Protein AF-A0AB37J894-F1 (afdb_monomer_lite)

Sequence (681 aa):
MSDSRHREFITFLSSEDVIEKANESLEGKSWIPLIETSNAALISLKTPMVATLFKRLFDTKYAFIYRSIEGQLVSASSESTVALVETLILAATERPVFDESFMSFLDFFKEAPQILERIVVHYANRIVNQSDSFVTGLRDLKILYEKVRRRAEQFGVNLPLSEFVSSVFGLDTTLLPLIESDLVDFLAKFPPTEEGVFRFLDNQIKLAVGEYDESSVEIQLSRLETIIREIKRYCSTFMKWLTVPDNLFIAFLERGIRKHGTLATWLEGIKEARTEYGLCQSHWEEARKWYFEKISARILPSFQKSMAGWACWTIVEERQIKEPLAHAGETMRYSARRSEFRIIKAEESGGVYVLCSIDELIVSSLGLMKAGRNFPFNSIRTQLEELKLSREAFLDSKDALFVGYTWKYLLPGGGPDKEAKNNERIECFNYYVVTVSATGFGVPLIKLFFAKEESARTFIEFLREARVMSTWKEYPQNGLPASLKAKQKNRSEYQCESNAEDKDQKTVEDLIIERLIEEDAEEESEGPEVPETKNKPISIDLLEKINSLHYELEWTVKRMNEIEWNYCFPELDTAELGRVNLPEMPEERDGFKELEEKIESLAGKARKTVFRILSSEPEREYTLQELGLTFWSVFVVAPKITSGGKPLIEVISGDVPKLVWGTNFDEETRDLLRARFASEE

Secondary structure (DSSP, 8-state):
-----------S--HHHHHHHHHHHSS-S--EEEEE-SSEEEEESS-GGGTTT-TTS----EEEEEE-TTS-EEEEEESSGGGGHHHHHHHHHHSSS--GGGGGGGGG-TTHHHHHHHHHHHHHHHHHHH-SSHHHHHHHHHHHHHHHHHHHHHHT----HHHHHHHHTTS---SS----HHHHHHHHHSPPPHHHHHHHHHHHHHHHH--TTSS-HHHHHHHHHHHHHHHHHHHHHH-TT-PPPTTHHHHHHHHHHHHS--HHHHHHHHHHHHHTS---HHHHHHHHHHHHHHHHHHHHHHHHHHHTTS-EEEEEEEEE-S-TTTTTTEEEEEEEEEPPEEEEEEEETTTEEEEEEETTEEEETTEEEETTEEE-GGGEEEEEEEEEESS------TT--EEEEEES--PPP-------SS------EEEEEEEEEETT-SS-SEEEEESSHHHHHHHHHHHHHGGGGGG-------SPPPPP------S-SS--SS---------TTHHHHTTSS--S-------------PPPPPPHHHHHHHHHHHHHHHHHHHHHTT-----------TT--S------------HHHHHHHHHHT--THHHHHHHHHHTSPTT--EETTTTT--HHHHHTTGGGSEETTEESEEEE-SSS-EEEESTTS-HHHHHHHHHHHSS--

Structure (mmCIF, N/CA/C/O backbone):
data_AF-A0AB37J894-F1
#
_entry.id   AF-A0AB37J894-F1
#
loop_
_atom_site.group_PDB
_atom_site.id
_atom_site.type_symbol
_atom_site.label_atom_id
_atom_site.label_alt_id
_atom_site.label_comp_id
_atom_site.label_asym_id
_atom_site.label_entity_id
_atom_site.label_seq_id
_atom_site.pdbx_PDB_ins_code
_atom_site.Cartn_x
_atom_site.Cartn_y
_atom_site.Cartn_z
_atom_site.occupancy
_atom_site.B_iso_or_equiv
_atom_site.auth_seq_id
_atom_site.auth_comp_id
_atom_site.auth_asym_id
_atom_site.auth_atom_id
_atom_site.pdbx_PDB_model_num
ATOM 1 N N . MET A 1 1 ? -29.333 21.586 79.458 1.00 33.09 1 MET A N 1
ATOM 2 C CA . MET A 1 1 ? -29.892 22.440 78.395 1.00 33.09 1 MET A CA 1
ATOM 3 C C . MET A 1 1 ? -29.337 21.926 77.088 1.00 33.09 1 MET A C 1
ATOM 5 O O . MET A 1 1 ? -28.127 21.871 76.929 1.00 33.09 1 MET A O 1
ATOM 9 N N . SER A 1 2 ? -30.231 21.384 76.276 1.00 30.00 2 SER A N 1
ATOM 10 C CA . SER A 1 2 ? -29.977 20.623 75.061 1.00 30.00 2 SER A CA 1
ATOM 11 C C . SER A 1 2 ? -30.126 21.527 73.845 1.00 30.00 2 SER A C 1
ATOM 13 O O . SER A 1 2 ? -31.233 21.996 73.598 1.00 30.00 2 SER A O 1
ATOM 15 N N . ASP A 1 3 ? -29.065 21.679 73.060 1.00 28.78 3 ASP A N 1
ATOM 16 C CA . ASP A 1 3 ? -29.189 22.000 71.641 1.00 28.78 3 ASP A CA 1
ATOM 17 C C . ASP A 1 3 ? -28.647 20.814 70.847 1.00 28.78 3 ASP A C 1
ATOM 19 O O . ASP A 1 3 ? -27.450 20.634 70.644 1.00 28.78 3 ASP A O 1
ATOM 23 N N . SER A 1 4 ? -29.583 19.950 70.461 1.00 29.00 4 SER A N 1
ATOM 24 C CA . SER A 1 4 ? -29.392 18.879 69.488 1.00 29.00 4 SER A CA 1
ATOM 25 C C . SER A 1 4 ? -30.339 19.170 68.327 1.00 29.00 4 SER A C 1
ATOM 27 O O . SER A 1 4 ? -31.493 18.754 68.310 1.00 29.00 4 SER A O 1
ATOM 29 N N . ARG A 1 5 ? -29.861 19.975 67.373 1.00 32.19 5 ARG A N 1
ATOM 30 C CA . ARG A 1 5 ? -30.529 20.252 66.089 1.00 32.19 5 ARG A CA 1
ATOM 31 C C . ARG A 1 5 ? -29.587 20.055 64.904 1.00 32.19 5 ARG A C 1
ATOM 33 O O . ARG A 1 5 ? -29.634 20.804 63.941 1.00 32.19 5 ARG A O 1
ATOM 40 N N . HIS A 1 6 ? -28.737 19.038 64.964 1.00 33.34 6 HIS A N 1
ATOM 41 C CA . HIS A 1 6 ? -28.083 18.464 63.786 1.00 33.34 6 HIS A CA 1
ATOM 42 C C . HIS A 1 6 ? -28.378 16.964 63.788 1.00 33.34 6 HIS A C 1
ATOM 44 O O . HIS A 1 6 ? -27.546 16.143 64.157 1.00 33.34 6 HIS A O 1
ATOM 50 N N . ARG A 1 7 ? -29.626 16.623 63.456 1.00 30.95 7 ARG A N 1
ATOM 51 C CA . ARG A 1 7 ? -30.000 15.276 63.030 1.00 30.95 7 ARG A CA 1
ATOM 52 C C . ARG A 1 7 ? -30.180 15.320 61.519 1.00 30.95 7 ARG A C 1
ATOM 54 O O . ARG A 1 7 ? -31.095 15.969 61.031 1.00 30.95 7 ARG A O 1
ATOM 61 N N . GLU A 1 8 ? -29.246 14.668 60.837 1.00 29.75 8 GLU A N 1
ATOM 62 C CA . GLU A 1 8 ? -29.571 13.640 59.850 1.00 29.75 8 GLU A CA 1
ATOM 63 C C . GLU A 1 8 ? -30.595 14.034 58.769 1.00 29.75 8 GLU A C 1
ATOM 65 O O . GLU A 1 8 ? -31.783 13.747 58.879 1.00 29.75 8 GLU A O 1
ATOM 70 N N . PHE A 1 9 ? -30.109 14.580 57.648 1.00 28.72 9 PHE A N 1
ATOM 71 C CA . PHE A 1 9 ? -30.783 14.393 56.358 1.00 28.72 9 PHE A CA 1
ATOM 72 C C . PHE A 1 9 ? -30.562 12.940 55.906 1.00 28.72 9 PHE A C 1
ATOM 74 O O . PHE A 1 9 ? -29.695 12.635 55.090 1.00 28.72 9 PHE A O 1
ATOM 81 N N . ILE A 1 10 ? -31.325 12.034 56.517 1.00 30.81 10 ILE A N 1
ATOM 82 C CA . ILE A 1 10 ? -31.518 10.651 56.083 1.00 30.81 10 ILE A CA 1
ATOM 83 C C . ILE A 1 10 ? -32.293 10.685 54.758 1.00 30.81 10 ILE A C 1
ATOM 85 O O . ILE A 1 10 ? -33.378 11.252 54.683 1.00 30.81 10 ILE A O 1
ATOM 89 N N . THR A 1 11 ? -31.672 10.137 53.712 1.00 32.50 11 THR A N 1
ATOM 90 C CA . THR A 1 11 ? -32.272 9.550 52.497 1.00 32.50 11 THR A CA 1
ATOM 91 C C . THR A 1 11 ? -33.718 9.961 52.174 1.00 32.50 11 THR A C 1
ATOM 93 O O . THR A 1 11 ? -34.669 9.287 52.563 1.00 32.50 11 THR A O 1
ATOM 96 N N . PHE A 1 12 ? -33.882 11.032 51.394 1.00 34.59 12 PHE A N 1
ATOM 97 C CA . PHE A 1 12 ? -35.164 11.405 50.791 1.00 34.59 12 PHE A CA 1
ATOM 98 C C . PHE A 1 12 ? -35.397 10.599 49.507 1.00 34.59 12 PHE A C 1
ATOM 100 O O . PHE A 1 12 ? -34.852 10.944 48.461 1.00 34.59 12 PHE A O 1
ATOM 107 N N . LEU A 1 13 ? -36.146 9.506 49.643 1.00 46.06 13 LEU A N 1
ATOM 108 C CA . LEU A 1 13 ? -37.287 9.071 48.826 1.00 46.06 13 LEU A CA 1
ATOM 109 C C . LEU A 1 13 ? -37.874 7.870 49.581 1.00 46.06 13 LEU A C 1
ATOM 111 O O . LEU A 1 13 ? -37.501 6.723 49.340 1.00 46.06 13 LEU A O 1
ATOM 115 N N . SER A 1 14 ? -38.731 8.138 50.566 1.00 50.06 14 SER A N 1
ATOM 116 C CA . SER A 1 14 ? -39.687 7.116 50.991 1.00 50.06 14 SER A CA 1
ATOM 117 C C . SER A 1 14 ? -40.760 6.996 49.901 1.00 50.06 14 SER A C 1
ATOM 119 O O . SER A 1 14 ? -41.027 7.965 49.185 1.00 50.06 14 SER A O 1
ATOM 121 N N . SER A 1 15 ? -41.388 5.829 49.761 1.00 47.25 15 SER A N 1
ATOM 122 C CA . SER A 1 15 ? -42.531 5.643 48.853 1.00 47.25 15 SER A CA 1
ATOM 123 C C . SER A 1 15 ? -43.641 6.679 49.080 1.00 47.25 15 SER A C 1
ATOM 125 O O . SER A 1 15 ? -44.345 7.050 48.141 1.00 47.25 15 SER A O 1
ATOM 127 N N . GLU A 1 16 ? -43.753 7.214 50.299 1.00 52.19 16 GLU A N 1
ATOM 128 C CA . GLU A 1 16 ? -44.693 8.272 50.675 1.00 52.19 16 GLU A CA 1
ATOM 129 C C . GLU A 1 16 ? -44.373 9.618 49.994 1.00 52.19 16 GLU A C 1
ATOM 131 O O . GLU A 1 16 ? -45.287 10.234 49.451 1.00 52.19 16 GLU A O 1
ATOM 136 N N . ASP A 1 17 ? -43.099 10.024 49.886 1.00 55.62 17 ASP A N 1
ATOM 137 C CA . ASP A 1 17 ? -42.693 11.306 49.272 1.00 55.62 17 ASP A CA 1
ATOM 138 C C . ASP A 1 17 ? -42.932 11.352 47.752 1.00 55.62 17 ASP A C 1
ATOM 140 O O . ASP A 1 17 ? -43.260 12.400 47.186 1.00 55.62 17 ASP A O 1
ATOM 144 N N . VAL A 1 18 ? -42.749 10.216 47.067 1.00 56.06 18 VAL A N 1
ATOM 145 C CA . VAL A 1 18 ? -43.017 10.080 45.624 1.00 56.06 18 VAL A CA 1
ATOM 146 C C . VAL A 1 18 ? -44.517 10.147 45.362 1.00 56.06 18 VAL A C 1
ATOM 148 O O . VAL A 1 18 ? -44.941 10.819 44.424 1.00 56.06 18 VAL A O 1
ATOM 151 N N . ILE A 1 19 ? -45.319 9.463 46.183 1.00 55.56 19 ILE A N 1
ATOM 152 C CA . ILE A 1 19 ? -46.781 9.440 46.071 1.00 55.56 19 ILE A CA 1
ATOM 153 C C . ILE A 1 19 ? -47.360 10.819 46.396 1.00 55.56 19 ILE A C 1
ATOM 155 O O . ILE A 1 19 ? -48.229 11.294 45.666 1.00 55.56 19 ILE A O 1
ATOM 159 N N . GLU A 1 20 ? -46.882 11.481 47.450 1.00 59.81 20 GLU A N 1
ATOM 160 C CA . GLU A 1 20 ? -47.317 12.825 47.839 1.00 59.81 20 GLU A CA 1
ATOM 161 C C . GLU A 1 20 ? -47.029 13.828 46.717 1.00 59.81 20 GLU A C 1
ATOM 163 O O . GLU A 1 20 ? -47.953 14.463 46.209 1.00 59.81 20 GLU A O 1
ATOM 168 N N . LYS A 1 21 ? -45.797 13.855 46.194 1.00 60.84 21 LYS A N 1
ATOM 169 C CA . LYS A 1 21 ? -45.428 14.744 45.082 1.00 60.84 21 LYS A CA 1
ATOM 170 C C . LYS A 1 21 ? -46.083 14.390 43.754 1.00 60.84 21 LYS A C 1
ATOM 172 O O . LYS A 1 21 ? -46.406 15.292 42.983 1.00 60.84 21 LYS A O 1
ATOM 177 N N . ALA A 1 22 ? -46.303 13.110 43.465 1.00 58.66 22 ALA A N 1
ATOM 178 C CA . ALA A 1 22 ? -47.070 12.687 42.298 1.00 58.66 22 ALA A CA 1
ATOM 179 C C . ALA A 1 22 ? -48.521 13.173 42.380 1.00 58.66 22 ALA A C 1
ATOM 181 O O . ALA A 1 22 ? -49.043 13.679 41.394 1.00 58.66 22 ALA A O 1
ATOM 182 N N . ASN A 1 23 ? -49.153 13.058 43.552 1.00 61.03 23 ASN A N 1
ATOM 183 C CA . ASN A 1 23 ? -50.516 13.536 43.781 1.00 61.03 23 ASN A CA 1
ATOM 184 C C . ASN A 1 23 ? -50.608 15.077 43.781 1.00 61.03 23 ASN A C 1
ATOM 186 O O . ASN A 1 23 ? -51.653 15.611 43.416 1.00 61.03 23 ASN A O 1
ATOM 190 N N . GLU A 1 24 ? -49.545 15.791 44.171 1.00 62.75 24 GLU A N 1
ATOM 191 C CA . GLU A 1 24 ? -49.456 17.258 44.071 1.00 62.75 24 GLU A CA 1
ATOM 192 C C . GLU A 1 24 ? -49.240 17.747 42.629 1.00 62.75 24 GLU A C 1
ATOM 194 O O . GLU A 1 24 ? -49.783 18.781 42.241 1.00 62.75 24 GLU A O 1
ATOM 199 N N . SER A 1 25 ? -48.449 17.015 41.834 1.00 56.19 25 SER A N 1
ATOM 200 C CA . SER A 1 25 ? -47.973 17.455 40.510 1.00 56.19 25 SER A CA 1
ATOM 201 C C . SER A 1 25 ? -48.802 16.925 39.335 1.00 56.19 25 SER A C 1
ATOM 203 O O . SER A 1 25 ? -48.760 17.497 38.247 1.00 56.19 25 SER A O 1
ATOM 205 N N . LEU A 1 26 ? -49.528 15.816 39.514 1.00 61.75 26 LEU A N 1
ATOM 206 C CA . LEU A 1 26 ? -50.274 15.130 38.458 1.00 61.75 26 LEU A CA 1
ATOM 207 C C . LEU A 1 26 ? -51.757 15.041 38.830 1.00 61.75 26 LEU A C 1
ATOM 209 O O . LEU A 1 26 ? -52.118 14.524 39.884 1.00 61.75 26 LEU A O 1
ATOM 213 N N . GLU A 1 27 ? -52.641 15.488 37.935 1.00 58.19 27 GLU A N 1
ATOM 214 C CA . GLU A 1 27 ? -54.090 15.383 38.134 1.00 58.19 27 GLU A CA 1
ATOM 215 C C . GLU A 1 27 ? -54.529 13.910 38.253 1.00 58.19 27 GLU A C 1
ATOM 217 O O . GLU A 1 27 ? -54.505 13.148 37.282 1.00 58.19 27 GLU A O 1
ATOM 222 N N . GLY A 1 28 ? -54.926 13.502 39.462 1.00 57.88 28 GLY A N 1
ATOM 223 C CA . GLY A 1 28 ? -55.450 12.169 39.763 1.00 57.88 28 GLY A CA 1
ATOM 224 C C . GLY A 1 28 ? -55.275 11.817 41.239 1.00 57.88 28 GLY A C 1
ATOM 225 O O . GLY A 1 28 ? -54.174 11.884 41.769 1.00 57.88 28 GLY A O 1
ATOM 226 N N . LYS A 1 29 ? -56.356 11.432 41.924 1.00 56.00 29 LYS A N 1
ATOM 227 C CA . LYS A 1 29 ? -56.283 10.916 43.300 1.00 56.00 29 LYS A CA 1
ATOM 228 C C . LYS A 1 29 ? -56.075 9.403 43.215 1.00 56.00 29 LYS A C 1
ATOM 230 O O . LYS A 1 29 ? -56.949 8.765 42.645 1.00 56.00 29 LYS A O 1
ATOM 235 N N . SER A 1 30 ? -54.989 8.875 43.803 1.00 69.94 30 SER A N 1
ATOM 236 C CA . SER A 1 30 ? -54.633 7.439 43.959 1.00 69.94 30 SER A CA 1
ATOM 237 C C . SER A 1 30 ? -53.588 6.838 42.993 1.00 69.94 30 SER A C 1
ATOM 239 O O . SER A 1 30 ? -53.824 5.789 42.390 1.00 69.94 30 SER A O 1
ATOM 241 N N . TRP A 1 31 ? -52.410 7.452 42.865 1.00 73.94 31 TRP A N 1
ATOM 242 C CA . TRP A 1 31 ? -51.259 6.811 42.209 1.00 73.94 31 TRP A CA 1
ATOM 243 C C . TRP A 1 31 ? -50.610 5.724 43.084 1.00 73.94 31 TRP A C 1
ATOM 245 O O . TRP A 1 31 ? -50.510 5.876 44.299 1.00 73.94 31 TRP A O 1
ATOM 255 N N . ILE A 1 32 ? -50.153 4.636 42.458 1.00 76.06 32 ILE A N 1
ATOM 256 C CA . ILE A 1 32 ? -49.508 3.480 43.097 1.00 76.06 32 ILE A CA 1
ATOM 257 C C . ILE A 1 32 ? -48.114 3.281 42.475 1.00 76.06 32 ILE A C 1
ATOM 259 O O . ILE A 1 32 ? -48.021 3.202 41.244 1.00 76.06 32 ILE A O 1
ATOM 263 N N . PRO A 1 33 ? -47.031 3.175 43.269 1.00 74.06 33 PRO A N 1
ATOM 264 C CA . PRO A 1 33 ? -45.694 2.908 42.747 1.00 74.06 33 PRO A CA 1
ATOM 265 C C . PRO A 1 33 ? -45.599 1.479 42.201 1.00 74.06 33 PRO A C 1
ATOM 267 O O . PRO A 1 33 ? -45.972 0.514 42.866 1.00 74.06 33 PRO A O 1
ATOM 270 N N . LEU A 1 34 ? -45.109 1.350 40.967 1.00 78.06 34 LEU A N 1
ATOM 271 C CA . LEU A 1 34 ? -44.773 0.065 40.348 1.00 78.06 34 LEU A CA 1
ATOM 272 C C . LEU A 1 34 ? -43.329 -0.329 40.661 1.00 78.06 34 LEU A C 1
ATOM 274 O O . LEU A 1 34 ? -43.049 -1.497 40.918 1.00 78.06 34 LEU A O 1
ATOM 278 N N . ILE A 1 35 ? -42.430 0.653 40.634 1.00 81.06 35 ILE A N 1
ATOM 279 C CA . ILE A 1 35 ? -41.034 0.524 41.037 1.00 81.06 35 ILE A CA 1
ATOM 280 C C . ILE A 1 35 ? -40.487 1.898 41.427 1.00 81.06 35 ILE A C 1
ATOM 282 O O . ILE A 1 35 ? -40.858 2.918 40.838 1.00 81.06 35 ILE A O 1
ATOM 286 N N . GLU A 1 36 ? -39.592 1.913 42.407 1.00 79.94 36 GLU A N 1
ATOM 287 C CA . GLU A 1 36 ? -38.933 3.112 42.905 1.00 79.94 36 GLU A CA 1
ATOM 288 C C . GLU A 1 36 ? -37.447 2.861 43.153 1.00 79.94 36 GLU A C 1
ATOM 290 O O . GLU A 1 36 ? -37.004 1.754 43.459 1.00 79.94 36 GLU A O 1
ATOM 295 N N . THR A 1 37 ? -36.676 3.924 42.995 1.00 79.38 37 THR A N 1
ATOM 296 C CA . THR A 1 37 ? -35.250 3.999 43.303 1.00 79.38 37 THR A CA 1
ATOM 297 C C . THR A 1 37 ? -35.002 5.306 44.046 1.00 79.38 37 THR A C 1
ATOM 299 O O . THR A 1 37 ? -35.898 6.137 44.157 1.00 79.38 37 THR A O 1
ATOM 302 N N . SER A 1 38 ? -33.773 5.549 44.498 1.00 73.19 38 SER A N 1
ATOM 303 C CA . SER A 1 38 ? -33.409 6.812 45.157 1.00 73.19 38 SER A CA 1
ATOM 304 C C . SER A 1 38 ? -33.536 8.054 44.263 1.00 73.19 38 SER A C 1
ATOM 306 O O . SER A 1 38 ? -33.449 9.171 44.766 1.00 73.19 38 SER A O 1
ATOM 308 N N . ASN A 1 39 ? -33.742 7.886 42.952 1.00 74.44 39 ASN A N 1
ATOM 309 C CA . ASN A 1 39 ? -33.654 8.966 41.969 1.00 74.44 39 ASN A CA 1
ATOM 310 C C . ASN A 1 39 ? -34.817 9.039 40.973 1.00 74.44 39 ASN A C 1
ATOM 312 O O . ASN A 1 39 ? -34.971 10.057 40.295 1.00 74.44 39 ASN A O 1
ATOM 316 N N . ALA A 1 40 ? -35.614 7.979 40.871 1.00 83.88 40 ALA A N 1
ATOM 317 C CA . ALA A 1 40 ? -36.730 7.886 39.945 1.00 83.88 40 ALA A CA 1
ATOM 318 C C . ALA A 1 40 ? -37.796 6.912 40.450 1.00 83.88 40 ALA A C 1
ATOM 320 O O . ALA A 1 40 ? -37.512 6.027 41.261 1.00 83.88 40 ALA A O 1
ATOM 321 N N . ALA A 1 41 ? -39.008 7.050 39.929 1.00 84.69 41 ALA A N 1
ATOM 322 C CA . ALA A 1 41 ? -40.124 6.160 40.180 1.00 84.69 41 ALA A CA 1
ATOM 323 C C . ALA A 1 41 ? -41.023 6.041 38.944 1.00 84.69 41 ALA A C 1
ATOM 325 O O . ALA A 1 41 ? -41.258 7.011 38.221 1.00 84.69 41 ALA A O 1
ATOM 326 N N . LEU A 1 42 ? -41.565 4.842 38.737 1.00 84.75 42 LEU A N 1
ATOM 327 C CA . LEU A 1 42 ? -42.624 4.577 37.771 1.00 84.75 42 LEU A CA 1
ATOM 328 C C . LE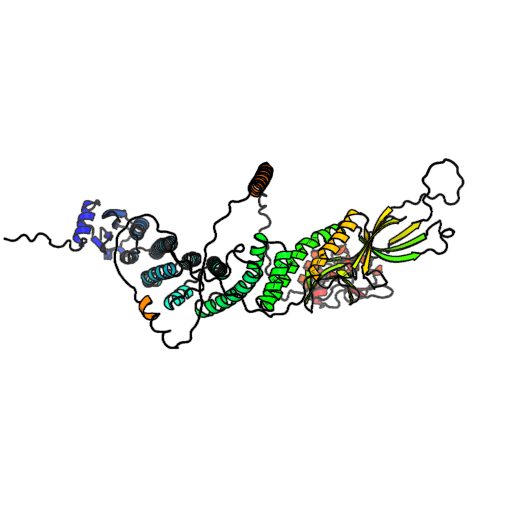U A 1 42 ? -43.892 4.246 38.553 1.00 84.75 42 LEU A C 1
ATOM 330 O O . LEU A 1 42 ? -43.913 3.300 39.340 1.00 84.75 42 LEU A O 1
ATOM 334 N N . ILE A 1 43 ? -44.948 5.019 38.331 1.00 84.62 43 ILE A N 1
ATOM 335 C CA . ILE A 1 43 ? -46.214 4.921 39.062 1.00 84.62 43 ILE A CA 1
ATOM 336 C C . ILE A 1 43 ? -47.379 4.703 38.090 1.00 84.62 43 ILE A C 1
ATOM 338 O O . ILE A 1 43 ? -47.318 5.068 36.914 1.00 84.62 43 ILE A O 1
ATOM 342 N N . SER A 1 44 ? -48.462 4.100 38.574 1.00 82.00 44 SER A N 1
ATOM 343 C CA . SER A 1 44 ? -49.686 3.866 37.804 1.00 82.00 44 SER A CA 1
ATOM 344 C C . SER A 1 44 ? -50.933 4.096 38.649 1.00 82.00 44 SER A C 1
ATOM 346 O O . SER A 1 44 ? -50.911 3.914 39.862 1.00 82.00 44 SER A O 1
ATOM 348 N N . LEU A 1 45 ? -52.046 4.463 38.013 1.00 75.06 45 LEU A N 1
ATOM 349 C CA . LEU A 1 45 ? -53.339 4.616 38.690 1.00 75.06 45 LEU A CA 1
ATOM 350 C C . LEU A 1 45 ? -53.972 3.280 39.140 1.00 75.06 45 LEU A C 1
ATOM 352 O O . LEU A 1 45 ? -54.928 3.302 39.913 1.00 75.06 45 LEU A O 1
ATOM 356 N N . LYS A 1 46 ? -53.499 2.113 38.664 1.00 67.31 46 LYS A N 1
ATOM 357 C CA . LYS A 1 46 ? -54.027 0.784 39.054 1.00 67.31 46 LYS A CA 1
ATOM 358 C C . LYS A 1 46 ? -52.927 -0.282 39.133 1.00 67.31 46 LYS A C 1
ATOM 360 O O . LYS A 1 46 ? -51.963 -0.250 38.375 1.00 67.31 46 LYS A O 1
ATOM 365 N N . THR A 1 47 ? -53.102 -1.275 40.008 1.00 55.75 47 THR A N 1
ATOM 366 C CA . THR A 1 47 ? -52.194 -2.428 40.132 1.00 55.75 47 THR A CA 1
ATOM 367 C C . THR A 1 47 ? -52.275 -3.356 38.904 1.00 55.75 47 THR A C 1
ATOM 369 O O . THR A 1 47 ? -53.373 -3.701 38.459 1.00 55.75 47 THR A O 1
ATOM 372 N N . PRO A 1 48 ? -51.136 -3.826 38.357 1.00 51.03 48 PRO A N 1
ATOM 373 C CA . PRO A 1 48 ? -51.085 -4.523 37.064 1.00 51.03 48 PRO A CA 1
ATOM 374 C C . PRO A 1 48 ? -51.702 -5.939 37.050 1.00 51.03 48 PRO A C 1
ATOM 376 O O . PRO A 1 48 ? -51.807 -6.546 35.986 1.00 51.03 48 PRO A O 1
ATOM 379 N N . MET A 1 49 ? -52.163 -6.474 38.188 1.00 43.38 49 MET A N 1
ATOM 380 C CA . MET A 1 49 ? -52.635 -7.865 38.302 1.00 43.38 49 MET A CA 1
ATOM 381 C C . MET A 1 49 ? -54.005 -8.172 37.665 1.00 43.38 49 MET A C 1
ATOM 383 O O . MET A 1 49 ? -54.346 -9.343 37.530 1.00 43.38 49 MET A O 1
ATOM 387 N N . VAL A 1 50 ? -54.788 -7.178 37.228 1.00 41.25 50 VAL A N 1
ATOM 388 C CA . VAL A 1 50 ? -56.157 -7.407 36.694 1.00 41.25 50 VAL A CA 1
ATOM 389 C C . VAL A 1 50 ? -56.255 -7.209 35.166 1.00 41.25 50 VAL A C 1
ATOM 391 O O . VAL A 1 50 ? -57.270 -7.517 34.543 1.00 41.25 50 VAL A O 1
ATOM 394 N N . ALA A 1 51 ? -55.187 -6.743 34.511 1.00 41.66 51 ALA A N 1
ATOM 395 C CA . ALA A 1 51 ? -55.239 -6.274 33.122 1.00 41.66 51 ALA A CA 1
ATOM 396 C C . ALA A 1 51 ? -55.139 -7.369 32.035 1.00 41.66 51 ALA A C 1
ATOM 398 O O . ALA A 1 51 ? -55.268 -7.063 30.849 1.00 41.66 51 ALA A O 1
ATOM 399 N N . THR A 1 52 ? -54.935 -8.647 32.378 1.00 42.31 52 THR A N 1
ATOM 400 C CA . THR A 1 52 ? -54.802 -9.723 31.373 1.00 42.31 52 THR A CA 1
ATOM 401 C C . THR A 1 52 ? -56.131 -10.185 30.765 1.00 42.31 52 THR A C 1
ATOM 403 O O . THR A 1 52 ? -56.116 -10.698 29.649 1.00 42.31 52 THR A O 1
ATOM 406 N N . LEU A 1 53 ? -57.278 -9.946 31.417 1.00 40.88 53 LEU A N 1
ATOM 407 C CA . LEU A 1 53 ? -58.599 -10.397 30.939 1.00 40.88 53 LEU A CA 1
ATOM 408 C C . LEU A 1 53 ? -59.497 -9.292 30.342 1.00 40.88 53 LEU A C 1
ATOM 410 O O . LEU A 1 53 ? -60.411 -9.614 29.590 1.00 40.88 53 LEU A O 1
ATOM 414 N N . PHE A 1 54 ? -59.223 -8.002 30.582 1.00 41.81 54 PHE A N 1
ATOM 415 C CA . PHE A 1 54 ? -60.071 -6.886 30.111 1.00 41.81 54 PHE A CA 1
ATOM 416 C C . PHE A 1 54 ? -59.270 -5.713 29.513 1.00 41.81 54 PHE A C 1
ATOM 418 O O . PHE A 1 54 ? -59.434 -4.559 29.899 1.00 41.81 54 PHE A O 1
ATOM 425 N N . LYS A 1 55 ? -58.426 -5.986 28.510 1.00 43.38 55 LYS A N 1
ATOM 426 C CA . LYS A 1 55 ? -57.575 -4.988 27.819 1.00 43.38 55 LYS A CA 1
ATOM 427 C C . LYS A 1 55 ? -58.301 -3.843 27.084 1.00 43.38 55 LYS A C 1
ATOM 429 O O . LYS A 1 55 ? -57.630 -2.982 26.532 1.00 43.38 55 LYS A O 1
ATOM 434 N N . ARG A 1 56 ? -59.636 -3.839 27.004 1.00 40.09 56 ARG A N 1
ATOM 435 C CA . ARG A 1 56 ? -60.405 -2.892 26.166 1.00 40.09 56 ARG A CA 1
ATOM 436 C C . ARG A 1 56 ? -61.340 -1.943 26.922 1.00 40.09 56 ARG A C 1
ATOM 438 O O . ARG A 1 56 ? -62.046 -1.191 26.267 1.00 40.09 56 ARG A O 1
ATOM 445 N N . LEU A 1 57 ? -61.380 -1.978 28.257 1.00 38.06 57 LEU A N 1
ATOM 446 C CA . LEU A 1 57 ? -62.391 -1.232 29.029 1.00 38.06 57 LEU A CA 1
ATOM 447 C C . LEU A 1 57 ? -61.840 -0.240 30.064 1.00 38.06 57 LEU A C 1
ATOM 449 O O . LEU A 1 57 ? -62.642 0.405 30.731 1.00 38.06 57 LEU A O 1
ATOM 453 N N . PHE A 1 58 ? -60.520 -0.088 30.218 1.00 46.12 58 PHE A N 1
ATOM 454 C CA . PHE A 1 58 ? -59.967 0.795 31.252 1.00 46.12 58 PHE A CA 1
ATOM 455 C C . PHE A 1 58 ? -58.681 1.503 30.811 1.00 46.12 58 PHE A C 1
ATOM 457 O O . PHE A 1 58 ? -57.690 0.838 30.516 1.00 46.12 58 PHE A O 1
ATOM 464 N N . ASP A 1 59 ? -58.695 2.837 30.865 1.00 52.72 59 ASP A N 1
ATOM 465 C CA . ASP A 1 59 ? -57.533 3.702 30.647 1.00 52.72 59 ASP A CA 1
ATOM 466 C C . ASP A 1 59 ? -56.586 3.608 31.856 1.00 52.72 59 ASP A C 1
ATOM 468 O O . ASP A 1 59 ? -56.813 4.195 32.918 1.00 52.72 59 ASP A O 1
ATOM 472 N N . THR A 1 60 ? -55.534 2.798 31.748 1.00 69.81 60 THR A N 1
ATOM 473 C CA . THR A 1 60 ? -54.435 2.774 32.725 1.00 69.81 60 THR A CA 1
ATOM 474 C C . THR A 1 60 ? -53.448 3.888 32.404 1.00 69.81 60 THR A C 1
ATOM 476 O O . THR A 1 60 ? -52.674 3.767 31.462 1.00 69.81 60 THR A O 1
ATOM 479 N N . LYS A 1 61 ? -53.449 4.961 33.203 1.00 78.69 61 LYS A N 1
ATOM 480 C CA . LYS A 1 61 ? -52.431 6.018 33.127 1.00 78.69 61 LYS A CA 1
ATOM 481 C C . LYS A 1 61 ? -51.181 5.609 33.913 1.00 78.69 61 LYS A C 1
ATOM 483 O O . LYS A 1 61 ? -51.276 5.092 35.031 1.00 78.69 61 LYS A O 1
ATOM 488 N N . TYR A 1 62 ? -50.025 5.858 33.322 1.00 84.00 62 TYR A N 1
ATOM 489 C CA . TYR A 1 62 ? -48.690 5.704 33.883 1.00 84.00 62 TYR A CA 1
ATOM 490 C C . TYR A 1 62 ? -48.048 7.081 34.022 1.00 84.00 62 TYR A C 1
ATOM 492 O O . TYR A 1 62 ? -48.319 7.980 33.223 1.00 84.00 62 TYR A O 1
ATOM 500 N N . ALA A 1 63 ? -47.175 7.244 35.007 1.00 84.88 63 ALA A N 1
ATOM 501 C CA . ALA A 1 63 ? -46.293 8.395 35.073 1.00 84.88 63 ALA A CA 1
ATOM 502 C C . ALA A 1 63 ? -44.886 7.973 35.488 1.00 84.88 63 ALA A C 1
ATOM 504 O O . ALA A 1 63 ? -44.713 7.103 36.341 1.00 84.88 63 ALA A O 1
ATOM 505 N N . PHE A 1 64 ? -43.891 8.590 34.859 1.00 86.88 64 PHE A N 1
ATOM 506 C CA . PHE A 1 64 ? -42.488 8.442 35.213 1.00 86.88 64 PHE A CA 1
ATOM 507 C C . PHE A 1 64 ? -42.013 9.747 35.841 1.00 86.88 64 PHE A C 1
ATOM 509 O O . PHE A 1 64 ? -42.187 10.818 35.255 1.00 86.88 64 PHE A O 1
ATOM 516 N N . ILE A 1 65 ? -41.463 9.652 37.046 1.00 85.69 65 ILE A N 1
ATOM 517 C CA . ILE A 1 65 ? -41.014 10.786 37.852 1.00 85.69 65 ILE A CA 1
ATOM 518 C C . ILE A 1 65 ? -39.542 10.573 38.157 1.00 85.69 65 ILE A C 1
ATOM 520 O O . ILE A 1 65 ? -39.154 9.486 38.578 1.00 85.69 65 ILE A O 1
ATOM 524 N N . TYR A 1 66 ? -38.720 11.598 37.978 1.00 85.25 66 TYR A N 1
ATOM 525 C CA . TYR A 1 66 ? -37.305 11.523 38.312 1.00 85.25 66 TYR A CA 1
ATOM 526 C C . TYR A 1 66 ? -36.769 12.864 38.803 1.00 85.25 66 TYR A C 1
ATOM 528 O O . TYR A 1 66 ? -37.366 13.920 38.584 1.00 85.25 66 TYR A O 1
ATOM 536 N N . ARG A 1 67 ? -35.634 12.813 39.500 1.00 80.06 67 ARG A N 1
ATOM 537 C CA . ARG A 1 67 ? -34.899 13.997 39.941 1.00 80.06 67 ARG A CA 1
ATOM 538 C C . ARG A 1 67 ? -33.797 14.333 38.933 1.00 80.06 67 ARG A C 1
ATOM 540 O O . ARG A 1 67 ? -32.905 13.508 38.717 1.00 80.06 67 ARG A O 1
ATOM 547 N N . SER A 1 68 ? -33.858 15.537 38.367 1.00 81.94 68 SER A N 1
ATOM 548 C CA . SER A 1 68 ? -32.835 16.096 37.478 1.00 81.94 68 SER A CA 1
ATOM 549 C C . SER A 1 68 ? -31.520 16.350 38.225 1.00 81.94 68 SER A C 1
ATOM 551 O O . SER A 1 68 ? -31.478 16.340 39.462 1.00 81.94 68 SER A O 1
ATOM 553 N N . ILE A 1 69 ? -30.435 16.614 37.495 1.00 80.50 69 ILE A N 1
ATOM 554 C CA . ILE A 1 69 ? -29.130 16.976 38.079 1.00 80.50 69 ILE A CA 1
ATOM 555 C C . ILE A 1 69 ? -29.243 18.222 38.958 1.00 80.50 69 ILE A C 1
ATOM 557 O O . ILE A 1 69 ? -28.600 18.312 40.002 1.00 80.50 69 ILE A O 1
ATOM 561 N N . GLU A 1 70 ? -30.096 19.163 38.565 1.00 78.69 70 GLU A N 1
ATOM 562 C CA . GLU A 1 70 ? -30.353 20.412 39.286 1.00 78.69 70 GLU A CA 1
ATOM 563 C C . GLU A 1 70 ? -31.208 20.201 40.551 1.00 78.69 70 GLU A C 1
ATOM 565 O O . GLU A 1 70 ? -31.541 21.150 41.258 1.00 78.69 70 GLU A O 1
ATOM 570 N N . GLY A 1 71 ? -31.588 18.953 40.847 1.00 71.00 71 GLY A N 1
ATOM 571 C CA . GLY A 1 71 ? -32.398 18.581 42.003 1.00 71.00 71 GLY A CA 1
ATOM 572 C C . GLY A 1 71 ? -33.900 18.815 41.818 1.00 71.00 71 GLY A C 1
ATOM 573 O O . GLY A 1 71 ? -34.667 18.535 42.748 1.00 71.00 71 GLY A O 1
ATOM 574 N N . GLN A 1 72 ? -34.325 19.284 40.639 1.00 76.06 72 GLN A N 1
ATOM 575 C CA . GLN A 1 72 ? -35.728 19.500 40.295 1.00 76.06 72 GLN A CA 1
ATOM 576 C C . GLN A 1 72 ? -36.424 18.167 40.018 1.00 76.06 72 GLN A C 1
ATOM 578 O O . GLN A 1 72 ? -35.823 17.223 39.511 1.00 76.06 72 GLN A O 1
ATOM 583 N N . LEU A 1 73 ? -37.705 18.078 40.364 1.00 74.94 73 LEU A N 1
ATOM 584 C CA . LEU A 1 73 ? -38.524 16.917 40.037 1.00 74.94 73 LEU A CA 1
ATOM 585 C C . LEU A 1 73 ? -39.203 17.134 38.696 1.00 74.94 73 LEU A C 1
ATOM 587 O O . LEU A 1 73 ? -39.975 18.076 38.528 1.00 74.94 73 LEU A O 1
ATOM 591 N N . VAL A 1 74 ? -38.923 16.232 37.766 1.00 82.06 74 VAL A N 1
ATOM 592 C CA . VAL A 1 74 ? -39.508 16.214 36.431 1.00 82.06 74 VAL A CA 1
ATOM 593 C C . VAL A 1 74 ? -40.443 15.015 36.350 1.00 82.06 74 VAL A C 1
ATOM 595 O O . VAL A 1 74 ? -40.136 13.934 36.857 1.00 82.06 74 VAL A O 1
ATOM 598 N N . SER A 1 75 ? -41.609 15.203 35.735 1.00 83.50 75 SER A N 1
ATOM 599 C CA . SER A 1 75 ? -42.581 14.130 35.546 1.00 83.50 75 SER A CA 1
ATOM 600 C C . SER A 1 75 ? -43.197 14.168 34.155 1.00 83.50 75 SER A C 1
ATOM 602 O O . SER A 1 75 ? -43.410 15.236 33.581 1.00 83.50 75 SER A O 1
ATOM 604 N N . ALA A 1 76 ? -43.494 12.988 33.620 1.00 85.25 76 ALA A N 1
ATOM 605 C CA . ALA A 1 76 ? -44.282 12.814 32.408 1.00 85.25 76 ALA A CA 1
ATOM 606 C C . ALA A 1 76 ? -45.350 11.751 32.661 1.00 85.25 76 ALA A C 1
ATOM 608 O O . ALA A 1 76 ? -45.083 10.753 33.332 1.00 85.25 76 ALA A O 1
ATOM 609 N N . SER A 1 77 ? -46.558 11.952 32.129 1.00 85.81 77 SER A N 1
ATOM 610 C CA . SER A 1 77 ? -47.657 10.993 32.265 1.00 85.81 77 SER A CA 1
ATOM 611 C C . SER A 1 77 ? -48.271 10.651 30.914 1.00 85.81 77 SER A C 1
ATOM 613 O O . SER A 1 77 ? -48.360 11.500 30.031 1.00 85.81 77 SER A O 1
ATOM 615 N N . SER A 1 78 ? -48.679 9.396 30.751 1.00 83.81 78 SER A N 1
ATOM 616 C CA . SER A 1 78 ? -49.272 8.877 29.520 1.00 83.81 78 SER A CA 1
ATOM 617 C C . SER A 1 78 ? -50.122 7.641 29.803 1.00 83.81 78 SER A C 1
ATOM 619 O O . SER A 1 78 ? -49.944 6.967 30.810 1.00 83.81 78 SER A O 1
ATOM 621 N N . GLU A 1 79 ? -51.032 7.306 28.898 1.00 82.19 79 GLU A N 1
ATOM 622 C CA . GLU A 1 79 ? -51.812 6.060 28.922 1.00 82.19 79 GLU A CA 1
ATOM 623 C C . GLU A 1 79 ? -50.989 4.832 28.488 1.00 82.19 79 GLU A C 1
ATOM 625 O O . GLU A 1 79 ? -51.415 3.691 28.653 1.00 82.19 79 GLU A O 1
ATOM 630 N N . SER A 1 80 ? -49.786 5.048 27.948 1.00 81.88 80 SER A N 1
ATOM 631 C CA . SER A 1 80 ? -48.890 3.991 27.479 1.00 81.88 80 SER A CA 1
ATOM 632 C C . SER A 1 80 ? -47.467 4.211 27.981 1.00 81.88 80 SER A C 1
ATOM 634 O O . SER A 1 80 ? -46.934 5.318 27.881 1.00 81.88 80 SER A O 1
ATOM 636 N N . THR A 1 81 ? -46.820 3.141 28.452 1.00 81.94 81 THR A N 1
ATOM 637 C CA . THR A 1 81 ? -45.402 3.166 28.845 1.00 81.94 81 THR A CA 1
ATOM 638 C C . THR A 1 81 ? -44.484 3.500 27.670 1.00 81.94 81 THR A C 1
ATOM 640 O O . THR A 1 81 ? -43.468 4.153 27.869 1.00 81.94 81 THR A O 1
ATOM 643 N N . VAL A 1 82 ? -44.879 3.185 26.432 1.00 85.31 82 VAL A N 1
ATOM 644 C CA . VAL A 1 82 ? -44.110 3.519 25.217 1.00 85.31 82 VAL A CA 1
ATOM 645 C C . VAL A 1 82 ? -43.874 5.027 25.087 1.00 85.31 82 VAL A C 1
ATOM 647 O O . VAL A 1 82 ? -42.793 5.464 24.710 1.00 85.31 82 VAL A O 1
ATOM 650 N N . ALA A 1 83 ? -44.857 5.850 25.457 1.00 86.38 83 ALA A N 1
ATOM 651 C CA . ALA A 1 83 ? -44.721 7.305 25.391 1.00 86.38 83 ALA A CA 1
ATOM 652 C C . ALA A 1 83 ? -43.816 7.881 26.499 1.00 86.38 83 ALA A C 1
ATOM 654 O O . ALA A 1 83 ? -43.436 9.044 26.427 1.00 86.38 83 ALA A O 1
ATOM 655 N N . LEU A 1 84 ? -43.479 7.083 27.520 1.00 88.38 84 LEU A N 1
ATOM 656 C CA . LEU A 1 84 ? -42.578 7.462 28.614 1.00 88.38 84 LEU A CA 1
ATOM 657 C C . LEU A 1 84 ? -41.120 7.057 28.343 1.00 88.38 84 LEU A C 1
ATOM 659 O O . LEU A 1 84 ? -40.240 7.381 29.139 1.00 88.38 84 LEU A O 1
ATOM 663 N N . VAL A 1 85 ? -40.853 6.365 27.228 1.00 91.44 85 VAL A N 1
ATOM 664 C CA . VAL A 1 85 ? -39.519 5.875 26.852 1.00 91.44 85 VAL A CA 1
ATOM 665 C C . VAL A 1 85 ? -38.502 7.010 26.771 1.00 91.44 85 VAL A C 1
ATOM 667 O O . VAL A 1 85 ? -37.446 6.925 27.393 1.00 91.44 85 VAL A O 1
ATOM 670 N N . GLU A 1 86 ? -38.823 8.094 26.061 1.00 92.75 86 GLU A N 1
ATOM 671 C CA . GLU A 1 86 ? -37.906 9.234 25.933 1.00 92.75 86 GLU A CA 1
ATOM 672 C C . GLU A 1 86 ? -37.631 9.902 27.284 1.00 92.75 86 GLU A C 1
ATOM 674 O O . GLU A 1 86 ? -36.502 10.305 27.552 1.00 92.75 86 GLU A O 1
ATOM 679 N N . THR A 1 87 ? -38.628 9.969 28.171 1.00 90.62 87 THR A N 1
ATOM 680 C CA . THR A 1 87 ? -38.452 10.522 29.521 1.00 90.62 87 THR A CA 1
ATOM 681 C C . THR A 1 87 ? -37.523 9.653 30.366 1.00 90.62 87 THR A C 1
ATOM 683 O O . THR A 1 87 ? -36.660 10.185 31.060 1.00 90.62 87 THR A O 1
ATOM 686 N N . LEU A 1 88 ? -37.658 8.325 30.288 1.00 91.69 88 LEU A N 1
ATOM 687 C CA . LEU A 1 88 ? -36.754 7.397 30.967 1.00 91.69 88 LEU A CA 1
ATOM 688 C C . LEU A 1 88 ? -35.322 7.528 30.436 1.00 91.69 88 LEU A C 1
ATOM 690 O O . LEU A 1 88 ? -34.387 7.591 31.229 1.00 91.69 88 LEU A O 1
ATOM 694 N N . ILE A 1 89 ? -35.145 7.584 29.112 1.00 92.88 89 ILE A N 1
ATOM 695 C CA . ILE A 1 89 ? -33.820 7.735 28.494 1.00 92.88 89 ILE A CA 1
ATOM 696 C C . ILE A 1 89 ? -33.188 9.056 28.922 1.00 92.88 89 ILE A C 1
ATOM 698 O O . ILE A 1 89 ? -32.034 9.056 29.341 1.00 92.88 89 ILE A O 1
ATOM 702 N N . LEU A 1 90 ? -33.937 10.161 28.874 1.00 92.12 90 LEU A N 1
ATOM 703 C CA . LEU A 1 90 ? -33.466 11.468 29.329 1.00 92.12 90 LEU A CA 1
ATOM 704 C C . LEU A 1 90 ? -33.012 11.406 30.791 1.00 92.12 90 LEU A C 1
ATOM 706 O O . LEU A 1 90 ? -31.878 11.760 31.089 1.00 92.12 90 LEU A O 1
ATOM 710 N N . ALA A 1 91 ? -33.847 10.873 31.683 1.00 89.69 91 ALA A N 1
ATOM 711 C CA . ALA A 1 91 ? -33.521 10.738 33.101 1.00 89.69 91 ALA A CA 1
ATOM 712 C C . ALA A 1 91 ? -32.274 9.879 33.355 1.00 89.69 91 ALA A C 1
ATOM 714 O O . ALA A 1 91 ? -31.430 10.219 34.186 1.00 89.69 91 ALA A O 1
ATOM 715 N N . ALA A 1 92 ? -32.156 8.768 32.625 1.00 91.12 92 ALA A N 1
ATOM 716 C CA . ALA A 1 92 ? -31.047 7.837 32.758 1.00 91.12 92 ALA A CA 1
ATOM 717 C C . ALA A 1 92 ? -29.740 8.381 32.167 1.00 91.12 92 ALA A C 1
ATOM 719 O O . ALA A 1 92 ? -28.683 7.920 32.576 1.00 91.12 92 ALA A O 1
ATOM 720 N N . THR A 1 93 ? -29.798 9.325 31.221 1.00 92.81 93 THR A N 1
ATOM 721 C CA . THR A 1 93 ? -28.627 9.877 30.511 1.00 92.81 93 THR A CA 1
ATOM 722 C C . THR A 1 93 ? -28.257 11.295 30.929 1.00 92.81 93 THR A C 1
ATOM 724 O O . THR A 1 93 ? -27.172 11.760 30.598 1.00 92.81 93 THR A O 1
ATOM 727 N N . GLU A 1 94 ? -29.099 11.982 31.704 1.00 88.88 94 GLU A N 1
ATOM 728 C CA . GLU A 1 94 ? -28.778 13.313 32.220 1.00 88.88 94 GLU A CA 1
ATOM 729 C C . GLU A 1 94 ? -27.488 13.257 33.055 1.00 88.88 94 GLU A C 1
ATOM 731 O O . GLU A 1 94 ? -26.604 14.101 32.912 1.00 88.88 94 GLU A O 1
ATOM 736 N N . ARG A 1 95 ? -27.347 12.200 33.870 1.00 83.88 95 ARG A N 1
ATOM 737 C CA . ARG A 1 95 ? -26.293 12.020 34.881 1.00 83.88 95 ARG A CA 1
ATOM 738 C C . ARG A 1 95 ? -24.891 11.903 34.290 1.00 83.88 95 ARG A C 1
ATOM 740 O O . ARG A 1 95 ? -24.702 11.209 33.291 1.00 83.88 95 ARG A O 1
ATOM 747 N N . PRO A 1 96 ? -23.868 12.470 34.963 1.00 83.12 96 PRO A N 1
ATOM 748 C CA . PRO A 1 96 ? -22.500 12.413 34.471 1.00 83.12 96 PRO A CA 1
ATOM 749 C C . PRO A 1 96 ? -21.893 11.012 34.484 1.00 83.12 96 PRO A C 1
ATOM 751 O O . PRO A 1 96 ? -21.086 10.692 33.617 1.00 83.12 96 PRO A O 1
ATOM 754 N N . VAL A 1 97 ? -22.300 10.185 35.446 1.00 85.50 97 VAL A N 1
ATOM 755 C CA . VAL A 1 97 ? -21.841 8.807 35.614 1.00 85.50 97 VAL A CA 1
ATOM 756 C C . VAL A 1 97 ? -23.035 7.876 35.465 1.00 85.50 97 VAL A C 1
ATOM 758 O O . VAL A 1 97 ? -24.133 8.200 35.917 1.00 85.50 97 VAL A O 1
ATOM 761 N N . PHE A 1 98 ? -22.801 6.720 34.846 1.00 89.69 98 PHE A N 1
ATOM 762 C CA . PHE A 1 98 ? -23.812 5.687 34.669 1.00 89.69 98 PHE A CA 1
ATOM 763 C C . PHE A 1 98 ? -24.371 5.209 36.018 1.00 89.69 98 PHE A C 1
ATOM 765 O O . PHE A 1 98 ? -23.626 4.716 36.874 1.00 89.69 98 PHE A O 1
ATOM 772 N N . ASP A 1 99 ? -25.689 5.333 36.174 1.00 86.88 99 ASP A N 1
ATOM 773 C CA . ASP A 1 99 ? -26.439 4.930 37.360 1.00 86.88 99 ASP A CA 1
ATOM 774 C C . ASP A 1 99 ? -27.244 3.652 37.080 1.00 86.88 99 ASP A C 1
ATOM 776 O O . ASP A 1 99 ? -28.244 3.652 36.359 1.00 86.88 99 ASP A O 1
ATOM 780 N N . GLU A 1 100 ? -26.807 2.548 37.688 1.00 87.00 100 GLU A N 1
ATOM 781 C CA . GLU A 1 100 ? -27.419 1.223 37.542 1.00 87.00 100 GLU A CA 1
ATOM 782 C C . GLU A 1 100 ? -28.871 1.162 38.025 1.00 87.00 100 GLU A C 1
ATOM 784 O O . GLU A 1 100 ? -29.621 0.289 37.582 1.00 87.00 100 GLU A O 1
ATOM 789 N N . SER A 1 101 ? -29.300 2.080 38.899 1.00 85.56 101 SER A N 1
ATOM 790 C CA . SER A 1 101 ? -30.663 2.071 39.437 1.00 85.56 101 SER A CA 1
ATOM 791 C C . SER A 1 101 ? -31.721 2.179 38.331 1.00 85.56 101 SER A C 1
ATOM 793 O O . SER A 1 101 ? -32.763 1.519 38.409 1.00 85.56 101 SER A O 1
ATOM 795 N N . PHE A 1 102 ? -31.411 2.883 37.234 1.00 87.94 102 PHE A N 1
ATOM 796 C CA . PHE A 1 102 ? -32.308 3.027 36.086 1.00 87.94 102 PHE A CA 1
ATOM 797 C C . PHE A 1 102 ? -32.551 1.718 35.315 1.00 87.94 102 PHE A C 1
ATOM 799 O O . PHE A 1 102 ? -33.567 1.578 34.634 1.00 87.94 102 PHE A O 1
ATOM 806 N N . MET A 1 103 ? -31.671 0.722 35.449 1.00 89.81 103 MET A N 1
ATOM 807 C CA . MET A 1 103 ? -31.811 -0.561 34.750 1.00 89.81 103 MET A CA 1
ATOM 808 C C . MET A 1 103 ? -32.999 -1.385 35.254 1.00 89.81 103 MET A C 1
ATOM 810 O O . MET A 1 103 ? -33.511 -2.243 34.540 1.00 89.81 103 MET A O 1
ATOM 814 N N . SER A 1 104 ? -33.439 -1.139 36.489 1.00 86.31 104 SER A N 1
ATOM 815 C CA . SER A 1 104 ? -34.576 -1.835 37.094 1.00 86.31 104 SER A CA 1
ATOM 816 C C . SER A 1 104 ? -35.921 -1.462 36.457 1.00 86.31 104 SER A C 1
ATOM 818 O O . SER A 1 104 ? -36.821 -2.296 36.389 1.00 86.31 104 SER A O 1
ATOM 820 N N . PHE A 1 105 ? -36.042 -0.250 35.904 1.00 87.88 105 PHE A N 1
ATOM 821 C CA . PHE A 1 105 ? -37.264 0.198 35.233 1.00 87.88 105 PHE A CA 1
ATOM 822 C C . PHE A 1 105 ? -37.503 -0.515 33.905 1.00 87.88 105 PHE A C 1
ATOM 824 O O . PHE A 1 105 ? -38.651 -0.613 33.479 1.00 87.88 105 PHE A O 1
ATOM 831 N N . LEU A 1 106 ? -36.452 -1.041 33.267 1.00 89.31 106 LEU A N 1
ATOM 832 C CA . LEU A 1 106 ? -36.541 -1.682 31.953 1.00 89.31 106 LEU A CA 1
ATOM 833 C C . LEU A 1 106 ? -37.506 -2.875 31.942 1.00 89.31 106 LEU A C 1
ATOM 835 O O . LEU A 1 106 ? -38.181 -3.086 30.942 1.00 89.31 106 LEU A O 1
ATOM 839 N N . ASP A 1 107 ? -37.661 -3.590 33.061 1.00 86.56 107 ASP A N 1
ATOM 840 C CA . ASP A 1 107 ? -38.580 -4.733 33.175 1.00 86.56 107 ASP A CA 1
ATOM 841 C C . ASP A 1 107 ? -40.065 -4.355 32.914 1.00 86.56 107 ASP A C 1
ATOM 843 O O . ASP A 1 107 ? -40.897 -5.229 32.664 1.00 86.56 107 ASP A O 1
ATOM 847 N N . PHE A 1 108 ? -40.406 -3.058 32.924 1.00 84.88 108 PHE A N 1
ATOM 848 C CA . PHE A 1 108 ? -41.758 -2.532 32.684 1.00 84.88 108 PHE A CA 1
ATOM 849 C C . PHE A 1 108 ? -41.995 -2.005 31.256 1.00 84.88 108 PHE A C 1
ATOM 851 O O . PHE A 1 108 ? -43.124 -1.626 30.923 1.00 84.88 108 PHE A O 1
ATOM 858 N N . PHE A 1 109 ? -40.968 -1.985 30.403 1.00 85.38 109 PHE A N 1
ATOM 859 C CA . PHE A 1 109 ? -41.047 -1.475 29.031 1.00 85.38 109 PHE A CA 1
ATOM 860 C C . PHE A 1 109 ? -40.847 -2.610 28.030 1.00 85.38 109 PHE A C 1
ATOM 862 O O . PHE A 1 109 ? -39.948 -3.435 28.171 1.00 85.38 109 PHE A O 1
ATOM 869 N N . LYS A 1 110 ? -41.664 -2.646 26.972 1.00 86.00 110 LYS A N 1
ATOM 870 C CA . LYS A 1 110 ? -41.467 -3.624 25.888 1.00 86.00 110 LYS A CA 1
ATOM 871 C C . LYS A 1 110 ? -40.251 -3.275 25.036 1.00 86.00 110 LYS A C 1
ATOM 873 O O . LYS A 1 110 ? -39.615 -4.159 24.477 1.00 86.00 110 LYS A O 1
ATOM 878 N N . GLU A 1 111 ? -39.928 -1.990 24.987 1.00 90.94 111 GLU A N 1
ATOM 879 C CA . GLU A 1 111 ? -38.812 -1.389 24.271 1.00 90.94 111 GLU A CA 1
ATOM 880 C C . GLU A 1 111 ? -37.486 -1.501 25.047 1.00 90.94 111 GLU A C 1
ATOM 882 O O . GLU A 1 111 ? -36.484 -0.909 24.652 1.00 90.94 111 GLU A O 1
ATOM 887 N N . ALA A 1 112 ? -37.450 -2.264 26.151 1.00 89.88 112 ALA A N 1
ATOM 888 C CA . ALA A 1 112 ? -36.270 -2.446 26.998 1.00 89.88 112 ALA A CA 1
ATOM 889 C C . ALA A 1 112 ? -34.959 -2.711 26.230 1.00 89.88 112 ALA A C 1
ATOM 891 O O . ALA A 1 112 ? -33.963 -2.069 26.575 1.00 89.88 112 ALA A O 1
ATOM 892 N N . PRO A 1 113 ? -34.932 -3.553 25.170 1.00 92.19 113 PRO A N 1
ATOM 893 C CA . PRO A 1 113 ? -33.749 -3.713 24.327 1.00 92.19 113 PRO A CA 1
ATOM 894 C C . PRO A 1 113 ? -33.221 -2.393 23.744 1.00 92.19 113 PRO A C 1
ATOM 896 O O . PRO A 1 113 ? -32.040 -2.083 23.894 1.00 92.19 113 PRO A O 1
ATOM 899 N N . GLN A 1 114 ? -34.101 -1.586 23.135 1.00 92.69 114 GLN A N 1
ATOM 900 C CA . GLN A 1 114 ? -33.724 -0.325 22.485 1.00 92.69 114 GLN A CA 1
ATOM 901 C C . GLN A 1 114 ? -33.352 0.758 23.503 1.00 92.69 114 GLN A C 1
ATOM 903 O O . GLN A 1 114 ? -32.456 1.565 23.262 1.00 92.69 114 GLN A O 1
ATOM 908 N N . ILE A 1 115 ? -34.035 0.781 24.651 1.00 93.75 115 ILE A N 1
ATOM 909 C CA . ILE A 1 115 ? -33.741 1.720 25.739 1.00 93.75 115 ILE A CA 1
ATOM 910 C C . ILE A 1 115 ? -32.343 1.448 26.295 1.00 93.75 115 ILE A C 1
ATOM 912 O O . ILE A 1 115 ? -31.547 2.378 26.429 1.00 93.75 115 ILE A O 1
ATOM 916 N N . LEU A 1 116 ? -32.030 0.179 26.585 1.00 95.00 116 LEU A N 1
ATOM 917 C CA . LEU A 1 116 ? -30.723 -0.223 27.101 1.00 95.00 116 LEU A CA 1
ATOM 918 C C . LEU A 1 116 ? -29.604 0.167 26.133 1.00 95.00 116 LEU A C 1
ATOM 920 O O . LEU A 1 116 ? -28.618 0.771 26.551 1.00 95.00 116 LEU A O 1
ATOM 924 N N . GLU A 1 117 ? -29.773 -0.142 24.848 1.00 94.56 117 GLU A N 1
ATOM 925 C CA . GLU A 1 117 ? -28.804 0.201 23.810 1.00 94.56 117 GLU A CA 1
ATOM 926 C C . GLU A 1 117 ? -28.548 1.713 23.751 1.00 94.56 117 GLU A C 1
ATOM 928 O O . GLU A 1 117 ? -27.396 2.138 23.811 1.00 94.56 117 GLU A O 1
ATOM 933 N N . ARG A 1 118 ? -29.603 2.541 23.736 1.00 94.88 118 ARG A N 1
ATOM 934 C CA . ARG A 1 118 ? -29.469 4.009 23.702 1.00 94.88 118 ARG A CA 1
ATOM 935 C C . ARG A 1 118 ? -28.758 4.573 24.931 1.00 94.88 118 ARG A C 1
ATOM 937 O O . ARG A 1 118 ? -27.938 5.479 24.786 1.00 94.88 118 ARG A O 1
ATOM 944 N N . ILE A 1 119 ? -29.035 4.041 26.123 1.00 94.81 119 ILE A N 1
ATOM 945 C CA . ILE A 1 119 ? -28.342 4.454 27.352 1.00 94.81 119 ILE A CA 1
ATOM 946 C C . ILE A 1 119 ? -26.855 4.079 27.269 1.00 94.81 119 ILE A C 1
ATOM 948 O O . ILE A 1 119 ? -25.995 4.915 27.543 1.00 94.81 119 ILE A O 1
ATOM 952 N N . VAL A 1 120 ? -26.532 2.850 26.851 1.00 95.69 120 VAL A N 1
ATOM 953 C CA . VAL A 1 120 ? -25.139 2.393 26.713 1.00 95.69 120 VAL A CA 1
ATOM 954 C C . VAL A 1 120 ? -24.386 3.226 25.678 1.00 95.69 120 VAL A C 1
ATOM 956 O O . VAL A 1 120 ? -23.286 3.685 25.966 1.00 95.69 120 VAL A O 1
ATOM 959 N N . VAL A 1 121 ? -24.986 3.487 24.514 1.00 96.06 121 VAL A N 1
ATOM 960 C CA . VAL A 1 121 ? -24.414 4.337 23.456 1.00 96.06 121 VAL A CA 1
ATOM 961 C C . VAL A 1 121 ? -24.133 5.751 23.963 1.00 96.06 121 VAL A C 1
ATOM 963 O O . VAL A 1 121 ? -23.079 6.310 23.658 1.00 96.06 121 VAL A O 1
ATOM 966 N N . HIS A 1 122 ? -25.035 6.335 24.757 1.00 95.56 122 HIS A N 1
ATOM 967 C CA . HIS A 1 122 ? -24.816 7.656 25.347 1.00 95.56 122 HIS A CA 1
ATOM 968 C C . HIS A 1 122 ? -23.568 7.673 26.243 1.00 95.56 122 HIS A C 1
ATOM 970 O O . HIS A 1 122 ? -22.687 8.518 26.073 1.00 95.56 122 HIS A O 1
ATOM 976 N N . TYR A 1 123 ? -23.463 6.721 27.172 1.00 95.88 123 TYR A N 1
ATOM 977 C CA . TYR A 1 123 ? -22.335 6.672 28.101 1.00 95.88 123 TYR A CA 1
ATOM 978 C C . TYR A 1 123 ? -21.026 6.246 27.437 1.00 95.88 123 TYR A C 1
ATOM 980 O O . TYR A 1 123 ? -19.983 6.797 27.774 1.00 95.88 123 TYR A O 1
ATOM 988 N N . ALA A 1 124 ? -21.063 5.341 26.460 1.00 96.19 124 ALA A N 1
ATOM 989 C CA . ALA A 1 124 ? -19.884 4.953 25.693 1.00 96.19 124 ALA A CA 1
ATOM 990 C C . ALA A 1 124 ? -19.319 6.137 24.891 1.00 96.19 124 ALA A C 1
ATOM 992 O O . ALA A 1 124 ? -18.120 6.397 24.959 1.00 96.19 124 ALA A O 1
ATOM 993 N N . ASN A 1 125 ? -20.178 6.922 24.225 1.00 95.19 125 ASN A N 1
ATOM 994 C CA . ASN A 1 125 ? -19.776 8.176 23.574 1.00 95.19 125 ASN A CA 1
ATOM 995 C C . ASN A 1 125 ? -19.123 9.144 24.559 1.00 95.19 125 ASN A C 1
ATOM 997 O O . ASN A 1 125 ? -18.097 9.755 24.266 1.00 95.19 125 ASN A O 1
ATOM 1001 N N . ARG A 1 126 ? -19.728 9.300 25.737 1.00 93.75 126 ARG A N 1
ATOM 1002 C CA . ARG A 1 126 ? -19.211 10.195 26.766 1.00 93.75 126 ARG A CA 1
ATOM 1003 C C . ARG A 1 126 ? -17.829 9.764 27.250 1.00 93.75 126 ARG A C 1
ATOM 1005 O O . ARG A 1 126 ? -16.961 10.620 27.354 1.00 93.75 126 ARG A O 1
ATOM 1012 N N . ILE A 1 127 ? -17.625 8.466 27.482 1.00 94.81 127 ILE A N 1
ATOM 1013 C CA . ILE A 1 127 ? -16.325 7.890 27.851 1.00 94.81 127 ILE A CA 1
ATOM 1014 C C . ILE A 1 127 ? -15.293 8.214 26.770 1.00 94.81 127 ILE A C 1
ATOM 1016 O O . ILE A 1 127 ? -14.317 8.893 27.055 1.00 94.81 127 ILE A O 1
ATOM 1020 N N . VAL A 1 128 ? -15.553 7.835 25.516 1.00 92.88 128 VAL A N 1
ATOM 1021 C CA . VAL A 1 128 ? -14.629 8.074 24.392 1.00 92.88 128 VAL A CA 1
ATOM 1022 C C . VAL A 1 128 ? -14.231 9.549 24.268 1.00 92.88 128 VAL A C 1
ATOM 1024 O O . VAL A 1 128 ? -13.065 9.846 24.028 1.00 92.88 128 VAL A O 1
ATOM 1027 N N . ASN A 1 129 ? -15.180 10.470 24.451 1.00 91.00 129 ASN A N 1
ATOM 1028 C CA . ASN A 1 129 ? -14.938 11.908 24.321 1.00 91.00 129 ASN A CA 1
ATOM 1029 C C . ASN A 1 129 ? -14.240 12.541 25.538 1.00 91.00 129 ASN A C 1
ATOM 1031 O O . ASN A 1 129 ? -13.744 13.659 25.428 1.00 91.00 129 ASN A O 1
ATOM 1035 N N . GLN A 1 130 ? -14.252 11.882 26.700 1.00 90.81 130 GLN A N 1
ATOM 1036 C CA . GLN A 1 130 ? -13.697 12.405 27.957 1.00 90.81 130 GLN A CA 1
ATOM 1037 C C . GLN A 1 130 ? -12.420 11.685 28.398 1.00 90.81 130 GLN A C 1
ATOM 1039 O O . GLN A 1 130 ? -11.719 12.183 29.275 1.00 90.81 130 GLN A O 1
ATOM 1044 N N . SER A 1 131 ? -12.117 10.515 27.834 1.00 90.62 131 SER A N 1
ATOM 1045 C CA . SER A 1 131 ? -10.933 9.743 28.192 1.00 90.62 131 SER A CA 1
ATOM 1046 C C . SER A 1 131 ? -9.656 10.358 27.619 1.00 90.62 131 SER A C 1
ATOM 1048 O O . SER A 1 131 ? -9.501 10.503 26.410 1.00 90.62 131 SER A O 1
ATOM 1050 N N . ASP A 1 132 ? -8.692 10.610 28.504 1.00 83.62 132 ASP A N 1
ATOM 1051 C CA . ASP A 1 132 ? -7.373 11.152 28.151 1.00 83.62 132 ASP A CA 1
ATOM 1052 C C . ASP A 1 132 ? -6.436 10.123 27.489 1.00 83.62 132 ASP A C 1
ATOM 1054 O O . ASP A 1 132 ? -5.428 10.500 26.894 1.00 83.62 132 ASP A O 1
ATOM 1058 N N . SER A 1 133 ? -6.699 8.817 27.636 1.00 88.25 133 SER A N 1
ATOM 1059 C CA . SER A 1 133 ? -5.788 7.775 27.149 1.00 88.25 133 SER A CA 1
ATOM 1060 C C . SER A 1 133 ? -6.498 6.506 26.694 1.00 88.25 133 SER A C 1
ATOM 1062 O O . SER A 1 133 ? -7.581 6.168 27.179 1.00 88.25 133 SER A O 1
ATOM 1064 N N . PHE A 1 134 ? -5.818 5.763 25.819 1.00 90.75 134 PHE A N 1
ATOM 1065 C CA . PHE A 1 134 ? -6.221 4.436 25.355 1.00 90.75 134 PHE A CA 1
ATOM 1066 C C . PHE A 1 134 ? -6.586 3.473 26.501 1.00 90.75 134 PHE A C 1
ATOM 1068 O O . PHE A 1 134 ? -7.670 2.891 26.501 1.00 90.75 134 PHE A O 1
ATOM 1075 N N . VAL A 1 135 ? -5.711 3.311 27.503 1.00 90.62 135 VAL A N 1
ATOM 1076 C CA . VAL A 1 135 ? -5.931 2.336 28.590 1.00 90.62 135 VAL A CA 1
ATOM 1077 C C . VAL A 1 135 ? -7.097 2.766 29.480 1.00 90.62 135 VAL A C 1
ATOM 1079 O O . VAL A 1 135 ? -7.946 1.941 29.814 1.00 90.62 135 VAL A O 1
ATOM 1082 N N . THR A 1 136 ? -7.180 4.055 29.827 1.00 91.19 136 THR A N 1
ATOM 1083 C CA . THR A 1 136 ? -8.286 4.585 30.639 1.00 91.19 136 THR A CA 1
ATOM 1084 C C . THR A 1 136 ? -9.625 4.400 29.928 1.00 91.19 136 THR A C 1
ATOM 1086 O O . THR A 1 136 ? -10.553 3.858 30.521 1.00 91.19 136 THR A O 1
ATOM 1089 N N . GLY A 1 137 ? -9.703 4.750 28.639 1.00 93.81 137 GLY A N 1
ATOM 1090 C CA . GLY A 1 137 ? -10.925 4.582 27.852 1.00 93.81 137 GLY A CA 1
ATOM 1091 C C . GLY A 1 137 ? -11.377 3.125 27.753 1.00 93.81 137 GLY A C 1
ATOM 1092 O O . GLY A 1 137 ? -12.566 2.840 27.889 1.00 93.81 137 GLY A O 1
ATOM 1093 N N . LEU A 1 138 ? -10.443 2.178 27.593 1.00 94.69 138 LEU A N 1
ATOM 1094 C CA . LEU A 1 138 ? -10.778 0.751 27.596 1.00 94.69 138 LEU A CA 1
ATOM 1095 C C . LEU A 1 138 ? -11.305 0.272 28.951 1.00 94.69 138 LEU A C 1
ATOM 1097 O O . LEU A 1 138 ? -12.291 -0.467 28.984 1.00 94.69 138 LEU A O 1
ATOM 1101 N N . ARG A 1 139 ? -10.685 0.696 30.059 1.00 95.12 139 ARG A N 1
ATOM 1102 C CA . ARG A 1 139 ? -11.161 0.358 31.410 1.00 95.12 139 ARG A CA 1
ATOM 1103 C C . ARG A 1 139 ? -12.565 0.891 31.655 1.00 95.12 139 ARG A C 1
ATOM 1105 O O . ARG A 1 139 ? -13.421 0.136 32.109 1.00 95.12 139 ARG A O 1
ATOM 1112 N N . ASP A 1 140 ? -12.828 2.141 31.297 1.00 94.94 140 ASP A N 1
ATOM 1113 C CA . ASP A 1 140 ? -14.133 2.765 31.510 1.00 94.94 140 ASP A CA 1
ATOM 1114 C C . ASP A 1 140 ? -15.229 2.108 30.655 1.00 94.94 140 ASP A C 1
ATOM 1116 O O . ASP A 1 140 ? -16.320 1.817 31.159 1.00 94.94 140 ASP A O 1
ATOM 1120 N N . LEU A 1 141 ? -14.936 1.781 29.388 1.00 96.56 141 LEU A N 1
ATOM 1121 C CA . LEU A 1 141 ? -15.856 1.023 28.530 1.00 96.56 141 LEU A CA 1
ATOM 1122 C C . LEU A 1 141 ? -16.126 -0.382 29.079 1.00 96.56 141 LEU A C 1
ATOM 1124 O O . LEU A 1 141 ? -17.271 -0.846 29.058 1.00 96.56 141 LEU A O 1
ATOM 1128 N N . LYS A 1 142 ? -15.096 -1.054 29.603 1.00 96.19 142 LYS A N 1
ATOM 1129 C CA . LYS A 1 142 ? -15.248 -2.362 30.236 1.00 96.19 142 LYS A CA 1
ATOM 1130 C C . LYS A 1 142 ? -16.136 -2.269 31.483 1.00 96.19 142 LYS A C 1
ATOM 1132 O O . LYS A 1 142 ? -17.053 -3.077 31.623 1.00 96.19 142 LYS A O 1
ATOM 1137 N N . ILE A 1 143 ? -15.907 -1.284 32.354 1.00 95.19 143 ILE A N 1
ATOM 1138 C CA . ILE A 1 143 ? -16.729 -1.054 33.552 1.00 95.19 143 ILE A CA 1
ATOM 1139 C C . ILE A 1 143 ? -18.188 -0.823 33.147 1.00 95.19 143 ILE A C 1
ATOM 1141 O O . ILE A 1 143 ? -19.081 -1.445 33.720 1.00 95.19 143 ILE A O 1
ATOM 1145 N N . LEU A 1 144 ? -18.447 0.012 32.134 1.00 95.62 144 LEU A N 1
ATOM 1146 C CA . LEU A 1 144 ? -19.800 0.220 31.612 1.00 95.62 144 LEU A CA 1
ATOM 1147 C C . LEU A 1 144 ? -20.433 -1.107 31.172 1.00 95.62 144 LEU A C 1
ATOM 1149 O O . LEU A 1 144 ? -21.548 -1.417 31.590 1.00 95.62 144 LEU A O 1
ATOM 1153 N N . TYR A 1 145 ? -19.712 -1.907 30.383 1.00 95.88 145 TYR A N 1
ATOM 1154 C CA . TYR A 1 145 ? -20.178 -3.214 29.923 1.00 95.88 145 TYR A CA 1
ATOM 1155 C C . TYR A 1 145 ? -20.494 -4.170 31.081 1.00 95.88 145 TYR A C 1
ATOM 1157 O O . TYR A 1 145 ? -21.556 -4.790 31.074 1.00 95.88 145 TYR A O 1
ATOM 1165 N N . GLU A 1 146 ? -19.626 -4.287 32.087 1.00 94.88 146 GLU A N 1
ATOM 1166 C CA . GLU A 1 146 ? -19.845 -5.184 33.230 1.00 94.88 146 GLU A CA 1
ATOM 1167 C C . GLU A 1 146 ? -21.118 -4.838 34.008 1.00 94.88 146 GLU A C 1
ATOM 1169 O O . GLU A 1 146 ? -21.863 -5.743 34.397 1.00 94.88 146 GLU A O 1
ATOM 1174 N N . LYS A 1 147 ? -21.416 -3.542 34.153 1.00 94.06 147 LYS A N 1
ATOM 1175 C CA . LYS A 1 147 ? -22.630 -3.058 34.821 1.00 94.06 147 LYS A CA 1
ATOM 1176 C C . LYS A 1 147 ? -23.913 -3.414 34.069 1.00 94.06 147 LYS A C 1
ATOM 1178 O O . LYS A 1 147 ? -24.931 -3.714 34.690 1.00 94.06 147 LYS A O 1
ATOM 1183 N N . VAL A 1 148 ? -23.880 -3.427 32.734 1.00 94.56 148 VAL A N 1
ATOM 1184 C CA . VAL A 1 148 ? -25.071 -3.702 31.904 1.00 94.56 148 VAL A CA 1
ATOM 1185 C C . VAL A 1 148 ? -25.167 -5.140 31.401 1.00 94.56 148 VAL A C 1
ATOM 1187 O O . VAL A 1 148 ? -26.245 -5.566 30.984 1.00 94.56 148 VAL A O 1
ATOM 1190 N N . ARG A 1 149 ? -24.080 -5.918 31.465 1.00 93.94 149 ARG A N 1
ATOM 1191 C CA . ARG A 1 149 ? -23.962 -7.253 30.860 1.00 93.94 149 ARG A CA 1
ATOM 1192 C C . ARG A 1 149 ? -25.126 -8.176 31.209 1.00 93.94 149 ARG A C 1
ATOM 1194 O O . ARG A 1 149 ? -25.707 -8.777 30.313 1.00 93.94 149 ARG A O 1
ATOM 1201 N N . ARG A 1 150 ? -25.484 -8.275 32.495 1.00 93.12 150 ARG A N 1
ATOM 1202 C CA . ARG A 1 150 ? -26.566 -9.169 32.955 1.00 93.12 150 ARG A CA 1
ATOM 1203 C C . ARG A 1 150 ? -27.914 -8.805 32.329 1.00 93.12 150 ARG A C 1
ATOM 1205 O O . ARG A 1 150 ? -28.679 -9.692 31.971 1.00 93.12 150 ARG A O 1
ATOM 1212 N N . ARG A 1 151 ? -28.192 -7.506 32.178 1.00 92.31 151 ARG A N 1
ATOM 1213 C CA . ARG A 1 151 ? -29.427 -7.006 31.556 1.00 92.31 151 ARG A CA 1
ATOM 1214 C C . ARG A 1 151 ? -29.402 -7.178 30.040 1.00 92.31 151 ARG A C 1
ATOM 1216 O O . ARG A 1 151 ? -30.397 -7.606 29.472 1.00 92.31 151 ARG A O 1
ATOM 1223 N N . ALA A 1 152 ? -28.262 -6.928 29.399 1.00 92.56 152 ALA A N 1
ATOM 1224 C CA . ALA A 1 152 ? -28.097 -7.175 27.969 1.00 92.56 152 ALA A CA 1
ATOM 1225 C C . ALA A 1 152 ? -28.313 -8.660 27.619 1.00 92.56 152 ALA A C 1
ATOM 1227 O O . ALA A 1 152 ? -29.046 -8.961 26.683 1.00 92.56 152 ALA A O 1
ATOM 1228 N N . GLU A 1 153 ? -27.758 -9.583 28.415 1.00 92.75 153 GLU A N 1
ATOM 1229 C CA . GLU A 1 153 ? -27.973 -11.030 28.264 1.00 92.75 153 GLU A CA 1
ATOM 1230 C C . GLU A 1 153 ? -29.444 -11.420 28.498 1.00 92.75 153 GLU A C 1
ATOM 1232 O O . GLU A 1 153 ? -30.002 -12.178 27.707 1.00 92.75 153 GLU A O 1
ATOM 1237 N N . GLN A 1 154 ? -30.102 -10.861 29.524 1.00 92.19 154 GLN A N 1
ATOM 1238 C CA . GLN A 1 154 ? -31.530 -11.089 29.800 1.00 92.19 154 GLN A CA 1
ATOM 1239 C C . GLN A 1 154 ? -32.428 -10.667 28.625 1.00 92.19 154 GLN A C 1
ATOM 1241 O O . GLN A 1 154 ? -33.408 -11.348 28.324 1.00 92.19 154 GLN A O 1
ATOM 1246 N N . PHE A 1 155 ? -32.108 -9.547 27.974 1.00 90.75 155 PHE A N 1
ATOM 1247 C CA . PHE A 1 155 ? -32.895 -8.994 26.870 1.00 90.75 155 PHE A CA 1
ATOM 1248 C C . PHE A 1 155 ? -32.434 -9.461 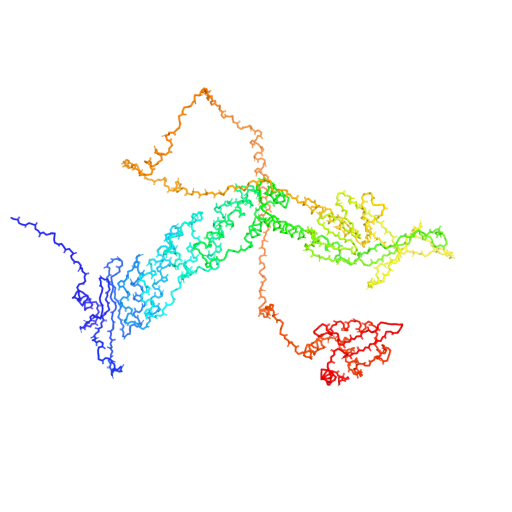25.480 1.00 90.75 155 PHE A C 1
ATOM 1250 O O . PHE A 1 155 ? -33.067 -9.103 24.489 1.00 90.75 155 PHE A O 1
ATOM 1257 N N . GLY A 1 156 ? -31.358 -10.251 25.386 1.00 89.06 156 GLY A N 1
ATOM 1258 C CA . GLY A 1 156 ? -30.796 -10.701 24.109 1.00 89.06 156 GLY A CA 1
ATOM 1259 C C . GLY A 1 156 ? -30.223 -9.566 23.249 1.00 89.06 156 GLY A C 1
ATOM 1260 O O . GLY A 1 156 ? -30.296 -9.635 22.025 1.00 89.06 156 GLY A O 1
ATOM 1261 N N . VAL A 1 157 ? -29.686 -8.511 23.873 1.00 90.56 157 VAL A N 1
ATOM 1262 C CA . VAL A 1 157 ? -29.139 -7.329 23.186 1.00 90.56 157 VAL A CA 1
ATOM 1263 C C . VAL A 1 157 ? -27.652 -7.511 22.900 1.00 90.56 157 VAL A C 1
ATOM 1265 O O . VAL A 1 157 ? -26.853 -7.712 23.817 1.00 90.56 157 VAL A O 1
ATOM 1268 N N . ASN A 1 158 ? -27.263 -7.348 21.636 1.00 89.38 158 ASN A N 1
ATOM 1269 C CA . ASN A 1 158 ? -25.862 -7.223 21.241 1.00 89.38 158 ASN A CA 1
ATOM 1270 C C . ASN A 1 158 ? -25.452 -5.750 21.297 1.00 89.38 158 ASN A C 1
ATOM 1272 O O . ASN A 1 158 ? -25.854 -4.959 20.451 1.00 89.38 158 ASN A O 1
ATOM 1276 N N . LEU A 1 159 ? -24.670 -5.378 22.309 1.00 92.12 159 LEU A N 1
ATOM 1277 C CA . LEU A 1 159 ? -24.254 -3.990 22.509 1.00 92.12 159 LEU A CA 1
ATOM 1278 C C . LEU A 1 159 ? -23.230 -3.557 21.440 1.00 92.12 159 LEU A C 1
ATOM 1280 O O . LEU A 1 159 ? -22.241 -4.271 21.247 1.00 92.12 159 LEU A O 1
ATOM 1284 N N . PRO A 1 160 ? -23.391 -2.377 20.809 1.00 91.00 160 PRO A N 1
ATOM 1285 C CA . PRO A 1 160 ? -22.513 -1.891 19.741 1.00 91.00 160 PRO A CA 1
ATOM 1286 C C . PRO A 1 160 ? -21.205 -1.281 20.285 1.00 91.00 160 PRO A C 1
ATOM 1288 O O . PRO A 1 160 ? -20.820 -0.169 19.938 1.00 91.00 160 PRO A O 1
ATOM 1291 N N . LEU A 1 161 ? -20.501 -1.986 21.177 1.00 94.31 161 LEU A N 1
ATOM 1292 C CA . LEU A 1 161 ? -19.304 -1.448 21.839 1.00 94.31 161 LEU A CA 1
ATOM 1293 C C . LEU A 1 161 ? -18.059 -1.408 20.941 1.00 94.31 161 LEU A C 1
ATOM 1295 O O . LEU A 1 161 ? -17.170 -0.597 21.184 1.00 94.31 161 LEU A O 1
ATOM 1299 N N . SER A 1 162 ? -18.004 -2.223 19.885 1.00 92.69 162 SER A N 1
ATOM 1300 C CA . SER A 1 162 ? -16.868 -2.289 18.952 1.00 92.69 162 SER A CA 1
ATOM 1301 C C . SER A 1 162 ? -16.551 -0.957 18.259 1.00 92.69 162 SER A C 1
ATOM 1303 O O . SER A 1 162 ? -15.381 -0.631 18.045 1.00 92.69 162 SER A O 1
ATOM 1305 N N . GLU A 1 163 ? -17.565 -0.152 17.933 1.00 92.56 163 GLU A N 1
ATOM 1306 C CA . GLU A 1 163 ? -17.363 1.173 17.330 1.00 92.56 163 GLU A CA 1
ATOM 1307 C C . GLU A 1 163 ? -16.680 2.127 18.318 1.00 92.56 163 GLU A C 1
ATOM 1309 O O . GLU A 1 163 ? -15.687 2.768 17.979 1.00 92.56 163 GLU A O 1
ATOM 1314 N N . PHE A 1 164 ? -17.115 2.131 19.580 1.00 95.12 164 PHE A N 1
ATOM 1315 C CA . PHE A 1 164 ? -16.506 2.947 20.635 1.00 95.12 164 PHE A CA 1
ATOM 1316 C C . PHE A 1 164 ? -15.092 2.481 20.983 1.00 95.12 164 PHE A C 1
ATOM 1318 O O . PHE A 1 164 ? -14.201 3.310 21.163 1.00 95.12 164 PHE A O 1
ATOM 1325 N N . VAL A 1 165 ? -14.848 1.165 21.000 1.00 95.00 165 VAL A N 1
ATOM 1326 C CA . VAL A 1 165 ? -13.490 0.610 21.118 1.00 95.00 165 VAL A CA 1
ATOM 1327 C C . VAL A 1 165 ? -12.610 1.123 19.973 1.00 95.00 165 VAL A C 1
ATOM 1329 O O . VAL A 1 165 ? -11.480 1.536 20.216 1.00 95.00 165 VAL A O 1
ATOM 1332 N N . SER A 1 166 ? -13.127 1.196 18.743 1.00 93.62 166 SER A N 1
ATOM 1333 C CA . SER A 1 166 ? -12.383 1.745 17.596 1.00 93.62 166 SER A CA 1
ATOM 1334 C C . SER A 1 166 ? -11.980 3.205 17.805 1.00 93.62 166 SER A C 1
ATOM 1336 O O . SER A 1 166 ? -10.867 3.595 17.454 1.00 93.62 166 SER A O 1
ATOM 1338 N N . SER A 1 167 ? -12.856 4.010 18.408 1.00 93.75 167 SER A N 1
ATOM 1339 C CA . SER A 1 167 ? -12.537 5.393 18.759 1.00 93.75 167 SER A CA 1
ATOM 1340 C C . SER A 1 167 ? -11.465 5.480 19.851 1.00 93.75 167 SER A C 1
ATOM 1342 O O . SER A 1 167 ? -10.538 6.275 19.712 1.00 93.75 167 SER A O 1
ATOM 1344 N N . VAL A 1 168 ? -11.525 4.620 20.878 1.00 94.31 168 VAL A N 1
ATOM 1345 C CA . VAL A 1 168 ? -10.486 4.531 21.926 1.00 94.31 168 VAL A CA 1
ATOM 1346 C C . VAL A 1 168 ? -9.124 4.150 21.342 1.00 94.31 168 VAL A C 1
ATOM 1348 O O . VAL A 1 168 ? -8.104 4.689 21.762 1.00 94.31 168 VAL A O 1
ATOM 1351 N N . PHE A 1 169 ? -9.087 3.276 20.334 1.00 91.94 169 PHE A N 1
ATOM 1352 C CA . PHE A 1 169 ? -7.855 2.898 19.627 1.00 91.94 169 PHE A CA 1
ATOM 1353 C C . PHE A 1 169 ? -7.182 4.075 18.893 1.00 91.94 169 PHE A C 1
ATOM 1355 O O . PHE A 1 169 ? -5.991 4.005 18.590 1.00 91.94 169 PHE A O 1
ATOM 1362 N N . GLY A 1 170 ? -7.918 5.159 18.630 1.00 87.69 170 GLY A N 1
ATOM 1363 C CA . GLY A 1 170 ? -7.379 6.399 18.074 1.00 87.69 170 GLY A CA 1
ATOM 1364 C C . GLY A 1 170 ? -6.827 7.386 19.107 1.00 87.69 170 GLY A C 1
ATOM 1365 O O . GLY A 1 170 ? -6.234 8.382 18.696 1.00 87.69 170 GLY A O 1
ATOM 1366 N N . LEU A 1 171 ? -7.018 7.141 20.409 1.00 89.00 171 LEU A N 1
ATOM 1367 C CA . LEU A 1 171 ? -6.553 8.031 21.476 1.00 89.00 171 LEU A CA 1
ATOM 1368 C C . LEU A 1 171 ? -5.034 7.962 21.673 1.00 89.00 171 LEU A C 1
ATOM 1370 O O . LEU A 1 171 ? -4.357 7.021 21.241 1.00 89.00 171 LEU A O 1
ATOM 1374 N N . ASP A 1 172 ? -4.514 8.962 22.385 1.00 82.12 172 ASP A N 1
ATOM 1375 C CA . ASP A 1 172 ? -3.121 9.005 22.814 1.00 82.12 172 ASP A CA 1
ATOM 1376 C C . ASP A 1 172 ? -2.770 7.758 23.646 1.00 82.12 172 ASP A C 1
ATOM 1378 O O . ASP A 1 172 ? -3.534 7.274 24.492 1.00 82.12 172 ASP A O 1
ATOM 1382 N N . THR A 1 173 ? -1.584 7.215 23.384 1.00 85.31 173 THR A N 1
ATOM 1383 C CA . THR A 1 173 ? -1.114 5.965 23.980 1.00 85.31 173 THR A CA 1
ATOM 1384 C C . THR A 1 173 ? 0.406 5.952 24.087 1.00 85.31 173 THR A C 1
ATOM 1386 O O . THR A 1 173 ? 1.101 6.707 23.404 1.00 85.31 173 THR A O 1
ATOM 1389 N N . THR A 1 174 ? 0.934 5.107 24.968 1.00 86.69 174 THR A N 1
ATOM 1390 C CA . THR A 1 174 ? 2.371 4.841 25.045 1.00 86.69 174 THR A CA 1
ATOM 1391 C C . THR A 1 174 ? 2.784 3.829 23.978 1.00 86.69 174 THR A C 1
ATOM 1393 O O . THR A 1 174 ? 1.954 3.165 23.350 1.00 86.69 174 THR A O 1
ATOM 1396 N N . LEU A 1 175 ? 4.091 3.731 23.734 1.00 87.31 175 LEU A N 1
ATOM 1397 C CA . LEU A 1 175 ? 4.633 2.716 22.840 1.00 87.31 175 LEU A CA 1
ATOM 1398 C C . LEU A 1 175 ? 4.432 1.326 23.464 1.00 87.31 175 LEU A C 1
ATOM 1400 O O . LEU A 1 175 ? 4.934 1.079 24.556 1.00 87.31 175 LEU A O 1
ATOM 1404 N N . LEU A 1 176 ? 3.720 0.446 22.755 1.00 87.81 176 LEU A N 1
ATOM 1405 C CA . LEU A 1 176 ? 3.374 -0.924 23.150 1.00 87.81 176 LEU A CA 1
ATOM 1406 C C . LEU A 1 176 ? 2.815 -0.984 24.588 1.00 87.81 176 LEU A C 1
ATOM 1408 O O . LEU A 1 176 ? 3.461 -1.539 25.480 1.00 87.81 176 LEU A O 1
ATOM 1412 N N . PRO A 1 177 ? 1.637 -0.374 24.833 1.00 87.25 177 PRO A N 1
ATOM 1413 C CA . PRO A 1 177 ? 1.101 -0.198 26.179 1.00 87.25 177 PRO A CA 1
ATOM 1414 C C . PRO A 1 177 ? 0.832 -1.551 26.842 1.00 87.25 177 PRO A C 1
ATOM 1416 O O . PRO A 1 177 ? 0.385 -2.487 26.194 1.00 87.25 177 PRO A O 1
ATOM 1419 N N . LEU A 1 178 ? 1.047 -1.673 28.150 1.00 86.31 178 LEU A N 1
ATOM 1420 C CA . LEU A 1 178 ? 0.667 -2.895 28.858 1.00 86.31 178 LEU A CA 1
ATOM 1421 C C . LEU A 1 178 ? -0.864 -2.974 28.963 1.00 86.31 178 LEU A C 1
ATOM 1423 O O . LEU A 1 178 ? -1.490 -2.049 29.479 1.00 86.31 178 LEU A O 1
ATOM 1427 N N . ILE A 1 179 ? -1.455 -4.080 28.505 1.00 87.31 179 ILE A N 1
ATOM 1428 C CA . ILE A 1 179 ? -2.894 -4.342 28.630 1.00 87.31 179 ILE A CA 1
ATOM 1429 C C . ILE A 1 179 ? -3.114 -5.434 29.671 1.00 87.31 179 ILE A C 1
ATOM 1431 O O . ILE A 1 179 ? -2.512 -6.507 29.609 1.00 87.31 179 ILE A O 1
ATOM 1435 N N . GLU A 1 180 ? -3.991 -5.152 30.629 1.00 89.50 180 GLU A N 1
ATOM 1436 C CA . GLU A 1 180 ? -4.380 -6.098 31.672 1.00 89.50 180 GLU A CA 1
ATOM 1437 C C . GLU A 1 180 ? -5.170 -7.275 31.083 1.00 89.50 180 GLU A C 1
ATOM 1439 O O . GLU A 1 180 ? -5.878 -7.136 30.085 1.00 89.50 180 GLU A O 1
ATOM 1444 N N . SER A 1 181 ? -5.062 -8.460 31.689 1.00 87.62 181 SER A N 1
ATOM 1445 C CA . SER A 1 181 ? -5.667 -9.687 31.143 1.00 87.62 181 SER A CA 1
ATOM 1446 C C . SER A 1 181 ? -7.183 -9.583 30.962 1.00 87.62 181 SER A C 1
ATOM 1448 O O . SER A 1 181 ? -7.752 -10.115 30.018 1.00 87.62 181 SER A O 1
ATOM 1450 N N . ASP A 1 182 ? -7.837 -8.865 31.864 1.00 89.94 182 ASP A N 1
ATOM 1451 C CA . ASP A 1 182 ? -9.276 -8.662 31.881 1.00 89.94 182 ASP A CA 1
ATOM 1452 C C . ASP A 1 182 ? -9.750 -7.674 30.791 1.00 89.94 182 ASP A C 1
ATOM 1454 O O . ASP A 1 182 ? -10.879 -7.784 30.308 1.00 89.94 182 ASP A O 1
ATOM 1458 N N . LEU A 1 183 ? -8.887 -6.747 30.358 1.00 92.00 183 LEU A N 1
ATOM 1459 C CA . LEU A 1 183 ? -9.087 -5.916 29.167 1.00 92.00 183 LEU A CA 1
ATOM 1460 C C . LEU A 1 183 ? -8.857 -6.699 27.871 1.00 92.00 183 LEU A C 1
ATOM 1462 O O . LEU A 1 183 ? -9.566 -6.470 26.892 1.00 92.00 183 LEU A O 1
ATOM 1466 N N . VAL A 1 184 ? -7.908 -7.641 27.854 1.00 90.19 184 VAL A N 1
ATOM 1467 C CA . VAL A 1 184 ? -7.704 -8.538 26.702 1.00 90.19 184 VAL A CA 1
ATOM 1468 C C . VAL A 1 184 ? -8.972 -9.349 26.424 1.00 90.19 184 VAL A C 1
ATOM 1470 O O . VAL A 1 184 ? -9.421 -9.410 25.277 1.00 90.19 184 VAL A O 1
ATOM 1473 N N . ASP A 1 185 ? -9.592 -9.906 27.467 1.00 90.62 185 ASP A N 1
ATOM 1474 C CA . ASP A 1 185 ? -10.855 -10.644 27.351 1.00 90.62 185 ASP A CA 1
ATOM 1475 C C . ASP A 1 185 ? -12.001 -9.749 26.850 1.00 90.62 185 ASP A C 1
ATOM 1477 O O . ASP A 1 185 ? -12.814 -10.166 26.019 1.00 90.62 185 ASP A O 1
ATOM 1481 N N . PHE A 1 186 ? -12.051 -8.496 27.316 1.00 93.69 186 PHE A N 1
ATOM 1482 C CA . PHE A 1 186 ? -13.021 -7.508 26.843 1.00 93.69 186 PHE A CA 1
ATOM 1483 C C . PHE A 1 186 ? -12.847 -7.204 25.348 1.00 93.69 186 PHE A C 1
ATOM 1485 O O . PHE A 1 186 ? -13.821 -7.254 24.597 1.00 93.69 186 PHE A O 1
ATOM 1492 N N . LEU A 1 187 ? -11.613 -6.968 24.896 1.00 93.00 187 LEU A N 1
ATOM 1493 C CA . LEU A 1 187 ? -11.297 -6.718 23.487 1.00 93.00 187 LEU A CA 1
ATOM 1494 C C . LEU A 1 187 ? -11.568 -7.929 22.591 1.00 93.00 187 LEU A C 1
ATOM 1496 O O . LEU A 1 187 ? -11.987 -7.763 21.451 1.00 93.00 187 LEU A O 1
ATOM 1500 N N . ALA A 1 188 ? -11.363 -9.149 23.092 1.00 90.94 188 ALA A N 1
ATOM 1501 C CA . ALA A 1 188 ? -11.713 -10.360 22.353 1.00 90.94 188 ALA A CA 1
ATOM 1502 C C . ALA A 1 188 ? -13.230 -10.477 22.127 1.00 90.94 188 ALA A C 1
ATOM 1504 O O . ALA A 1 188 ? -13.659 -11.021 21.109 1.00 90.94 188 ALA A O 1
ATOM 1505 N N . LYS A 1 189 ? -14.042 -9.956 23.057 1.00 91.50 189 LYS A N 1
ATOM 1506 C CA . LYS A 1 189 ? -15.501 -9.905 22.911 1.00 91.50 189 LYS A CA 1
ATOM 1507 C C . LYS A 1 189 ? -15.967 -8.752 22.017 1.00 91.50 189 LYS A C 1
ATOM 1509 O O . LYS A 1 189 ? -16.933 -8.924 21.278 1.00 91.50 189 LYS A O 1
ATOM 1514 N N . PHE A 1 190 ? -15.299 -7.604 22.090 1.00 93.25 190 PHE A N 1
ATOM 1515 C CA . PHE A 1 190 ? -15.631 -6.398 21.330 1.00 93.25 190 PHE A CA 1
ATOM 1516 C C . PHE A 1 190 ? -14.405 -5.888 20.563 1.00 93.25 190 PHE A C 1
ATOM 1518 O O . PHE A 1 190 ? -13.809 -4.879 20.953 1.00 93.25 190 PHE A O 1
ATOM 1525 N N . PRO A 1 191 ? -14.002 -6.575 19.480 1.00 91.06 191 PRO A N 1
ATOM 1526 C CA . PRO A 1 191 ? -12.862 -6.137 18.692 1.00 91.06 191 PRO A CA 1
ATOM 1527 C C . PRO A 1 191 ? -13.182 -4.802 17.991 1.00 91.06 191 PRO A C 1
ATOM 1529 O O . PRO A 1 191 ? -14.332 -4.591 17.587 1.00 91.06 191 PRO A O 1
ATOM 1532 N N . PRO A 1 192 ? -12.199 -3.896 17.839 1.00 90.69 192 PRO A N 1
ATOM 1533 C CA . PRO A 1 192 ? -12.324 -2.702 17.016 1.00 90.69 192 PRO A CA 1
ATOM 1534 C C . PRO A 1 192 ? -12.539 -3.054 15.541 1.00 90.69 192 PRO A C 1
ATOM 1536 O O . PRO A 1 192 ? -12.181 -4.128 15.059 1.00 90.69 192 PRO A O 1
ATOM 1539 N N . THR A 1 193 ? -13.071 -2.083 14.813 1.00 89.00 193 THR A N 1
ATOM 1540 C CA . THR A 1 193 ? -13.124 -2.063 13.351 1.00 89.00 193 THR A CA 1
ATOM 1541 C C . THR A 1 193 ? -11.725 -1.902 12.748 1.00 89.00 193 THR A C 1
ATOM 1543 O O . THR A 1 193 ? -10.779 -1.480 13.422 1.00 89.00 193 THR A O 1
ATOM 1546 N N . GLU A 1 194 ? -11.599 -2.184 11.449 1.00 86.06 194 GLU A N 1
ATOM 1547 C CA . GLU A 1 194 ? -10.346 -2.011 10.700 1.00 86.06 194 GLU A CA 1
ATOM 1548 C C . GLU A 1 194 ? -9.787 -0.586 10.808 1.00 86.06 194 GLU A C 1
ATOM 1550 O O . GLU A 1 194 ? -8.577 -0.404 10.930 1.00 86.06 194 GLU A O 1
ATOM 1555 N N . GLU A 1 195 ? -10.658 0.427 10.835 1.00 86.50 195 GLU A N 1
ATOM 1556 C CA . GLU A 1 195 ? -10.247 1.822 10.989 1.00 86.50 195 GLU A CA 1
ATOM 1557 C C . GLU A 1 195 ? -9.603 2.080 12.359 1.00 86.50 195 GLU A C 1
ATOM 1559 O O . GLU A 1 195 ? -8.558 2.730 12.441 1.00 86.50 195 GLU A O 1
ATOM 1564 N N . GLY A 1 196 ? -10.185 1.534 13.432 1.00 86.69 196 GLY A N 1
ATOM 1565 C CA . GLY A 1 196 ? -9.613 1.622 14.776 1.00 86.69 196 GLY A CA 1
ATOM 1566 C C . GLY A 1 196 ? -8.242 0.950 14.853 1.00 86.69 196 GLY A C 1
ATOM 1567 O O . GLY A 1 196 ? -7.282 1.545 15.344 1.00 86.69 196 GLY A O 1
ATOM 1568 N N . VAL A 1 197 ? -8.121 -0.258 14.292 1.00 88.69 197 VAL A N 1
ATOM 1569 C CA . VAL A 1 197 ? -6.839 -0.978 14.196 1.00 88.69 197 VAL A CA 1
ATOM 1570 C C . VAL A 1 197 ? -5.808 -0.155 13.429 1.00 88.69 197 VAL A C 1
ATOM 1572 O O . VAL A 1 197 ? -4.681 0.006 13.897 1.00 88.69 197 VAL A O 1
ATOM 1575 N N . PHE A 1 198 ? -6.193 0.407 12.282 1.00 86.50 198 PHE A N 1
ATOM 1576 C CA . PHE A 1 198 ? -5.313 1.228 11.463 1.00 86.50 198 PHE A CA 1
ATOM 1577 C C . PHE A 1 198 ? -4.780 2.440 12.241 1.00 86.50 198 PHE A C 1
ATOM 1579 O O . PHE A 1 198 ? -3.572 2.680 12.252 1.00 86.50 198 PHE A O 1
ATOM 1586 N N . ARG A 1 199 ? -5.662 3.177 12.929 1.00 88.06 199 ARG A N 1
ATOM 1587 C CA . ARG A 1 199 ? -5.281 4.346 13.741 1.00 88.06 199 ARG A CA 1
ATOM 1588 C C . ARG A 1 199 ? -4.323 3.969 14.868 1.00 88.06 199 ARG A C 1
ATOM 1590 O O . ARG A 1 199 ? -3.322 4.654 15.061 1.00 88.06 199 ARG A O 1
ATOM 1597 N N . PHE A 1 200 ? -4.579 2.860 15.562 1.00 90.50 200 PHE A N 1
ATOM 1598 C CA . PHE A 1 200 ? -3.679 2.369 16.604 1.00 90.50 200 PHE A CA 1
ATOM 1599 C C . PHE A 1 200 ? -2.291 2.042 16.044 1.00 90.50 200 PHE A C 1
ATOM 1601 O O . PHE A 1 200 ? -1.289 2.506 16.584 1.00 90.50 200 PHE A O 1
ATOM 1608 N N . LEU A 1 201 ? -2.216 1.289 14.941 1.00 90.19 201 LEU A N 1
ATOM 1609 C CA . LEU A 1 201 ? -0.946 0.931 14.304 1.00 90.19 201 LEU A CA 1
ATOM 1610 C C . LEU A 1 201 ? -0.172 2.169 13.834 1.00 90.19 201 LEU A C 1
ATOM 1612 O O . LEU A 1 201 ? 1.032 2.259 14.069 1.00 90.19 201 LEU A O 1
ATOM 1616 N N . ASP A 1 202 ? -0.854 3.139 13.221 1.00 87.88 202 ASP A N 1
ATOM 1617 C CA . ASP A 1 202 ? -0.240 4.393 12.771 1.00 87.88 202 ASP A CA 1
ATOM 1618 C C . ASP A 1 202 ? 0.300 5.211 13.953 1.00 87.88 202 ASP A C 1
ATOM 1620 O O . ASP A 1 202 ? 1.427 5.703 13.901 1.00 87.88 202 ASP A O 1
ATOM 1624 N N . ASN A 1 203 ? -0.444 5.273 15.063 1.00 88.62 203 ASN A N 1
ATOM 1625 C CA . ASN A 1 203 ? 0.015 5.899 16.303 1.00 88.62 203 ASN A CA 1
ATOM 1626 C C . ASN A 1 203 ? 1.267 5.201 16.861 1.00 88.62 203 ASN A C 1
ATOM 1628 O O . ASN A 1 203 ? 2.237 5.875 17.208 1.00 88.62 203 ASN A O 1
ATOM 1632 N N . GLN A 1 204 ? 1.294 3.864 16.903 1.00 88.81 204 GLN A N 1
ATOM 1633 C CA . GLN A 1 204 ? 2.457 3.097 17.373 1.00 88.81 204 GLN A CA 1
ATOM 1634 C C . GLN A 1 204 ? 3.692 3.315 16.486 1.00 88.81 204 GLN A C 1
ATOM 1636 O O . GLN A 1 204 ? 4.790 3.543 16.999 1.00 88.81 204 GLN A O 1
ATOM 1641 N N . ILE A 1 205 ? 3.518 3.312 15.160 1.00 90.12 205 ILE A N 1
ATOM 1642 C CA . ILE A 1 205 ? 4.596 3.609 14.208 1.00 90.12 205 ILE A CA 1
ATOM 1643 C C . ILE A 1 205 ? 5.086 5.047 14.397 1.00 90.12 205 ILE A C 1
ATOM 1645 O O . ILE A 1 205 ? 6.291 5.265 14.505 1.00 90.12 205 ILE A O 1
ATOM 1649 N N . LYS A 1 206 ? 4.182 6.029 14.497 1.00 88.50 206 LYS A N 1
ATOM 1650 C CA . LYS A 1 206 ? 4.539 7.439 14.704 1.00 88.50 206 LYS A CA 1
ATOM 1651 C C . LYS A 1 206 ? 5.322 7.645 16.001 1.00 88.50 206 LYS A C 1
ATOM 1653 O O . LYS A 1 206 ? 6.292 8.401 16.010 1.00 88.50 206 LYS A O 1
ATOM 1658 N N . LEU A 1 207 ? 4.926 6.975 17.084 1.00 87.94 207 LEU A N 1
ATOM 1659 C CA . LEU A 1 207 ? 5.640 7.028 18.360 1.00 87.94 207 LEU A CA 1
ATOM 1660 C C . LEU A 1 207 ? 7.055 6.461 18.225 1.00 87.94 207 LEU A C 1
ATOM 1662 O O . LEU A 1 207 ? 7.994 7.117 18.666 1.00 87.94 207 LEU A O 1
ATOM 1666 N N . ALA A 1 208 ? 7.201 5.299 17.582 1.00 87.94 208 ALA A N 1
ATOM 1667 C CA . ALA A 1 208 ? 8.460 4.560 17.491 1.00 87.94 208 ALA A CA 1
ATOM 1668 C C . ALA A 1 208 ? 9.453 5.107 16.456 1.00 87.94 208 ALA A C 1
ATOM 1670 O O . ALA A 1 208 ? 10.664 5.074 16.674 1.00 87.94 208 ALA A O 1
ATOM 1671 N N . VAL A 1 209 ? 8.955 5.566 15.309 1.00 88.12 209 VAL A N 1
ATOM 1672 C CA . VAL A 1 209 ? 9.771 6.031 14.181 1.00 88.12 209 VAL A CA 1
ATOM 1673 C C . VAL A 1 209 ? 10.014 7.538 14.277 1.00 88.12 209 VAL A C 1
ATOM 1675 O O . VAL A 1 209 ? 11.137 7.994 14.050 1.00 88.12 209 VAL A O 1
ATOM 1678 N N . GLY A 1 210 ? 9.002 8.292 14.713 1.00 83.38 210 GLY A N 1
ATOM 1679 C CA . GLY A 1 210 ? 8.971 9.752 14.681 1.00 83.38 210 GLY A CA 1
ATOM 1680 C C . GLY A 1 210 ? 8.246 10.302 13.452 1.00 83.38 210 GLY A C 1
ATOM 1681 O O . GLY A 1 210 ? 7.783 9.561 12.584 1.00 83.38 210 GLY A O 1
ATOM 1682 N N . GLU A 1 211 ? 8.125 11.626 13.393 1.00 81.31 211 GLU A N 1
ATOM 1683 C CA . GLU A 1 211 ? 7.702 12.313 12.174 1.00 81.31 211 GLU A CA 1
ATOM 1684 C C . GLU A 1 211 ? 8.838 12.324 11.153 1.00 81.31 211 GLU A C 1
ATOM 1686 O O . GLU A 1 211 ? 10.017 12.254 11.503 1.00 81.31 211 GLU A O 1
ATOM 1691 N N . TYR A 1 212 ? 8.476 12.415 9.878 1.00 76.00 212 TYR A N 1
ATOM 1692 C CA . TYR A 1 212 ? 9.433 12.262 8.793 1.00 76.00 212 TYR A CA 1
ATOM 1693 C C . TYR A 1 212 ? 10.530 13.352 8.771 1.00 76.00 212 TYR A C 1
ATOM 1695 O O . TYR A 1 212 ? 11.633 13.074 8.310 1.00 76.00 212 TYR A O 1
ATOM 1703 N N . ASP A 1 213 ? 10.269 14.553 9.306 1.00 74.12 213 ASP A N 1
ATOM 1704 C CA . ASP A 1 213 ? 11.260 15.633 9.473 1.00 74.12 213 ASP A CA 1
ATOM 1705 C C . ASP A 1 213 ? 12.211 15.420 10.664 1.00 74.12 213 ASP A C 1
ATOM 1707 O O . ASP A 1 213 ? 13.249 16.070 10.761 1.00 74.12 213 ASP A O 1
ATOM 1711 N N . GLU A 1 214 ? 11.878 14.531 11.605 1.00 74.94 214 GLU A N 1
ATOM 1712 C CA . GLU A 1 214 ? 12.602 14.420 12.879 1.00 74.94 214 GLU A CA 1
ATOM 1713 C C . GLU A 1 214 ? 13.886 13.581 12.786 1.00 74.94 214 GLU A C 1
ATOM 1715 O O . GLU A 1 214 ? 14.668 13.547 13.736 1.00 74.94 214 GLU A O 1
ATOM 1720 N N . SER A 1 215 ? 14.080 12.830 11.702 1.00 79.06 215 SER A N 1
ATOM 1721 C CA . SER A 1 215 ? 15.254 11.969 11.509 1.00 79.06 215 SER A CA 1
ATOM 1722 C C . SER A 1 215 ? 15.493 11.670 10.034 1.00 79.06 215 SER A C 1
ATOM 1724 O O . SER A 1 215 ? 14.622 11.895 9.199 1.00 79.06 215 SER A O 1
ATOM 1726 N N . SER A 1 216 ? 16.678 11.167 9.711 1.00 86.69 216 SER A N 1
ATOM 1727 C CA . SER A 1 216 ? 17.016 10.746 8.359 1.00 86.69 216 SER A CA 1
ATOM 1728 C C . SER A 1 216 ? 16.306 9.444 7.961 1.00 86.69 216 SER A C 1
ATOM 1730 O O . SER A 1 216 ? 15.821 8.685 8.808 1.00 86.69 216 SER A O 1
ATOM 1732 N N . VAL A 1 217 ? 16.208 9.199 6.652 1.00 89.94 217 VAL A N 1
ATOM 1733 C CA . VAL A 1 217 ? 15.423 8.091 6.081 1.00 89.94 217 VAL A CA 1
ATOM 1734 C C . VAL A 1 217 ? 15.947 6.743 6.574 1.00 89.94 217 VAL A C 1
ATOM 1736 O O . VAL A 1 217 ? 15.164 5.876 6.950 1.00 89.94 217 VAL A O 1
ATOM 1739 N N . GLU A 1 218 ? 17.262 6.571 6.631 1.00 90.56 218 GLU A N 1
ATOM 1740 C CA . GLU A 1 218 ? 17.920 5.334 7.033 1.00 90.56 218 GLU A CA 1
ATOM 1741 C C . GLU A 1 218 ? 17.587 4.917 8.472 1.00 90.56 218 GLU A C 1
ATOM 1743 O O . GLU A 1 218 ? 17.253 3.756 8.734 1.00 90.56 218 GLU A O 1
ATOM 1748 N N . ILE A 1 219 ? 17.556 5.888 9.389 1.00 88.06 219 ILE A N 1
ATOM 1749 C CA . ILE A 1 219 ? 17.155 5.680 10.784 1.00 88.06 219 ILE A CA 1
ATOM 1750 C C . ILE A 1 219 ? 15.669 5.319 10.855 1.00 88.06 219 ILE A C 1
ATOM 1752 O O . ILE A 1 219 ? 15.286 4.412 11.600 1.00 88.06 219 ILE A O 1
ATOM 1756 N N . GLN A 1 220 ? 14.823 6.005 10.081 1.00 90.12 220 GLN A N 1
ATOM 1757 C CA . GLN A 1 220 ? 13.383 5.746 10.068 1.00 90.12 220 GLN A CA 1
ATOM 1758 C C . GLN A 1 220 ? 13.060 4.335 9.581 1.00 90.12 220 GLN A C 1
ATOM 1760 O O . GLN A 1 220 ? 12.260 3.648 10.211 1.00 90.12 220 GLN A O 1
ATOM 1765 N N . LEU A 1 221 ? 13.707 3.879 8.506 1.00 92.00 221 LEU A N 1
ATOM 1766 C CA . LEU A 1 221 ? 13.509 2.535 7.960 1.00 92.00 221 LEU A CA 1
ATOM 1767 C C . LEU A 1 221 ? 13.937 1.445 8.942 1.00 92.00 221 LEU A C 1
ATOM 1769 O O . LEU A 1 221 ? 13.213 0.468 9.130 1.00 92.00 221 LEU A O 1
ATOM 1773 N N . SER A 1 222 ? 15.075 1.632 9.612 1.00 89.75 222 SER A N 1
ATOM 1774 C CA . SER A 1 222 ? 15.553 0.675 10.614 1.00 89.75 222 SER A CA 1
ATOM 1775 C C . SER A 1 222 ? 14.634 0.604 11.843 1.00 89.75 222 SER A C 1
ATOM 1777 O O . SER A 1 222 ? 14.286 -0.484 12.320 1.00 89.75 222 SER A O 1
ATOM 1779 N N . ARG A 1 223 ? 14.155 1.761 12.324 1.00 90.69 223 ARG A N 1
ATOM 1780 C CA . ARG A 1 223 ? 13.149 1.823 13.397 1.00 90.69 223 ARG A CA 1
ATOM 1781 C C . ARG A 1 223 ? 11.836 1.177 12.977 1.00 90.69 223 ARG A C 1
ATOM 1783 O O . ARG A 1 223 ? 11.246 0.459 13.779 1.00 90.69 223 ARG A O 1
ATOM 1790 N N . LEU A 1 224 ? 11.398 1.412 11.740 1.00 92.50 224 LEU A N 1
ATOM 1791 C CA . LEU A 1 224 ? 10.155 0.880 11.192 1.00 92.50 224 LEU A CA 1
ATOM 1792 C C . LEU A 1 224 ? 10.162 -0.652 11.148 1.00 92.50 224 LEU A C 1
ATOM 1794 O O . LEU A 1 224 ? 9.214 -1.274 11.622 1.00 92.50 224 LEU A O 1
ATOM 1798 N N . GLU A 1 225 ? 11.235 -1.267 10.641 1.00 90.75 225 GLU A N 1
ATOM 1799 C CA . GLU A 1 225 ? 11.394 -2.728 10.675 1.00 90.75 225 GLU A CA 1
ATOM 1800 C C . GLU A 1 225 ? 11.278 -3.252 12.114 1.00 90.75 225 GLU A C 1
ATOM 1802 O O . GLU A 1 225 ? 10.523 -4.190 12.397 1.00 90.75 225 GLU A O 1
ATOM 1807 N N . THR A 1 226 ? 12.011 -2.618 13.031 1.00 88.31 226 THR A N 1
ATOM 1808 C CA . THR A 1 226 ? 12.053 -3.034 14.433 1.00 88.31 226 THR A CA 1
ATOM 1809 C C . THR A 1 226 ? 10.666 -2.955 15.067 1.00 88.31 226 THR A C 1
ATOM 1811 O O . THR A 1 226 ? 10.222 -3.930 15.675 1.00 88.31 226 THR A O 1
ATOM 1814 N N . ILE A 1 227 ? 9.945 -1.842 14.889 1.00 91.06 227 ILE A N 1
ATOM 1815 C CA . ILE A 1 227 ? 8.616 -1.680 15.484 1.00 91.06 227 ILE A CA 1
ATOM 1816 C C . ILE A 1 227 ? 7.570 -2.587 14.836 1.00 91.06 227 ILE A C 1
ATOM 1818 O O . ILE A 1 227 ? 6.737 -3.119 15.559 1.00 91.06 227 ILE A O 1
ATOM 1822 N N . ILE A 1 228 ? 7.610 -2.845 13.523 1.00 90.31 228 ILE A N 1
ATOM 1823 C CA . ILE A 1 228 ? 6.673 -3.789 12.885 1.00 90.31 228 ILE A CA 1
ATOM 1824 C C . ILE A 1 228 ? 6.805 -5.175 13.527 1.00 90.31 228 ILE A C 1
ATOM 1826 O O . ILE A 1 228 ? 5.798 -5.809 13.855 1.00 90.31 228 ILE A O 1
ATOM 1830 N N . ARG A 1 229 ? 8.039 -5.638 13.760 1.00 89.19 229 ARG A N 1
ATOM 1831 C CA . ARG A 1 229 ? 8.297 -6.917 14.432 1.00 89.19 229 ARG A CA 1
ATOM 1832 C C . ARG A 1 229 ? 7.784 -6.922 15.874 1.00 89.19 229 ARG A C 1
ATOM 1834 O O . ARG A 1 229 ? 7.136 -7.889 16.278 1.00 89.19 229 ARG A O 1
ATOM 1841 N N . GLU A 1 230 ? 8.039 -5.861 16.636 1.00 89.62 230 GLU A N 1
ATOM 1842 C CA . GLU A 1 230 ? 7.570 -5.770 18.023 1.00 89.62 230 GLU A CA 1
ATOM 1843 C C . GLU A 1 230 ? 6.043 -5.645 18.116 1.00 89.62 230 GLU A C 1
ATOM 1845 O O . GLU A 1 230 ? 5.440 -6.300 18.960 1.00 89.62 230 GLU A O 1
ATOM 1850 N N . ILE A 1 231 ? 5.387 -4.913 17.208 1.00 89.94 231 ILE A N 1
ATOM 1851 C CA . ILE A 1 231 ? 3.920 -4.856 17.111 1.00 89.94 231 ILE A CA 1
ATOM 1852 C C . ILE A 1 231 ? 3.359 -6.248 16.803 1.00 89.94 231 ILE A C 1
ATOM 1854 O O . ILE A 1 231 ? 2.441 -6.692 17.488 1.00 89.94 231 ILE A O 1
ATOM 1858 N N . LYS A 1 232 ? 3.921 -6.980 15.826 1.00 89.56 232 LYS A N 1
ATOM 1859 C CA . LYS A 1 232 ? 3.501 -8.364 15.522 1.00 89.56 232 LYS A CA 1
ATOM 1860 C C . LYS A 1 232 ? 3.587 -9.257 16.765 1.00 89.56 232 LYS A C 1
ATOM 1862 O O . LYS A 1 232 ? 2.638 -9.979 17.079 1.00 89.56 232 LYS A O 1
ATOM 1867 N N . ARG A 1 233 ? 4.688 -9.167 17.518 1.00 88.50 233 ARG A N 1
ATOM 1868 C CA . ARG A 1 233 ? 4.878 -9.907 18.775 1.00 88.50 233 ARG A CA 1
ATOM 1869 C C . ARG A 1 233 ? 3.880 -9.481 19.855 1.00 88.50 233 ARG A C 1
ATOM 1871 O O . ARG A 1 233 ? 3.272 -10.336 20.505 1.00 88.50 233 ARG A O 1
ATOM 1878 N N . TYR A 1 234 ? 3.682 -8.182 20.022 1.00 88.31 234 TYR A N 1
ATOM 1879 C CA . TYR A 1 234 ? 2.751 -7.602 20.979 1.00 88.31 234 TYR A CA 1
ATOM 1880 C C . TYR A 1 234 ? 1.308 -8.050 20.702 1.00 88.31 234 TYR A C 1
ATOM 1882 O O . TYR A 1 234 ? 0.651 -8.593 21.591 1.00 88.31 234 TYR A O 1
ATOM 1890 N N . CYS A 1 235 ? 0.844 -7.944 19.454 1.00 87.69 235 CYS A N 1
ATOM 1891 C CA . CYS A 1 235 ? -0.488 -8.389 19.048 1.00 87.69 235 CYS A CA 1
ATOM 1892 C C . CYS A 1 235 ? -0.659 -9.900 19.239 1.00 87.69 235 CYS A C 1
ATOM 1894 O O . CYS A 1 235 ? -1.667 -10.329 19.788 1.00 87.69 235 CYS A O 1
ATOM 1896 N N . SER A 1 236 ? 0.355 -10.719 18.936 1.00 85.69 236 SER A N 1
ATOM 1897 C CA . SER A 1 236 ? 0.284 -12.167 19.202 1.00 85.69 236 SER A CA 1
ATOM 1898 C C . SER A 1 236 ? 0.114 -12.523 20.691 1.00 85.69 236 SER A C 1
ATOM 1900 O O . SER A 1 236 ? -0.380 -13.603 21.024 1.00 85.69 236 SER A O 1
ATOM 1902 N N . THR A 1 237 ? 0.496 -11.609 21.589 1.00 84.62 237 THR A N 1
ATOM 1903 C CA . THR A 1 237 ? 0.404 -11.793 23.042 1.00 84.62 237 THR A CA 1
ATOM 1904 C C . THR A 1 237 ? -0.919 -11.257 23.588 1.00 84.62 237 THR A C 1
ATOM 1906 O O . THR A 1 237 ? -1.659 -12.004 24.226 1.00 84.62 237 THR A O 1
ATOM 1909 N N . PHE A 1 238 ? -1.235 -9.989 23.312 1.00 83.31 238 PHE A N 1
ATOM 1910 C CA . PHE A 1 238 ? -2.351 -9.268 23.939 1.00 83.31 238 PHE A CA 1
ATOM 1911 C C . PHE A 1 238 ? -3.593 -9.132 23.048 1.00 83.31 238 PHE A C 1
ATOM 1913 O O . PHE A 1 238 ? -4.672 -8.837 23.544 1.00 83.31 238 PHE A O 1
ATOM 1920 N N . MET A 1 239 ? -3.473 -9.330 21.734 1.00 85.50 239 MET A N 1
ATOM 1921 C CA . MET A 1 239 ? -4.552 -9.103 20.763 1.00 85.50 239 MET A CA 1
ATOM 1922 C C . MET A 1 239 ? -4.521 -10.167 19.661 1.00 85.50 239 MET A C 1
ATOM 1924 O O . MET A 1 239 ? -4.346 -9.856 18.488 1.00 85.50 239 MET A O 1
ATOM 1928 N N . LYS A 1 240 ? -4.668 -11.448 20.024 1.00 83.31 240 LYS A N 1
ATOM 1929 C CA . LYS A 1 240 ? -4.534 -12.581 19.079 1.00 83.31 240 LYS A CA 1
ATOM 1930 C C . LYS A 1 240 ? -5.493 -12.528 17.885 1.00 83.31 240 LYS A C 1
ATOM 1932 O O . LYS A 1 240 ? -5.233 -13.153 16.866 1.00 83.31 240 LYS A O 1
ATOM 1937 N N . TRP A 1 241 ? -6.604 -11.813 18.033 1.00 82.88 241 TRP A N 1
ATOM 1938 C CA . TRP A 1 241 ? -7.594 -11.573 16.985 1.00 82.88 241 TRP A CA 1
ATOM 1939 C C . TRP A 1 241 ? -7.159 -10.482 15.984 1.00 82.88 241 TRP A C 1
ATOM 1941 O O . TRP A 1 241 ? -7.740 -10.387 14.908 1.00 82.88 241 TRP A O 1
ATOM 1951 N N . LEU A 1 242 ? -6.143 -9.671 16.306 1.00 82.94 242 LEU A N 1
ATOM 1952 C CA . LEU A 1 242 ? -5.632 -8.592 15.461 1.00 82.94 242 LEU A CA 1
ATOM 1953 C C . LEU A 1 242 ? -4.501 -9.113 14.572 1.00 82.94 242 LEU A C 1
ATOM 1955 O O . LEU A 1 242 ? -3.424 -9.472 15.050 1.00 82.94 242 LEU A O 1
ATOM 1959 N N . THR A 1 243 ? -4.734 -9.100 13.259 1.00 78.69 243 THR A N 1
ATOM 1960 C CA . THR A 1 243 ? -3.699 -9.413 12.266 1.00 78.69 243 THR A CA 1
ATOM 1961 C C . THR A 1 243 ? -3.024 -8.127 11.810 1.00 78.69 243 THR A C 1
ATOM 1963 O O . THR A 1 243 ? -3.675 -7.222 11.295 1.00 78.69 243 THR A O 1
ATOM 1966 N N . VAL A 1 244 ? -1.711 -8.034 12.016 1.00 79.88 244 VAL A N 1
ATOM 1967 C CA . VAL A 1 244 ? -0.914 -6.882 11.582 1.00 79.88 244 VAL A CA 1
ATOM 1968 C C . VAL A 1 244 ? -0.697 -6.980 10.068 1.00 79.88 244 VAL A C 1
ATOM 1970 O O . VAL A 1 244 ? -0.151 -7.994 9.630 1.00 79.88 244 VAL A O 1
ATOM 1973 N N . PRO A 1 245 ? -1.081 -5.967 9.268 1.00 80.12 245 PRO A N 1
ATOM 1974 C CA . PRO A 1 245 ? -0.907 -6.016 7.820 1.00 80.12 245 PRO A CA 1
ATOM 1975 C C . PRO A 1 245 ? 0.565 -6.160 7.419 1.00 80.12 245 PRO A C 1
ATOM 1977 O O . PRO A 1 245 ? 1.437 -5.470 7.950 1.00 80.12 245 PRO A O 1
ATOM 1980 N N . ASP A 1 246 ? 0.851 -7.022 6.444 1.00 76.00 246 ASP A N 1
ATOM 1981 C CA . ASP A 1 246 ? 2.224 -7.226 5.962 1.00 76.00 246 ASP A CA 1
ATOM 1982 C C . ASP A 1 246 ? 2.747 -6.035 5.148 1.00 76.00 246 ASP A C 1
ATOM 1984 O O . ASP A 1 246 ? 3.945 -5.788 5.098 1.00 76.00 246 ASP A O 1
ATOM 1988 N N . ASN A 1 247 ? 1.855 -5.227 4.575 1.00 83.19 247 ASN A N 1
ATOM 1989 C CA . ASN A 1 247 ? 2.207 -4.074 3.748 1.00 83.19 247 ASN A CA 1
ATOM 1990 C C . ASN A 1 247 ? 2.487 -2.780 4.537 1.00 83.19 247 ASN A C 1
ATOM 1992 O O . ASN A 1 247 ? 2.615 -1.721 3.918 1.00 83.19 247 ASN A O 1
ATOM 1996 N N . LEU A 1 248 ? 2.581 -2.825 5.874 1.00 85.94 248 LEU A N 1
ATOM 1997 C CA . LEU A 1 248 ? 2.838 -1.632 6.697 1.00 85.94 248 LEU A CA 1
ATOM 1998 C C . LEU A 1 248 ? 4.132 -0.914 6.301 1.00 85.94 248 LEU A C 1
ATOM 2000 O O . LEU A 1 248 ? 4.168 0.316 6.268 1.00 85.94 248 LEU A O 1
ATOM 2004 N N . PHE A 1 249 ? 5.171 -1.679 5.963 1.00 89.19 249 PHE A N 1
ATOM 2005 C CA . PHE A 1 249 ? 6.457 -1.128 5.554 1.00 89.19 249 PHE A CA 1
ATOM 2006 C C . PHE A 1 249 ? 6.325 -0.300 4.266 1.00 89.19 249 PHE A C 1
ATOM 2008 O O . PHE A 1 249 ? 6.671 0.880 4.238 1.00 89.19 249 PHE A O 1
ATOM 2015 N N . ILE A 1 250 ? 5.706 -0.871 3.228 1.00 89.56 250 ILE A N 1
ATOM 2016 C CA . ILE A 1 250 ? 5.424 -0.173 1.965 1.00 89.56 250 ILE A CA 1
ATOM 2017 C C . ILE A 1 250 ? 4.490 1.028 2.168 1.00 89.56 250 ILE A C 1
ATOM 2019 O O . ILE A 1 250 ? 4.716 2.092 1.590 1.00 89.56 250 ILE A O 1
ATOM 2023 N N . ALA A 1 251 ? 3.458 0.898 3.007 1.00 87.25 251 ALA A N 1
ATOM 2024 C CA . ALA A 1 251 ? 2.530 1.991 3.292 1.00 87.25 251 ALA A CA 1
ATOM 2025 C C . ALA A 1 251 ? 3.236 3.206 3.922 1.00 87.25 251 ALA A C 1
ATOM 2027 O O . ALA A 1 251 ? 2.886 4.351 3.616 1.00 87.25 251 ALA A O 1
ATOM 2028 N N . PHE A 1 252 ? 4.253 2.974 4.758 1.00 88.44 252 PHE A N 1
ATOM 2029 C CA . PHE A 1 252 ? 5.109 4.035 5.282 1.00 88.44 252 PHE A CA 1
ATOM 2030 C C . PHE A 1 252 ? 5.936 4.692 4.167 1.00 88.44 252 PHE A C 1
ATOM 2032 O O . PHE A 1 252 ? 5.907 5.913 4.034 1.00 88.44 252 PHE A O 1
ATOM 2039 N N . LEU A 1 253 ? 6.592 3.916 3.296 1.00 89.75 253 LEU A N 1
ATOM 2040 C CA . LEU A 1 253 ? 7.352 4.459 2.156 1.00 89.75 253 LEU A CA 1
ATOM 2041 C C . LEU A 1 253 ? 6.486 5.358 1.249 1.00 89.75 253 LEU A C 1
ATOM 2043 O O . LEU A 1 253 ? 6.895 6.455 0.861 1.00 89.75 253 LEU A O 1
ATOM 2047 N N . GLU A 1 254 ? 5.254 4.929 0.953 1.00 88.81 254 GLU A N 1
ATOM 2048 C CA . GLU A 1 254 ? 4.276 5.689 0.159 1.00 88.81 254 GLU A CA 1
ATOM 2049 C C . GLU A 1 254 ? 3.878 7.024 0.796 1.00 88.81 254 GLU A C 1
ATOM 2051 O O . GLU A 1 254 ? 3.696 8.028 0.101 1.00 88.81 254 GLU A O 1
ATOM 2056 N N . ARG A 1 255 ? 3.729 7.057 2.122 1.00 85.88 255 ARG A N 1
ATOM 2057 C CA . ARG A 1 255 ? 3.448 8.293 2.863 1.00 85.88 255 ARG A CA 1
ATOM 2058 C C . ARG A 1 255 ? 4.676 9.195 2.911 1.00 85.88 255 ARG A C 1
ATOM 2060 O O . ARG A 1 255 ? 4.537 10.407 2.746 1.00 85.88 255 ARG A O 1
ATOM 2067 N N . GLY A 1 256 ? 5.852 8.600 3.087 1.00 83.19 256 GLY A N 1
ATOM 2068 C CA . GLY A 1 256 ? 7.127 9.294 3.160 1.00 83.19 256 GLY A CA 1
ATOM 2069 C C . GLY A 1 256 ? 7.457 10.045 1.882 1.00 83.19 256 GLY A C 1
ATOM 2070 O O . GLY A 1 256 ? 7.718 11.238 1.951 1.00 83.19 256 GLY A O 1
ATOM 2071 N N . ILE A 1 257 ? 7.362 9.415 0.707 1.00 82.44 257 ILE A N 1
ATOM 2072 C CA . ILE A 1 257 ? 7.709 10.079 -0.564 1.00 82.44 257 ILE A CA 1
ATOM 2073 C C . ILE A 1 257 ? 6.797 11.269 -0.906 1.00 82.44 257 ILE A C 1
ATOM 2075 O O . ILE A 1 257 ? 7.218 12.187 -1.604 1.00 82.44 257 ILE A O 1
ATOM 2079 N N . ARG A 1 258 ? 5.550 11.282 -0.411 1.00 77.69 258 ARG A N 1
ATOM 2080 C CA . ARG A 1 258 ? 4.632 12.426 -0.585 1.00 77.69 258 ARG A CA 1
ATOM 2081 C C . ARG A 1 258 ? 5.035 13.630 0.258 1.00 77.69 258 ARG A C 1
ATOM 2083 O O . ARG A 1 258 ? 4.724 14.755 -0.116 1.00 77.69 258 ARG A O 1
ATOM 2090 N N . LYS A 1 259 ? 5.663 13.384 1.407 1.00 71.56 259 LYS A N 1
ATOM 2091 C CA . LYS A 1 259 ? 6.035 14.412 2.380 1.00 71.56 259 LYS A CA 1
ATOM 2092 C C . LYS A 1 259 ? 7.511 14.812 2.272 1.00 71.56 259 LYS A C 1
ATOM 2094 O O . LYS A 1 259 ? 7.835 15.957 2.551 1.00 71.56 259 LYS A O 1
ATOM 2099 N N . HIS A 1 260 ? 8.384 13.902 1.835 1.00 62.59 260 HIS A N 1
ATOM 2100 C CA . HIS A 1 260 ? 9.835 14.050 1.897 1.00 62.59 260 HIS A CA 1
ATOM 2101 C C . HIS A 1 260 ? 10.587 13.556 0.670 1.00 62.59 260 HIS A C 1
ATOM 2103 O O . HIS A 1 260 ? 10.420 12.425 0.201 1.00 62.59 260 HIS A O 1
ATOM 2109 N N . GLY A 1 261 ? 11.582 14.369 0.315 1.00 66.00 261 GLY A N 1
ATOM 2110 C CA . GLY A 1 261 ? 12.783 13.932 -0.377 1.00 66.00 261 GLY A CA 1
ATOM 2111 C C . GLY A 1 261 ? 12.614 13.672 -1.868 1.00 66.00 261 GLY A C 1
ATOM 2112 O O . GLY A 1 261 ? 11.529 13.662 -2.443 1.00 66.00 261 GLY A O 1
ATOM 2113 N N . THR A 1 262 ? 13.751 13.459 -2.517 1.00 81.75 262 THR A N 1
ATOM 2114 C CA . THR A 1 262 ? 13.801 12.984 -3.901 1.00 81.75 262 THR A CA 1
ATOM 2115 C C . THR A 1 262 ? 14.027 11.476 -3.905 1.00 81.75 262 THR A C 1
ATOM 2117 O O . THR A 1 262 ? 14.491 10.907 -2.918 1.00 81.75 262 THR A O 1
ATOM 2120 N N . LEU A 1 263 ? 13.793 10.810 -5.037 1.00 83.06 263 LEU A N 1
ATOM 2121 C CA . LEU A 1 263 ? 14.187 9.404 -5.199 1.00 83.06 263 LEU A CA 1
ATOM 2122 C C . LEU A 1 263 ? 15.692 9.181 -4.941 1.00 83.06 263 LEU A C 1
ATOM 2124 O O . LEU A 1 263 ? 16.089 8.089 -4.561 1.00 83.06 263 LEU A O 1
ATOM 2128 N N . ALA A 1 264 ? 16.546 10.195 -5.102 1.00 83.56 264 ALA A N 1
ATOM 2129 C CA . ALA A 1 264 ? 17.958 10.070 -4.739 1.00 83.56 264 ALA A CA 1
ATOM 2130 C C . ALA A 1 264 ? 18.151 9.969 -3.215 1.00 83.56 264 ALA A C 1
ATOM 2132 O O . ALA A 1 264 ? 18.918 9.135 -2.752 1.00 83.56 264 ALA A O 1
ATOM 2133 N N . THR A 1 265 ? 17.406 10.760 -2.439 1.00 86.38 265 THR A N 1
ATOM 2134 C CA . THR A 1 265 ? 17.420 10.702 -0.969 1.00 86.38 265 THR A CA 1
ATOM 2135 C C . THR A 1 265 ? 16.952 9.339 -0.466 1.00 86.38 265 THR A C 1
ATOM 2137 O O . THR A 1 265 ? 17.587 8.750 0.398 1.00 86.38 265 THR A O 1
ATOM 2140 N N . TRP A 1 266 ? 15.874 8.809 -1.049 1.00 89.19 266 TRP A N 1
ATOM 2141 C CA . TRP A 1 266 ? 15.365 7.482 -0.697 1.00 89.19 266 TRP A CA 1
ATOM 2142 C C . TRP A 1 266 ? 16.345 6.362 -1.054 1.00 89.19 266 TRP A C 1
ATOM 2144 O O . TRP A 1 266 ? 16.478 5.415 -0.289 1.00 89.19 266 TRP A O 1
ATOM 2154 N N . LEU A 1 267 ? 17.061 6.470 -2.177 1.00 88.38 267 LEU A N 1
ATOM 2155 C CA . LEU A 1 267 ? 18.093 5.503 -2.552 1.00 88.38 267 LEU A CA 1
ATOM 2156 C C . LEU A 1 267 ? 19.223 5.436 -1.522 1.00 88.38 267 LEU A C 1
ATOM 2158 O O . LEU A 1 267 ? 19.553 4.343 -1.065 1.00 88.38 267 LEU A O 1
ATOM 2162 N N . GLU A 1 268 ? 19.811 6.584 -1.175 1.00 88.50 268 GLU A N 1
ATOM 2163 C CA . GLU A 1 268 ? 20.896 6.626 -0.188 1.00 88.50 268 GLU A CA 1
ATOM 2164 C C . GLU A 1 268 ? 20.392 6.184 1.188 1.00 88.50 268 GLU A C 1
ATOM 2166 O O . GLU A 1 268 ? 21.015 5.325 1.799 1.00 88.50 268 GLU A O 1
ATOM 2171 N N . GLY A 1 269 ? 19.200 6.625 1.606 1.00 90.44 269 GLY A N 1
ATOM 2172 C CA . GLY A 1 269 ? 18.598 6.194 2.868 1.00 90.44 269 GLY A CA 1
ATOM 2173 C C . GLY A 1 269 ? 18.324 4.685 2.942 1.00 90.44 269 GLY A C 1
ATOM 2174 O O . GLY A 1 269 ? 18.582 4.059 3.963 1.00 90.44 269 GLY A O 1
ATOM 2175 N N . ILE A 1 270 ? 17.845 4.046 1.866 1.00 91.75 270 ILE A N 1
ATOM 2176 C CA . ILE A 1 270 ? 17.643 2.581 1.848 1.00 91.75 270 ILE A CA 1
ATOM 2177 C C . ILE A 1 270 ? 18.988 1.843 1.875 1.00 91.75 270 ILE A C 1
ATOM 2179 O O . ILE A 1 270 ? 19.129 0.814 2.542 1.00 91.75 270 ILE A O 1
ATOM 2183 N N . LYS A 1 271 ? 19.986 2.359 1.152 1.00 90.31 271 LYS A N 1
ATOM 2184 C CA . LYS A 1 271 ? 21.344 1.812 1.143 1.00 90.31 271 LYS A CA 1
ATOM 2185 C C . LYS A 1 271 ? 21.970 1.889 2.536 1.00 90.31 271 LYS A C 1
ATOM 2187 O O . LYS A 1 271 ? 22.422 0.862 3.032 1.00 90.31 271 LYS A O 1
ATOM 2192 N N . GLU A 1 272 ? 21.952 3.057 3.169 1.00 90.56 272 GLU A N 1
ATOM 2193 C CA . GLU A 1 272 ? 22.484 3.272 4.517 1.00 90.56 272 GLU A CA 1
ATOM 2194 C C . GLU A 1 272 ? 21.693 2.482 5.566 1.00 90.56 272 GLU A C 1
ATOM 2196 O O . GLU A 1 272 ? 22.296 1.857 6.436 1.00 90.56 272 GLU A O 1
ATOM 2201 N N . ALA A 1 273 ? 20.365 2.364 5.431 1.00 90.75 273 ALA A N 1
ATOM 2202 C CA . ALA A 1 273 ? 19.560 1.503 6.302 1.00 90.75 273 ALA A CA 1
ATOM 2203 C C . ALA A 1 273 ? 20.055 0.050 6.272 1.00 90.75 273 ALA A C 1
ATOM 2205 O O . ALA A 1 273 ? 20.156 -0.603 7.309 1.00 90.75 273 ALA A O 1
ATOM 2206 N N . ARG A 1 274 ? 20.391 -0.461 5.082 1.00 90.25 274 ARG A N 1
ATOM 2207 C CA . ARG A 1 274 ? 20.920 -1.816 4.896 1.00 90.25 274 ARG A CA 1
ATOM 2208 C C . ARG A 1 274 ? 22.343 -1.959 5.429 1.00 90.25 274 ARG A C 1
ATOM 2210 O O . ARG A 1 274 ? 22.617 -2.917 6.150 1.00 90.25 274 ARG A O 1
ATOM 2217 N N . THR A 1 275 ? 23.236 -1.028 5.098 1.00 87.44 275 THR A N 1
ATOM 2218 C CA . THR A 1 275 ? 24.660 -1.141 5.439 1.00 87.44 275 THR A CA 1
ATOM 2219 C C . THR A 1 275 ? 24.975 -0.762 6.876 1.00 87.44 275 THR A C 1
ATOM 2221 O O . THR A 1 275 ? 25.713 -1.491 7.532 1.00 87.44 275 THR A O 1
ATOM 2224 N N . GLU A 1 276 ? 24.428 0.347 7.365 1.00 87.25 276 GLU A N 1
ATOM 2225 C CA . GLU A 1 276 ? 24.788 0.965 8.649 1.00 87.25 276 GLU A CA 1
ATOM 2226 C C . GLU A 1 276 ? 23.810 0.621 9.770 1.00 87.25 276 GLU A C 1
ATOM 2228 O O . GLU A 1 276 ? 24.221 0.526 10.926 1.00 87.25 276 GLU A O 1
ATOM 2233 N N . TYR A 1 277 ? 22.549 0.339 9.427 1.00 86.56 277 TYR A N 1
ATOM 2234 C CA . TYR A 1 277 ? 21.496 0.032 10.400 1.00 86.56 277 TYR A CA 1
ATOM 2235 C C . TYR A 1 277 ? 20.902 -1.374 10.274 1.00 86.56 277 TYR A C 1
ATOM 2237 O O . TYR A 1 277 ? 19.884 -1.688 10.894 1.00 86.56 277 TYR A O 1
ATOM 2245 N N . GLY A 1 278 ? 21.532 -2.230 9.468 1.00 84.00 278 GLY A N 1
ATOM 2246 C CA . GLY A 1 278 ? 21.238 -3.657 9.429 1.00 84.00 278 GLY A CA 1
ATOM 2247 C C . GLY A 1 278 ? 19.828 -4.027 8.967 1.00 84.00 278 GLY A C 1
ATOM 2248 O O . GLY A 1 278 ? 19.347 -5.073 9.400 1.00 84.00 278 GLY A O 1
ATOM 2249 N N . LEU A 1 279 ? 19.181 -3.226 8.105 1.00 88.50 279 LEU A N 1
ATOM 2250 C CA . LEU A 1 279 ? 17.876 -3.551 7.504 1.00 88.50 279 LEU A CA 1
ATOM 2251 C C . LEU A 1 279 ? 17.906 -4.975 6.932 1.00 88.50 279 LEU A C 1
ATOM 2253 O O . LEU A 1 279 ? 18.815 -5.320 6.169 1.00 88.50 279 LEU A O 1
ATOM 2257 N N . CYS A 1 280 ? 16.947 -5.819 7.302 1.00 87.81 280 CYS A N 1
ATOM 2258 C CA . CYS A 1 280 ? 16.932 -7.220 6.888 1.00 87.81 280 CYS A CA 1
ATOM 2259 C C . CYS A 1 280 ? 16.653 -7.392 5.386 1.00 87.81 280 CYS A C 1
ATOM 2261 O O . CYS A 1 280 ? 16.210 -6.475 4.692 1.00 87.81 280 CYS A O 1
ATOM 2263 N N . GLN A 1 281 ? 16.917 -8.601 4.879 1.00 87.12 281 GLN A N 1
ATOM 2264 C CA . GLN A 1 281 ? 16.819 -8.897 3.448 1.00 87.12 281 GLN A CA 1
ATOM 2265 C C . GLN A 1 281 ? 15.406 -8.658 2.901 1.00 87.12 281 GLN A C 1
ATOM 2267 O O . GLN A 1 281 ? 15.265 -8.039 1.853 1.00 87.12 281 GLN A O 1
ATOM 2272 N N . SER A 1 282 ? 14.367 -9.096 3.620 1.00 88.44 282 SER A N 1
ATOM 2273 C CA . SER A 1 282 ? 12.982 -8.989 3.150 1.00 88.44 282 SER A CA 1
ATOM 2274 C C . SER A 1 282 ? 12.528 -7.535 3.010 1.00 88.44 282 SER A C 1
ATOM 2276 O O . SER A 1 282 ? 12.038 -7.144 1.956 1.00 88.44 282 SER A O 1
ATOM 2278 N N . HIS A 1 283 ? 12.757 -6.700 4.029 1.00 89.44 283 HIS A N 1
ATOM 2279 C CA . HIS A 1 283 ? 12.383 -5.283 3.973 1.00 89.44 283 HIS A CA 1
ATOM 2280 C C . HIS A 1 283 ? 13.252 -4.497 2.981 1.00 89.44 283 HIS A C 1
ATOM 2282 O O . HIS A 1 283 ? 12.783 -3.544 2.358 1.00 89.44 283 HIS A O 1
ATOM 2288 N N . TRP A 1 284 ? 14.507 -4.909 2.775 1.00 88.44 284 TRP A N 1
ATOM 2289 C CA . TRP A 1 284 ? 15.344 -4.348 1.718 1.00 88.44 284 TRP A CA 1
ATOM 2290 C C . TRP A 1 284 ? 14.798 -4.670 0.317 1.00 88.44 284 TRP A C 1
ATOM 2292 O O . TRP A 1 284 ? 14.734 -3.777 -0.529 1.00 88.44 284 TRP A O 1
ATOM 2302 N N . GLU A 1 285 ? 14.364 -5.909 0.068 1.00 87.56 285 GLU A N 1
ATOM 2303 C CA . GLU A 1 285 ? 13.734 -6.320 -1.196 1.00 87.56 285 GLU A CA 1
ATOM 2304 C C . GLU A 1 285 ? 12.401 -5.598 -1.435 1.00 87.56 285 GLU A C 1
ATOM 2306 O O . GLU A 1 285 ? 12.132 -5.136 -2.546 1.00 87.56 285 GLU A O 1
ATOM 2311 N N . GLU A 1 286 ? 11.597 -5.414 -0.389 1.00 90.12 286 GLU A N 1
ATOM 2312 C CA . GLU A 1 286 ? 10.371 -4.616 -0.443 1.00 90.12 286 GLU A CA 1
ATOM 2313 C C . GLU A 1 286 ? 10.653 -3.150 -0.803 1.00 90.12 286 GLU A C 1
ATOM 2315 O O . GLU A 1 286 ? 10.060 -2.618 -1.748 1.00 90.12 286 GLU A O 1
ATOM 2320 N N . ALA A 1 287 ? 11.608 -2.511 -0.115 1.00 90.75 287 ALA A N 1
ATOM 2321 C CA . ALA A 1 287 ? 12.031 -1.141 -0.409 1.00 90.75 287 ALA A CA 1
ATOM 2322 C C . ALA A 1 287 ? 12.560 -1.008 -1.843 1.00 90.75 287 ALA A C 1
ATOM 2324 O O . ALA A 1 287 ? 12.269 -0.037 -2.543 1.00 90.75 287 ALA A O 1
ATOM 2325 N N . ARG A 1 288 ? 13.321 -2.006 -2.298 1.00 87.94 288 ARG A N 1
ATOM 2326 C CA . ARG A 1 288 ? 13.876 -2.091 -3.649 1.00 87.94 288 ARG A CA 1
ATOM 2327 C C . ARG A 1 288 ? 12.793 -2.164 -4.715 1.00 87.94 288 ARG A C 1
ATOM 2329 O O . ARG A 1 288 ? 12.839 -1.410 -5.688 1.00 87.94 288 ARG A O 1
ATOM 2336 N N . LYS A 1 289 ? 11.823 -3.063 -4.547 1.00 88.81 289 LYS A N 1
ATOM 2337 C CA . LYS A 1 289 ? 10.708 -3.219 -5.483 1.00 88.81 289 LYS A CA 1
ATOM 2338 C C . LYS A 1 289 ? 9.901 -1.927 -5.569 1.00 88.81 289 LYS A C 1
ATOM 2340 O O . LYS A 1 289 ? 9.683 -1.415 -6.666 1.00 88.81 289 LYS A O 1
ATOM 2345 N N . TRP A 1 290 ? 9.559 -1.356 -4.415 1.00 91.06 290 TRP A N 1
ATOM 2346 C CA . TRP A 1 290 ? 8.894 -0.060 -4.321 1.00 91.06 290 TRP A CA 1
ATOM 2347 C C . TRP A 1 290 ? 9.670 1.046 -5.049 1.00 91.06 290 TRP A C 1
ATOM 2349 O O . TRP A 1 290 ? 9.108 1.791 -5.854 1.00 91.06 290 TRP A O 1
ATOM 2359 N N . TYR A 1 291 ? 10.984 1.123 -4.834 1.00 90.44 291 TYR A N 1
ATOM 2360 C CA . TYR A 1 291 ? 11.844 2.117 -5.469 1.00 90.44 291 TYR A CA 1
ATOM 2361 C C . TYR A 1 291 ? 11.827 2.014 -6.999 1.00 90.44 291 TYR A C 1
ATOM 2363 O O . TYR A 1 291 ? 11.666 3.022 -7.700 1.00 90.44 291 TYR A O 1
ATOM 2371 N N . PHE A 1 292 ? 11.947 0.794 -7.533 1.00 89.44 292 PHE A N 1
ATOM 2372 C CA . PHE A 1 292 ? 11.877 0.568 -8.973 1.00 89.44 292 PHE A CA 1
ATOM 2373 C C . PHE A 1 292 ? 10.503 0.886 -9.546 1.00 89.44 292 PHE A C 1
ATOM 2375 O O . PHE A 1 292 ? 10.433 1.494 -10.614 1.00 89.44 292 PHE A O 1
ATOM 2382 N N . GLU A 1 293 ? 9.420 0.567 -8.840 1.00 89.06 293 GLU A N 1
ATOM 2383 C CA . GLU A 1 293 ? 8.074 0.967 -9.248 1.00 89.06 293 GLU A CA 1
ATOM 2384 C C . GLU A 1 293 ? 7.968 2.496 -9.369 1.00 89.06 293 GLU A C 1
ATOM 2386 O O . GLU A 1 293 ? 7.504 2.993 -10.403 1.00 89.06 293 GLU A O 1
ATOM 2391 N N . LYS A 1 294 ? 8.496 3.262 -8.402 1.00 89.94 294 LYS A N 1
ATOM 2392 C CA . LYS A 1 294 ? 8.492 4.736 -8.456 1.00 89.94 294 LYS A CA 1
ATOM 2393 C C . LYS A 1 294 ? 9.314 5.306 -9.602 1.00 89.94 294 LYS A C 1
ATOM 2395 O O . LYS A 1 294 ? 8.840 6.195 -10.313 1.00 89.94 294 LYS A O 1
ATOM 2400 N N . ILE A 1 295 ? 10.524 4.798 -9.819 1.00 88.31 295 ILE A N 1
ATOM 2401 C CA . ILE A 1 295 ? 11.346 5.230 -10.955 1.00 88.31 295 ILE A CA 1
ATOM 2402 C C . ILE A 1 295 ? 10.672 4.868 -12.268 1.00 88.31 295 ILE A C 1
ATOM 2404 O O . ILE A 1 295 ? 10.602 5.711 -13.160 1.00 88.31 295 ILE A O 1
ATOM 2408 N N . SER A 1 296 ? 10.143 3.649 -12.381 1.00 89.75 296 SER A N 1
ATOM 2409 C CA . SER A 1 296 ? 9.479 3.175 -13.591 1.00 89.75 296 SER A CA 1
ATOM 2410 C C . SER A 1 296 ? 8.306 4.083 -13.964 1.00 89.75 296 SER A C 1
ATOM 2412 O O . SER A 1 296 ? 8.178 4.470 -15.124 1.00 89.75 296 SER A O 1
ATOM 2414 N N . ALA A 1 297 ? 7.499 4.498 -12.981 1.00 88.75 297 ALA A N 1
ATOM 2415 C CA . ALA A 1 297 ? 6.382 5.412 -13.177 1.00 88.75 297 ALA A CA 1
ATOM 2416 C C . ALA A 1 297 ? 6.838 6.795 -13.667 1.00 88.75 297 ALA A C 1
ATOM 2418 O O . ALA A 1 297 ? 6.133 7.418 -14.456 1.00 88.75 297 ALA A O 1
ATOM 2419 N N . ARG A 1 298 ? 8.030 7.246 -13.257 1.00 88.25 298 ARG A N 1
ATOM 2420 C CA . ARG A 1 298 ? 8.618 8.519 -13.692 1.00 88.25 298 ARG A CA 1
ATOM 2421 C C . ARG A 1 298 ? 9.188 8.464 -15.114 1.00 88.25 298 ARG A C 1
ATOM 2423 O O . ARG A 1 298 ? 8.964 9.396 -15.877 1.00 88.25 298 ARG A O 1
ATOM 2430 N N . ILE A 1 299 ? 9.919 7.405 -15.472 1.00 89.88 299 ILE A N 1
ATOM 2431 C CA . ILE A 1 299 ? 10.686 7.350 -16.736 1.00 89.88 299 ILE A CA 1
ATOM 2432 C C . ILE A 1 299 ? 9.902 6.739 -17.907 1.00 89.88 299 ILE A C 1
ATOM 2434 O O . ILE A 1 299 ? 10.146 7.072 -19.069 1.00 89.88 299 ILE A O 1
ATOM 2438 N N . LEU A 1 300 ? 8.936 5.851 -17.640 1.00 91.44 300 LEU A N 1
ATOM 2439 C CA . LEU A 1 300 ? 8.172 5.179 -18.698 1.00 91.44 300 LEU A CA 1
ATOM 2440 C C . LEU A 1 300 ? 7.263 6.086 -19.524 1.00 91.44 300 LEU A C 1
ATOM 2442 O O . LEU A 1 300 ? 7.135 5.801 -20.712 1.00 91.44 300 LEU A O 1
ATOM 2446 N N . PRO A 1 301 ? 6.670 7.168 -18.991 1.00 91.19 301 PRO A N 1
ATOM 2447 C CA . PRO A 1 301 ? 5.945 8.121 -19.823 1.00 91.19 301 PRO A CA 1
ATOM 2448 C C . PRO A 1 301 ? 6.823 8.726 -20.926 1.00 91.19 301 PRO A C 1
ATOM 2450 O O . PRO A 1 301 ? 6.357 8.888 -22.050 1.00 91.19 301 PRO A O 1
ATOM 2453 N N . SER A 1 302 ? 8.106 8.996 -20.647 1.00 87.88 302 SER A N 1
ATOM 2454 C CA . SER A 1 302 ? 9.069 9.480 -21.649 1.00 87.88 302 SER A CA 1
ATOM 2455 C C . SER A 1 302 ? 9.325 8.423 -22.729 1.00 87.88 302 SER A C 1
ATOM 2457 O O . SER A 1 302 ? 9.193 8.697 -23.924 1.00 87.88 302 SER A O 1
ATOM 2459 N N . PHE A 1 303 ? 9.560 7.170 -22.321 1.00 90.94 303 PHE A N 1
ATOM 2460 C CA . PHE A 1 303 ? 9.670 6.041 -23.248 1.00 90.94 303 PHE A CA 1
ATOM 2461 C C . PHE A 1 303 ? 8.421 5.894 -24.125 1.00 90.94 303 PHE A C 1
ATOM 2463 O O . PHE A 1 303 ? 8.518 5.868 -25.351 1.00 90.94 303 PHE A O 1
ATOM 2470 N N . GLN A 1 304 ? 7.241 5.866 -23.506 1.00 89.38 304 GLN A N 1
ATOM 2471 C CA . GLN A 1 304 ? 5.966 5.786 -24.205 1.00 89.38 304 GLN A CA 1
ATOM 2472 C C . GLN A 1 304 ? 5.807 6.949 -25.173 1.00 89.38 304 GLN A C 1
ATOM 2474 O O . GLN A 1 304 ? 5.518 6.694 -26.328 1.00 89.38 304 GLN A O 1
ATOM 2479 N N . LYS A 1 305 ? 6.071 8.197 -24.773 1.00 86.75 305 LYS A N 1
ATOM 2480 C CA . LYS A 1 305 ? 5.992 9.371 -25.655 1.00 86.75 305 LYS A CA 1
ATOM 2481 C C . LYS A 1 305 ? 6.951 9.276 -26.843 1.00 86.75 305 LYS A C 1
ATOM 2483 O O . LYS A 1 305 ? 6.570 9.637 -27.954 1.00 86.75 305 LYS A O 1
ATOM 2488 N N . SER A 1 306 ? 8.162 8.753 -26.634 1.00 86.44 306 SER A N 1
ATOM 2489 C CA . SER A 1 306 ? 9.121 8.533 -27.724 1.00 86.44 306 SER A CA 1
ATOM 2490 C C . SER A 1 306 ? 8.620 7.506 -28.747 1.00 86.44 306 SER A C 1
ATOM 2492 O O . SER A 1 306 ? 8.886 7.648 -29.938 1.00 86.44 306 SER A O 1
ATOM 2494 N N . MET A 1 307 ? 7.827 6.525 -28.298 1.00 83.19 307 MET A N 1
ATOM 2495 C CA . MET A 1 307 ? 7.293 5.437 -29.125 1.00 83.19 307 MET A CA 1
ATOM 2496 C C . MET A 1 307 ? 5.848 5.670 -29.618 1.00 83.19 307 MET A C 1
ATOM 2498 O O . MET A 1 307 ? 5.440 5.098 -30.628 1.00 83.19 307 MET A O 1
ATOM 2502 N N . ALA A 1 308 ? 5.068 6.528 -28.951 1.00 64.81 308 ALA A N 1
ATOM 2503 C CA . ALA A 1 308 ? 3.621 6.716 -29.137 1.00 64.81 308 ALA A CA 1
ATOM 2504 C C . ALA A 1 308 ? 3.242 7.501 -30.407 1.00 64.81 308 ALA A C 1
ATOM 2506 O O . ALA A 1 308 ? 2.066 7.749 -30.652 1.00 64.81 308 ALA A O 1
ATOM 2507 N N . GLY A 1 309 ? 4.217 7.863 -31.243 1.00 56.19 309 GLY A N 1
ATOM 2508 C CA . GLY A 1 309 ? 4.025 8.662 -32.456 1.00 56.19 309 GLY A CA 1
ATOM 2509 C C . GLY A 1 309 ? 4.017 7.899 -33.784 1.00 56.19 309 GLY A C 1
ATOM 2510 O O . GLY A 1 309 ? 4.055 8.556 -34.814 1.00 56.19 309 GLY A O 1
ATOM 2511 N N . TRP A 1 310 ? 3.989 6.558 -33.780 1.00 59.56 310 TRP A N 1
ATOM 2512 C CA . TRP A 1 310 ? 3.888 5.713 -34.989 1.00 59.56 310 TRP A CA 1
ATOM 2513 C C . TRP A 1 310 ? 4.920 6.047 -36.075 1.00 59.56 310 TRP A C 1
ATOM 2515 O O . TRP A 1 310 ? 4.560 6.519 -37.146 1.00 59.56 310 TRP A O 1
ATOM 2525 N N . ALA A 1 311 ? 6.199 5.791 -35.782 1.00 66.50 311 ALA A N 1
ATOM 2526 C CA . ALA A 1 311 ? 7.289 5.771 -36.764 1.00 66.50 311 ALA A CA 1
ATOM 2527 C C . ALA A 1 311 ? 8.643 5.464 -36.086 1.00 66.50 311 ALA A C 1
ATOM 2529 O O . ALA A 1 311 ? 9.584 6.249 -36.192 1.00 66.50 311 ALA A O 1
ATOM 2530 N N . CYS A 1 312 ? 8.719 4.376 -35.308 1.00 82.00 312 CYS A N 1
ATOM 2531 C CA . CYS A 1 312 ? 9.995 3.851 -34.816 1.00 82.00 312 CYS A CA 1
ATOM 2532 C C . CYS A 1 312 ? 10.302 2.549 -35.557 1.00 82.00 312 CYS A C 1
ATOM 2534 O O . CYS A 1 312 ? 9.479 1.626 -35.547 1.00 82.00 312 CYS A O 1
ATOM 2536 N N . TRP A 1 313 ? 11.451 2.491 -36.228 1.00 85.38 313 TRP A N 1
ATOM 2537 C CA . TRP A 1 313 ? 11.884 1.304 -36.964 1.00 85.38 313 TRP A CA 1
ATOM 2538 C C . TRP A 1 313 ? 13.289 0.896 -36.567 1.00 85.38 313 TRP A C 1
ATOM 2540 O O . TRP A 1 313 ? 14.192 1.723 -36.495 1.00 85.38 313 TRP A O 1
ATOM 2550 N N . THR A 1 314 ? 13.499 -0.398 -36.387 1.00 88.88 314 THR A N 1
ATOM 2551 C CA . THR A 1 314 ? 14.808 -0.965 -36.099 1.00 88.88 314 THR A CA 1
ATOM 2552 C C . THR A 1 314 ? 15.537 -1.228 -37.406 1.00 88.88 314 THR A C 1
ATOM 2554 O O . THR A 1 314 ? 15.020 -1.935 -38.274 1.00 88.88 314 THR A O 1
ATOM 2557 N N . ILE A 1 315 ? 16.745 -0.683 -37.551 1.00 88.19 315 ILE A N 1
ATOM 2558 C CA . ILE A 1 315 ? 17.599 -0.943 -38.716 1.00 88.19 315 ILE A CA 1
ATOM 2559 C C . ILE A 1 315 ? 18.128 -2.375 -38.626 1.00 88.19 315 ILE A C 1
ATOM 2561 O O . ILE A 1 315 ? 18.787 -2.745 -37.655 1.00 88.19 315 ILE A O 1
ATOM 2565 N N . VAL A 1 316 ? 17.833 -3.167 -39.653 1.00 85.44 316 VAL A N 1
ATOM 2566 C CA . VAL A 1 316 ? 18.236 -4.571 -39.790 1.00 85.44 316 VAL A CA 1
ATOM 2567 C C . VAL A 1 316 ? 19.500 -4.691 -40.643 1.00 85.44 316 VAL A C 1
ATOM 2569 O O . VAL A 1 316 ? 20.376 -5.492 -40.332 1.00 85.44 316 VAL A O 1
ATOM 2572 N N . GLU A 1 317 ? 19.621 -3.885 -41.701 1.00 83.38 317 GLU A N 1
ATOM 2573 C CA . GLU A 1 317 ? 20.759 -3.932 -42.627 1.00 83.38 317 GLU A CA 1
ATOM 2574 C C . GLU A 1 317 ? 21.146 -2.530 -43.109 1.00 83.38 317 GLU A C 1
ATOM 2576 O O . GLU A 1 317 ? 20.286 -1.706 -43.424 1.00 83.38 317 GLU A O 1
ATOM 2581 N N . GLU A 1 318 ? 22.451 -2.289 -43.226 1.00 86.62 318 GLU A N 1
ATOM 2582 C CA . GLU A 1 318 ? 23.029 -1.120 -43.889 1.00 86.62 318 GLU A CA 1
ATOM 2583 C C . GLU A 1 318 ? 24.025 -1.608 -44.938 1.00 86.62 318 GLU A C 1
ATOM 2585 O O . GLU A 1 318 ? 25.046 -2.216 -44.609 1.00 86.62 318 GLU A O 1
ATOM 2590 N N . ARG A 1 319 ? 23.733 -1.360 -46.216 1.00 85.50 319 ARG A N 1
ATOM 2591 C CA . ARG A 1 319 ? 24.542 -1.858 -47.328 1.00 85.50 319 ARG A CA 1
ATOM 2592 C C . ARG A 1 319 ? 25.031 -0.716 -48.201 1.00 85.50 319 ARG A C 1
ATOM 2594 O O . ARG A 1 319 ? 24.240 -0.029 -48.843 1.00 85.50 319 ARG A O 1
ATOM 2601 N N . GLN A 1 320 ? 26.350 -0.565 -48.278 1.00 85.12 320 GLN A N 1
ATOM 2602 C CA . GLN A 1 320 ? 26.979 0.356 -49.218 1.00 85.12 320 GLN A CA 1
ATOM 2603 C C . GLN A 1 320 ? 26.841 -0.156 -50.654 1.00 85.12 320 GLN A C 1
ATOM 2605 O O . GLN A 1 320 ? 27.096 -1.330 -50.947 1.00 85.12 320 GLN A O 1
ATOM 2610 N N . ILE A 1 321 ? 26.463 0.739 -51.561 1.00 76.50 321 ILE A N 1
ATOM 2611 C CA . ILE A 1 321 ? 26.358 0.453 -52.990 1.00 76.50 321 ILE A CA 1
ATOM 2612 C C . ILE A 1 321 ? 27.725 0.714 -53.628 1.00 76.50 321 ILE A C 1
ATOM 2614 O O . ILE A 1 321 ? 28.254 1.822 -53.568 1.00 76.50 321 ILE A O 1
ATOM 2618 N N . LYS A 1 322 ? 28.325 -0.335 -54.207 1.00 77.25 322 LYS A N 1
ATOM 2619 C CA . LYS A 1 322 ? 29.705 -0.302 -54.730 1.00 77.25 322 LYS A CA 1
ATOM 2620 C C . LYS A 1 322 ? 29.862 0.591 -55.964 1.00 77.25 322 LYS A C 1
ATOM 2622 O O . LYS A 1 322 ? 30.908 1.209 -56.124 1.00 77.25 322 LYS A O 1
ATOM 2627 N N . GLU A 1 323 ? 28.826 0.690 -56.799 1.00 71.06 323 GLU A N 1
ATOM 2628 C CA . GLU A 1 323 ? 28.837 1.484 -58.035 1.00 71.06 323 GLU A CA 1
ATOM 2629 C C . GLU A 1 323 ? 27.654 2.471 -58.088 1.00 71.06 323 GLU A C 1
ATOM 2631 O O . GLU A 1 323 ? 26.706 2.261 -58.842 1.00 71.06 323 GLU A O 1
ATOM 2636 N N . PRO A 1 324 ? 27.683 3.578 -57.319 1.00 61.72 324 PRO A N 1
ATOM 2637 C CA . PRO A 1 324 ? 26.567 4.528 -57.248 1.00 61.72 324 PRO A CA 1
ATOM 2638 C C . PRO A 1 324 ? 26.099 5.059 -58.608 1.00 61.72 324 PRO A C 1
ATOM 2640 O O . PRO A 1 324 ? 24.912 5.264 -58.813 1.00 61.72 324 PRO A O 1
ATOM 2643 N N . LEU A 1 325 ? 27.013 5.243 -59.568 1.00 64.19 325 LEU A N 1
ATOM 2644 C CA . LEU A 1 325 ? 26.692 5.728 -60.918 1.00 64.19 325 LEU A CA 1
ATOM 2645 C C . LEU A 1 325 ? 25.848 4.734 -61.733 1.00 64.19 325 LEU A C 1
ATOM 2647 O O . LEU A 1 325 ? 25.034 5.162 -62.548 1.00 64.19 325 LEU A O 1
ATOM 2651 N N . ALA A 1 326 ? 26.015 3.429 -61.499 1.00 58.78 326 ALA A N 1
ATOM 2652 C CA . ALA A 1 326 ? 25.191 2.386 -62.113 1.00 58.78 326 ALA A CA 1
ATOM 2653 C C . ALA A 1 326 ? 23.808 2.272 -61.443 1.00 58.78 326 ALA A C 1
ATOM 2655 O O . ALA A 1 326 ? 22.865 1.765 -62.045 1.00 58.78 326 ALA A O 1
ATOM 2656 N N . HIS A 1 327 ? 23.679 2.794 -60.220 1.00 55.97 327 HIS A N 1
ATOM 2657 C CA . HIS A 1 327 ? 22.466 2.793 -59.402 1.00 55.97 327 HIS A CA 1
ATOM 2658 C C . HIS A 1 327 ? 21.903 4.209 -59.225 1.00 55.97 327 HIS A C 1
ATOM 2660 O O . HIS A 1 327 ? 21.555 4.619 -58.124 1.00 55.97 327 HIS A O 1
ATOM 2666 N N . ALA A 1 328 ? 21.875 4.989 -60.310 1.00 61.00 328 ALA A N 1
ATOM 2667 C CA . ALA A 1 328 ? 21.283 6.331 -60.381 1.00 61.00 328 ALA A CA 1
ATOM 2668 C C . ALA A 1 328 ? 21.828 7.396 -59.392 1.00 61.00 328 ALA A C 1
ATOM 2670 O O . ALA A 1 328 ? 21.355 8.527 -59.393 1.00 61.00 328 ALA A O 1
ATOM 2671 N N . GLY A 1 329 ? 22.862 7.102 -58.602 1.00 65.12 329 GLY A N 1
ATOM 2672 C CA . GLY A 1 329 ? 23.419 7.983 -57.573 1.00 65.12 329 GLY A CA 1
ATOM 2673 C C . GLY A 1 329 ? 23.155 7.530 -56.133 1.00 65.12 329 GLY A C 1
ATOM 2674 O O . GLY A 1 329 ? 23.577 8.238 -55.212 1.00 65.12 329 GLY A O 1
ATOM 2675 N N . GLU A 1 330 ? 22.511 6.375 -55.931 1.00 69.81 330 GLU A N 1
ATOM 2676 C CA . GLU A 1 330 ? 22.305 5.742 -54.623 1.00 69.81 330 GLU A CA 1
ATOM 2677 C C . GLU A 1 330 ? 23.649 5.350 -53.984 1.00 69.81 330 GLU A C 1
ATOM 2679 O O . GLU A 1 330 ? 24.514 4.748 -54.624 1.00 69.81 330 GLU A O 1
ATOM 2684 N N . THR A 1 331 ? 23.846 5.675 -52.706 1.00 73.44 331 THR A N 1
ATOM 2685 C CA . THR A 1 331 ? 25.115 5.427 -51.996 1.00 73.44 331 THR A CA 1
ATOM 2686 C C . THR A 1 331 ? 24.994 4.370 -50.911 1.00 73.44 331 THR A C 1
ATOM 2688 O O . THR A 1 331 ? 25.872 3.511 -50.792 1.00 73.44 331 THR A O 1
ATOM 2691 N N . MET A 1 332 ? 23.909 4.396 -50.141 1.00 81.44 332 MET A N 1
ATOM 2692 C CA . MET A 1 332 ? 23.621 3.415 -49.098 1.00 81.44 332 MET A CA 1
ATOM 2693 C C . MET A 1 332 ? 22.178 2.948 -49.206 1.00 81.44 332 MET A C 1
ATOM 2695 O O . MET A 1 332 ? 21.276 3.750 -49.442 1.00 81.44 332 MET A O 1
ATOM 2699 N N . ARG A 1 333 ? 21.969 1.656 -48.965 1.00 81.31 333 ARG A N 1
ATOM 2700 C CA . ARG A 1 333 ? 20.664 1.028 -48.787 1.00 81.31 333 ARG A CA 1
ATOM 2701 C C . ARG A 1 333 ? 20.465 0.698 -47.310 1.00 81.31 333 ARG A C 1
ATOM 2703 O O . ARG A 1 333 ? 21.280 -0.017 -46.731 1.00 81.31 333 ARG A O 1
ATOM 2710 N N . TYR A 1 334 ? 19.369 1.171 -46.733 1.00 83.06 334 TYR A N 1
ATOM 2711 C CA . TYR A 1 334 ? 18.945 0.870 -45.368 1.00 83.06 334 TYR A CA 1
ATOM 2712 C C . TYR A 1 334 ? 17.734 -0.051 -45.407 1.00 83.06 334 TYR A C 1
ATOM 2714 O O . TYR A 1 334 ? 16.744 0.299 -46.045 1.00 83.06 334 TYR A O 1
ATOM 2722 N N . SER A 1 335 ? 17.802 -1.188 -44.717 1.00 82.06 335 SER A N 1
ATOM 2723 C CA . SER A 1 335 ? 16.658 -2.075 -44.492 1.00 82.06 335 SER A CA 1
ATOM 2724 C C . SER A 1 335 ? 16.218 -1.965 -43.032 1.00 82.06 335 SER A C 1
ATOM 2726 O O . SER A 1 335 ? 17.037 -2.177 -42.137 1.00 82.06 335 SER A O 1
ATOM 2728 N N . ALA A 1 336 ? 14.951 -1.653 -42.768 1.00 81.19 336 ALA A N 1
ATOM 2729 C CA . ALA A 1 336 ? 14.421 -1.515 -41.411 1.00 81.19 336 ALA A CA 1
ATOM 2730 C C . ALA A 1 336 ? 13.059 -2.202 -41.251 1.00 81.19 336 ALA A C 1
ATOM 2732 O O . ALA A 1 336 ? 12.311 -2.359 -42.216 1.00 81.19 336 ALA A O 1
ATOM 2733 N N . ARG A 1 337 ? 12.736 -2.605 -40.022 1.00 83.56 337 ARG A N 1
ATOM 2734 C CA . ARG A 1 337 ? 11.436 -3.181 -39.641 1.00 83.56 337 ARG A CA 1
ATOM 2735 C C . ARG A 1 337 ? 10.783 -2.322 -38.572 1.00 83.56 337 ARG A C 1
ATOM 2737 O O . ARG A 1 337 ? 11.492 -1.660 -37.820 1.00 83.56 337 ARG A O 1
ATOM 2744 N N . ARG A 1 338 ? 9.454 -2.330 -38.471 1.00 81.69 338 ARG A N 1
ATOM 2745 C CA . ARG A 1 338 ? 8.759 -1.605 -37.395 1.00 81.69 338 ARG A CA 1
ATOM 2746 C C . ARG A 1 338 ? 9.220 -2.167 -36.049 1.00 81.69 338 ARG A C 1
ATOM 2748 O O . ARG A 1 338 ? 9.184 -3.380 -35.870 1.00 81.69 338 ARG A O 1
ATOM 2755 N N . SER A 1 339 ? 9.679 -1.304 -35.145 1.00 85.06 339 SER A N 1
ATOM 2756 C CA . SER A 1 339 ? 10.164 -1.744 -33.836 1.00 85.06 339 SER A CA 1
ATOM 2757 C C . SER A 1 339 ? 9.003 -2.259 -32.994 1.00 85.06 339 SER A C 1
ATOM 2759 O O . SER A 1 339 ? 7.980 -1.581 -32.848 1.00 85.06 339 SER A O 1
ATOM 2761 N N . GLU A 1 340 ? 9.171 -3.438 -32.408 1.00 86.75 340 GLU A N 1
ATOM 2762 C CA . GLU A 1 340 ? 8.273 -3.950 -31.387 1.00 86.75 340 GLU A CA 1
ATOM 2763 C C . GLU A 1 340 ? 8.771 -3.511 -30.019 1.00 86.75 340 GLU A C 1
ATOM 2765 O O . GLU A 1 340 ? 9.958 -3.590 -29.721 1.00 86.75 340 GLU A O 1
ATOM 2770 N N . PHE A 1 341 ? 7.865 -3.060 -29.161 1.00 89.06 341 PHE A N 1
ATOM 2771 C CA . PHE A 1 341 ? 8.214 -2.744 -27.786 1.00 89.06 341 PHE A CA 1
ATOM 2772 C C . PHE A 1 341 ? 7.191 -3.307 -26.813 1.00 89.06 341 PHE A C 1
ATOM 2774 O O . PHE A 1 341 ? 6.002 -3.409 -27.122 1.00 89.06 341 PHE A O 1
ATOM 2781 N N . ARG A 1 342 ? 7.656 -3.664 -25.615 1.00 90.50 342 ARG A N 1
ATOM 2782 C CA . ARG A 1 342 ? 6.802 -4.133 -24.519 1.00 90.50 342 ARG A CA 1
ATOM 2783 C C . ARG A 1 342 ? 7.211 -3.466 -23.221 1.00 90.50 342 ARG A C 1
ATOM 2785 O O . ARG A 1 342 ? 8.395 -3.365 -22.912 1.00 90.50 342 ARG A O 1
ATOM 2792 N N . ILE A 1 343 ? 6.221 -3.028 -22.456 1.00 91.19 343 ILE A N 1
ATOM 2793 C CA . ILE A 1 343 ? 6.410 -2.538 -21.091 1.00 91.19 343 ILE A CA 1
ATOM 2794 C C . ILE A 1 343 ? 6.225 -3.732 -20.163 1.00 91.19 343 ILE A C 1
ATOM 2796 O O . ILE A 1 343 ? 5.194 -4.393 -20.238 1.00 91.19 343 ILE A O 1
ATOM 2800 N N . ILE A 1 344 ? 7.233 -4.014 -19.340 1.00 89.44 344 ILE A N 1
ATOM 2801 C CA . ILE A 1 344 ? 7.272 -5.211 -18.490 1.00 89.44 344 ILE A CA 1
ATOM 2802 C C . ILE A 1 344 ? 7.063 -4.804 -17.028 1.00 89.44 344 ILE A C 1
ATOM 2804 O O . ILE A 1 344 ? 6.104 -5.254 -16.413 1.00 89.44 344 ILE A O 1
ATOM 2808 N N . LYS A 1 345 ? 7.892 -3.886 -16.506 1.00 88.00 345 LYS A N 1
ATOM 2809 C CA . LYS A 1 345 ? 7.850 -3.394 -15.112 1.00 88.00 345 LYS A CA 1
ATOM 2810 C C . LYS A 1 345 ? 7.795 -4.517 -14.068 1.00 88.00 345 LYS A C 1
ATOM 2812 O O . LYS A 1 345 ? 6.984 -4.472 -13.143 1.00 88.00 345 LYS A O 1
ATOM 2817 N N . ALA A 1 346 ? 8.636 -5.529 -14.227 1.00 86.44 346 ALA A N 1
ATOM 2818 C CA . ALA A 1 346 ? 8.622 -6.703 -13.366 1.00 86.44 346 ALA A CA 1
ATOM 2819 C C . ALA A 1 346 ? 10.040 -7.163 -13.039 1.00 86.44 346 ALA A C 1
ATOM 2821 O O . ALA A 1 346 ? 10.988 -6.880 -13.772 1.00 86.44 346 ALA A O 1
ATOM 2822 N N . GLU A 1 347 ? 10.172 -7.879 -11.930 1.00 83.38 347 GLU A N 1
ATOM 2823 C CA . GLU A 1 347 ? 11.417 -8.527 -11.543 1.00 83.38 347 GLU A CA 1
ATOM 2824 C C . GLU A 1 347 ? 11.478 -9.942 -12.128 1.00 83.38 347 GLU A C 1
ATOM 2826 O O . GLU A 1 347 ? 10.536 -10.722 -11.991 1.00 83.38 347 GLU A O 1
ATOM 2831 N N . GLU A 1 348 ? 12.577 -10.258 -12.811 1.00 81.75 348 GLU A N 1
ATOM 2832 C CA . GLU A 1 348 ? 12.858 -11.589 -13.349 1.00 81.75 348 GLU A CA 1
ATOM 2833 C C . GLU A 1 348 ? 13.611 -12.462 -12.333 1.00 81.75 348 GLU A C 1
ATOM 2835 O O . GLU A 1 348 ? 14.189 -11.984 -11.350 1.00 81.75 348 GLU A O 1
ATOM 2840 N N . SER A 1 349 ? 13.643 -13.772 -12.596 1.00 67.31 349 SER A N 1
ATOM 2841 C CA . SER A 1 349 ? 14.423 -14.740 -11.823 1.00 67.31 349 SER A CA 1
ATOM 2842 C C . SER A 1 349 ? 15.889 -14.303 -11.712 1.00 67.31 349 SER A C 1
ATOM 2844 O O . SER A 1 349 ? 16.552 -14.100 -12.728 1.00 67.31 349 SER A O 1
ATOM 2846 N N . GLY A 1 350 ? 16.395 -14.178 -10.482 1.00 70.06 350 GLY A N 1
ATOM 2847 C CA . GLY A 1 350 ? 17.742 -13.658 -10.205 1.00 70.06 350 GLY A CA 1
ATOM 2848 C C . GLY A 1 350 ? 17.776 -12.192 -9.767 1.00 70.06 350 GLY A C 1
ATOM 2849 O O . GLY A 1 350 ? 18.853 -11.612 -9.663 1.00 70.06 350 GLY A O 1
ATOM 2850 N N . GLY A 1 351 ? 16.611 -11.595 -9.507 1.00 75.50 351 GLY A N 1
ATOM 2851 C CA . GLY A 1 351 ? 16.503 -10.273 -8.908 1.00 75.50 351 GLY A CA 1
ATOM 2852 C C . GLY A 1 351 ? 16.803 -9.142 -9.887 1.00 75.50 351 GLY A C 1
ATOM 2853 O O . GLY A 1 351 ? 17.292 -8.095 -9.486 1.00 75.50 351 GLY A O 1
ATOM 2854 N N . VAL A 1 352 ? 16.594 -9.328 -11.191 1.00 85.50 352 VAL A N 1
ATOM 2855 C CA . VAL A 1 352 ? 16.827 -8.277 -12.196 1.00 85.50 352 VAL A CA 1
ATOM 2856 C C . VAL A 1 352 ? 15.507 -7.586 -12.500 1.00 85.50 352 VAL A C 1
ATOM 2858 O O . VAL A 1 352 ? 14.570 -8.226 -12.963 1.00 85.50 352 VAL A O 1
ATOM 2861 N N . TYR A 1 353 ? 15.425 -6.273 -12.271 1.00 88.44 353 TYR A N 1
ATOM 2862 C CA . TYR A 1 353 ? 14.210 -5.523 -12.584 1.00 88.44 353 TYR A CA 1
ATOM 2863 C C . TYR A 1 353 ? 14.217 -5.099 -14.051 1.00 88.44 353 TYR A C 1
ATOM 2865 O O . TYR A 1 353 ? 15.081 -4.325 -14.480 1.00 88.44 353 TYR A O 1
ATOM 2873 N N . VAL A 1 354 ? 13.252 -5.594 -14.821 1.00 91.38 354 VAL A N 1
ATOM 2874 C CA . VAL A 1 354 ? 13.100 -5.320 -16.248 1.00 91.38 354 VAL A CA 1
ATOM 2875 C C . VAL A 1 354 ? 12.028 -4.263 -16.469 1.00 91.38 354 VAL A C 1
ATOM 2877 O O . VAL A 1 354 ? 10.869 -4.397 -16.077 1.00 91.38 354 VAL A O 1
ATOM 2880 N N . LEU A 1 355 ? 12.426 -3.188 -17.144 1.00 92.19 355 LEU A N 1
ATOM 2881 C CA . LEU A 1 355 ? 11.583 -2.029 -17.380 1.00 92.19 355 LEU A CA 1
ATOM 2882 C C . LEU A 1 355 ? 10.744 -2.201 -18.652 1.00 92.19 355 LEU A C 1
ATOM 2884 O O . LEU A 1 355 ? 9.511 -2.153 -18.620 1.00 92.19 355 LEU A O 1
ATOM 2888 N N . CYS A 1 356 ? 11.423 -2.408 -19.778 1.00 92.38 356 CYS A N 1
ATOM 2889 C CA . CYS A 1 356 ? 10.822 -2.578 -21.093 1.00 92.38 356 CYS A CA 1
ATOM 2890 C C . CYS A 1 356 ? 11.771 -3.318 -22.046 1.00 92.38 356 CYS A C 1
ATOM 2892 O O . CYS A 1 356 ? 12.960 -3.475 -21.767 1.00 92.38 356 CYS A O 1
ATOM 2894 N N . SER A 1 357 ? 11.240 -3.753 -23.184 1.00 92.44 357 SER A N 1
ATOM 2895 C CA . SER A 1 357 ? 12.011 -4.295 -24.306 1.00 92.44 357 SER A CA 1
ATOM 2896 C C . SER A 1 357 ? 11.697 -3.547 -25.598 1.00 92.44 357 SER A C 1
ATOM 2898 O O . SER A 1 357 ? 10.596 -3.012 -25.757 1.00 92.44 357 SER A O 1
ATOM 2900 N N . ILE A 1 358 ? 12.683 -3.500 -26.492 1.00 91.75 358 ILE A N 1
ATOM 2901 C CA . ILE A 1 358 ? 12.607 -2.977 -27.857 1.00 91.75 358 ILE A CA 1
ATOM 2902 C C . ILE A 1 358 ? 13.276 -4.015 -28.756 1.00 91.75 358 ILE A C 1
ATOM 2904 O O . ILE A 1 358 ? 14.500 -4.160 -28.730 1.00 91.75 358 ILE A O 1
ATOM 2908 N N . ASP A 1 359 ? 12.488 -4.749 -29.530 1.00 88.75 359 ASP A N 1
ATOM 2909 C CA . ASP A 1 359 ? 12.920 -5.950 -30.238 1.00 88.75 359 ASP A CA 1
ATOM 2910 C C . ASP A 1 359 ? 13.710 -6.895 -29.302 1.00 88.75 359 ASP A C 1
ATOM 2912 O O . ASP A 1 359 ? 13.182 -7.400 -28.316 1.00 88.75 359 ASP A O 1
ATOM 2916 N N . GLU A 1 360 ? 14.995 -7.117 -29.587 1.00 87.38 360 GLU A N 1
ATOM 2917 C CA . GLU A 1 360 ? 15.895 -7.986 -28.819 1.00 87.38 360 GLU A CA 1
ATOM 2918 C C . GLU A 1 360 ? 16.625 -7.259 -27.678 1.00 87.38 360 GLU A C 1
ATOM 2920 O O . GLU A 1 360 ? 17.396 -7.879 -26.942 1.00 87.38 360 GLU A O 1
ATOM 2925 N N . LEU A 1 361 ? 16.452 -5.940 -27.563 1.00 92.62 361 LEU A N 1
ATOM 2926 C CA . LEU A 1 361 ? 17.103 -5.124 -26.548 1.00 92.62 361 LEU A CA 1
ATOM 2927 C C . LEU A 1 361 ? 16.193 -4.987 -25.328 1.00 92.62 361 LEU A C 1
ATOM 2929 O O . LEU A 1 361 ? 15.091 -4.454 -25.422 1.00 92.62 361 LEU A O 1
ATOM 2933 N N . ILE A 1 362 ? 16.679 -5.399 -24.164 1.00 93.69 362 ILE A N 1
ATOM 2934 C CA . ILE A 1 362 ? 15.960 -5.294 -22.893 1.00 93.69 362 ILE A CA 1
ATOM 2935 C C . ILE A 1 362 ? 16.601 -4.192 -22.049 1.00 93.69 362 ILE A C 1
ATOM 2937 O O . ILE A 1 362 ? 17.822 -4.134 -21.913 1.00 93.69 362 ILE A O 1
ATOM 2941 N N . VAL A 1 363 ? 15.785 -3.313 -21.471 1.00 93.38 363 VAL A N 1
ATOM 2942 C CA . VAL A 1 363 ? 16.220 -2.272 -20.532 1.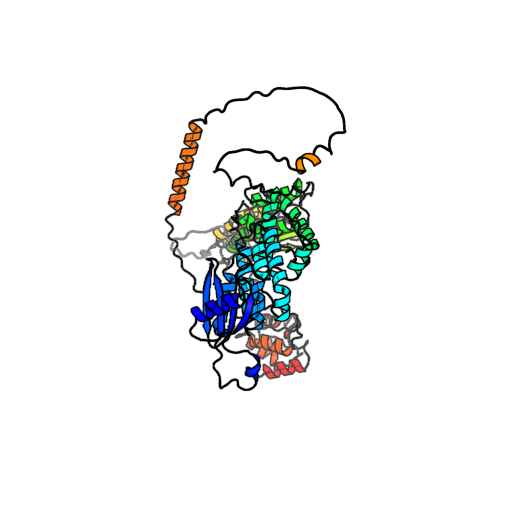00 93.38 363 VAL A CA 1
ATOM 2943 C C . VAL A 1 363 ? 15.955 -2.763 -19.111 1.00 93.38 363 VAL A C 1
ATOM 2945 O O . VAL A 1 363 ? 14.809 -3.032 -18.751 1.00 93.38 363 VAL A O 1
ATOM 2948 N N . SER A 1 364 ? 17.006 -2.876 -18.300 1.00 92.12 364 SER A N 1
ATOM 2949 C CA . SER A 1 364 ? 16.951 -3.480 -16.963 1.00 92.12 364 SER A CA 1
ATOM 2950 C C . SER A 1 364 ? 17.766 -2.702 -15.926 1.00 92.12 364 SER A C 1
ATOM 2952 O O . SER A 1 364 ? 18.532 -1.796 -16.264 1.00 92.12 364 SER A O 1
ATOM 2954 N N . SER A 1 365 ? 17.669 -3.101 -14.655 1.00 88.94 365 SER A N 1
ATOM 2955 C CA . SER A 1 365 ? 18.505 -2.571 -13.571 1.00 88.94 365 SER A CA 1
ATOM 2956 C C . SER A 1 365 ? 20.004 -2.834 -13.763 1.00 88.94 365 SER A C 1
ATOM 2958 O O . SER A 1 365 ? 20.824 -2.075 -13.256 1.00 88.94 365 SER A O 1
ATOM 2960 N N . LEU A 1 366 ? 20.393 -3.856 -14.536 1.00 88.06 366 LEU A N 1
ATOM 2961 C CA . LEU A 1 366 ? 21.801 -4.140 -14.852 1.00 88.06 366 LEU A CA 1
ATOM 2962 C C . LEU A 1 366 ? 22.340 -3.326 -16.042 1.00 88.06 366 LEU A C 1
ATOM 2964 O O . LEU A 1 366 ? 23.535 -3.383 -16.337 1.00 88.06 366 LEU A O 1
ATOM 2968 N N . GLY A 1 367 ? 21.485 -2.566 -16.730 1.00 91.81 367 GLY A N 1
ATOM 2969 C CA . GLY A 1 367 ? 21.812 -1.895 -17.983 1.00 91.81 367 GLY A CA 1
ATOM 2970 C C . GLY A 1 367 ? 20.979 -2.414 -19.149 1.00 91.81 367 GLY A C 1
ATOM 2971 O O . GLY A 1 367 ? 19.818 -2.794 -18.990 1.00 91.81 367 GLY A O 1
ATOM 2972 N N . LEU A 1 368 ? 21.580 -2.422 -20.336 1.00 93.69 368 LEU A N 1
ATOM 2973 C CA . LEU A 1 368 ? 20.953 -2.948 -21.544 1.00 93.69 368 LEU A CA 1
ATOM 2974 C C . LEU A 1 368 ? 21.336 -4.413 -21.732 1.00 93.69 368 LEU A C 1
ATOM 2976 O O . LEU A 1 368 ? 22.518 -4.740 -21.673 1.00 93.69 368 LEU A O 1
ATOM 2980 N N . MET A 1 369 ? 20.370 -5.289 -21.988 1.00 91.19 369 MET A N 1
ATOM 2981 C CA . MET A 1 369 ? 20.626 -6.697 -22.280 1.00 91.19 369 MET A CA 1
ATOM 2982 C C . MET A 1 369 ? 20.318 -6.992 -23.744 1.00 91.19 369 MET A C 1
ATOM 2984 O O . MET A 1 369 ? 19.278 -6.581 -24.255 1.00 91.19 369 MET A O 1
ATOM 2988 N N . LYS A 1 370 ? 21.219 -7.705 -24.423 1.00 90.12 370 LYS A N 1
ATOM 2989 C CA . LYS A 1 370 ? 21.012 -8.191 -25.795 1.00 90.12 370 LYS A CA 1
ATOM 2990 C C . LYS A 1 370 ? 21.670 -9.556 -25.959 1.00 90.12 370 LYS A C 1
ATOM 2992 O O . LYS A 1 370 ? 22.832 -9.718 -25.589 1.00 90.12 370 LYS A O 1
ATOM 2997 N N . ALA A 1 371 ? 20.939 -10.523 -26.519 1.00 84.31 371 ALA A N 1
ATOM 2998 C CA . ALA A 1 371 ? 21.425 -11.888 -26.767 1.00 84.31 371 ALA A CA 1
ATOM 2999 C C . ALA A 1 371 ? 22.105 -12.536 -25.535 1.00 84.31 371 ALA A C 1
ATOM 3001 O O . ALA A 1 371 ? 23.185 -13.119 -25.636 1.00 84.31 371 ALA A O 1
ATOM 3002 N N . GLY A 1 372 ? 21.505 -12.368 -24.350 1.00 82.19 372 GLY A N 1
ATOM 3003 C CA . GLY A 1 372 ? 22.009 -12.921 -23.086 1.00 82.19 372 GLY A CA 1
ATOM 3004 C C . GLY A 1 372 ? 23.236 -12.215 -22.490 1.00 82.19 372 GLY A C 1
ATOM 3005 O O . GLY A 1 372 ? 23.776 -12.687 -21.495 1.00 82.19 372 GLY A O 1
ATOM 3006 N N . ARG A 1 373 ? 23.698 -11.098 -23.070 1.00 88.31 373 ARG A N 1
ATOM 3007 C CA . ARG A 1 373 ? 24.795 -10.280 -22.526 1.00 88.31 373 ARG A CA 1
ATOM 3008 C C . ARG A 1 373 ? 24.268 -8.991 -21.914 1.00 88.31 373 ARG A C 1
ATOM 3010 O O . ARG A 1 373 ? 23.416 -8.340 -22.515 1.00 88.31 373 ARG A O 1
ATOM 3017 N N . ASN A 1 374 ? 24.853 -8.597 -20.784 1.00 89.88 374 ASN A N 1
ATOM 3018 C CA . ASN A 1 374 ? 24.505 -7.376 -20.058 1.00 89.88 374 ASN A CA 1
ATOM 3019 C C . ASN A 1 374 ? 25.545 -6.285 -20.321 1.00 89.88 374 ASN A C 1
ATOM 3021 O O . ASN A 1 374 ? 26.746 -6.503 -20.160 1.00 89.88 374 ASN A O 1
ATOM 3025 N N . PHE A 1 375 ? 25.074 -5.101 -20.692 1.00 91.81 375 PHE A N 1
ATOM 3026 C CA . PHE A 1 375 ? 25.881 -3.923 -20.974 1.00 91.81 375 PHE A CA 1
ATOM 3027 C C . PHE A 1 375 ? 25.534 -2.825 -19.959 1.00 91.81 375 PHE A C 1
ATOM 3029 O O . PHE A 1 375 ? 24.473 -2.202 -20.072 1.00 91.81 375 PHE A O 1
ATOM 3036 N N . PRO A 1 376 ? 26.408 -2.555 -18.970 1.00 90.75 376 PRO A N 1
ATOM 3037 C CA . PRO A 1 376 ? 26.156 -1.537 -17.955 1.00 90.75 376 PRO A CA 1
ATOM 3038 C C . PRO A 1 376 ? 25.929 -0.164 -18.580 1.00 90.75 376 PRO A C 1
ATOM 3040 O O . PRO A 1 376 ? 26.638 0.209 -19.519 1.00 90.75 376 PRO A O 1
ATOM 3043 N N . PHE A 1 377 ? 25.023 0.639 -18.017 1.00 90.56 377 PHE A N 1
ATOM 3044 C CA . PHE A 1 377 ? 24.687 1.969 -18.543 1.00 90.56 377 PHE A CA 1
ATOM 3045 C C . PHE A 1 377 ? 25.897 2.898 -18.748 1.00 90.56 377 PHE A C 1
ATOM 3047 O O . PHE A 1 377 ? 25.909 3.687 -19.692 1.00 90.56 377 PHE A O 1
ATOM 3054 N N . ASN A 1 378 ? 26.942 2.775 -17.922 1.00 87.62 378 ASN A N 1
ATOM 3055 C CA . ASN A 1 378 ? 28.181 3.554 -18.058 1.00 87.62 378 ASN A CA 1
ATOM 3056 C C . ASN A 1 378 ? 28.952 3.250 -19.356 1.00 87.62 378 ASN A C 1
ATOM 3058 O O . ASN A 1 378 ? 29.665 4.115 -19.865 1.00 87.62 378 ASN A O 1
ATOM 3062 N N . SER A 1 379 ? 28.795 2.041 -19.902 1.00 90.12 379 SER A N 1
ATOM 3063 C CA . SER A 1 379 ? 29.388 1.633 -21.178 1.00 90.12 379 SER A CA 1
ATOM 3064 C C . SER A 1 379 ? 28.571 2.094 -22.387 1.00 90.12 379 SER A C 1
ATOM 3066 O O . SER A 1 379 ? 29.101 2.091 -23.500 1.00 90.12 379 SER A O 1
ATOM 3068 N N . ILE A 1 380 ? 27.316 2.508 -22.181 1.00 93.06 380 ILE A N 1
ATOM 3069 C CA . ILE A 1 380 ? 26.382 2.854 -23.250 1.00 93.06 380 ILE A CA 1
ATOM 3070 C C . ILE A 1 380 ? 26.656 4.258 -23.788 1.00 93.06 380 ILE A C 1
ATOM 3072 O O . ILE A 1 380 ? 26.770 5.243 -23.045 1.00 93.06 380 ILE A O 1
ATOM 3076 N N . ARG A 1 381 ? 26.709 4.353 -25.113 1.00 93.06 381 ARG A N 1
ATOM 3077 C CA . ARG A 1 381 ? 26.807 5.592 -25.879 1.00 93.06 381 ARG A CA 1
ATOM 3078 C C . ARG A 1 381 ? 25.621 5.680 -26.830 1.00 93.06 381 ARG A C 1
ATOM 3080 O O . ARG A 1 381 ? 25.169 4.673 -27.369 1.00 93.06 381 ARG A O 1
ATOM 3087 N N . THR A 1 382 ? 25.115 6.891 -27.007 1.00 95.12 382 THR A N 1
ATOM 3088 C CA . THR A 1 382 ? 24.041 7.192 -27.950 1.00 95.12 382 THR A CA 1
ATOM 3089 C C . THR A 1 382 ? 24.521 8.258 -28.916 1.00 95.12 382 THR A C 1
ATOM 3091 O O . THR A 1 382 ? 25.149 9.235 -28.510 1.00 95.12 382 THR A O 1
ATOM 3094 N N . GLN A 1 383 ? 24.238 8.056 -30.195 1.00 94.88 383 GLN A N 1
ATOM 3095 C CA . GLN A 1 383 ? 24.538 9.002 -31.259 1.00 94.88 383 GLN A CA 1
ATOM 3096 C C . GLN A 1 383 ? 23.252 9.291 -32.026 1.00 94.88 383 GLN A C 1
ATOM 3098 O O . GLN A 1 383 ? 22.519 8.359 -32.353 1.00 94.88 383 GLN A O 1
ATOM 3103 N N . LEU A 1 384 ? 22.982 10.573 -32.271 1.00 95.31 384 LEU A N 1
ATOM 3104 C CA . LEU A 1 384 ? 21.849 11.045 -33.059 1.00 95.31 384 LEU A CA 1
ATOM 3105 C C . LEU A 1 384 ? 22.369 11.582 -34.390 1.00 95.31 384 LEU A C 1
ATOM 3107 O O . LEU A 1 384 ? 23.227 12.463 -34.395 1.00 95.31 384 LEU A O 1
ATOM 3111 N N . GLU A 1 385 ? 21.844 11.069 -35.494 1.00 93.44 385 GLU A N 1
ATOM 3112 C CA . GLU A 1 385 ? 22.177 11.523 -36.845 1.00 93.44 385 GLU A CA 1
ATOM 3113 C C . GLU A 1 385 ? 20.894 11.839 -37.621 1.00 93.44 385 GLU A C 1
ATOM 3115 O O . GLU A 1 385 ? 19.921 11.091 -37.545 1.00 93.44 385 GLU A O 1
ATOM 3120 N N . GLU A 1 386 ? 20.883 12.939 -38.374 1.00 90.44 386 GLU A N 1
ATOM 3121 C CA . GLU A 1 386 ? 19.828 13.215 -39.354 1.00 90.44 386 GLU A CA 1
ATOM 3122 C C . GLU A 1 386 ? 20.183 12.528 -40.676 1.00 90.44 386 GLU A C 1
ATOM 3124 O O . GLU A 1 386 ? 21.302 12.654 -41.179 1.00 90.44 386 GLU A O 1
ATOM 3129 N N . LEU A 1 387 ? 19.226 11.808 -41.253 1.00 86.12 387 LEU A N 1
ATOM 3130 C CA . LEU A 1 387 ? 19.424 10.997 -42.441 1.00 86.12 387 LEU A CA 1
ATOM 3131 C C . LEU A 1 387 ? 18.274 11.205 -43.426 1.00 86.12 387 LEU A C 1
ATOM 3133 O O . LEU A 1 387 ? 17.104 11.063 -43.080 1.00 86.12 387 LEU A O 1
ATOM 3137 N N . LYS A 1 388 ? 18.614 11.543 -44.673 1.00 83.00 388 LYS A N 1
ATOM 3138 C CA . LYS A 1 388 ? 17.638 11.834 -45.730 1.00 83.00 388 LYS A CA 1
ATOM 3139 C C . LYS A 1 388 ? 17.445 10.621 -46.629 1.00 83.00 388 LYS A C 1
ATOM 3141 O O . LYS A 1 388 ? 18.396 10.197 -47.287 1.00 83.00 388 LYS A O 1
ATOM 3146 N N . LEU A 1 389 ? 16.233 10.072 -46.664 1.00 78.06 389 LEU A N 1
ATOM 3147 C CA . LEU A 1 389 ? 15.907 8.858 -47.414 1.00 78.06 389 LEU A CA 1
ATOM 3148 C C . LEU A 1 389 ? 14.855 9.115 -48.485 1.00 78.06 389 LEU A C 1
ATOM 3150 O O . LEU A 1 389 ? 13.840 9.749 -48.238 1.00 78.06 389 LEU A O 1
ATOM 3154 N N . SER A 1 390 ? 15.079 8.533 -49.654 1.00 67.19 390 SER A N 1
ATOM 3155 C CA . SER A 1 390 ? 14.264 8.681 -50.871 1.00 67.19 390 SER A CA 1
ATOM 3156 C C . SER A 1 390 ? 12.901 7.971 -50.899 1.00 67.19 390 SER A C 1
ATOM 3158 O O . SER A 1 390 ? 12.231 7.965 -51.928 1.00 67.19 390 SER A O 1
ATOM 3160 N N . ARG A 1 391 ? 12.497 7.301 -49.813 1.00 63.03 391 ARG A N 1
ATOM 3161 C CA . ARG A 1 391 ? 11.202 6.609 -49.725 1.00 63.03 391 ARG A CA 1
ATOM 3162 C C . ARG A 1 391 ? 10.471 6.980 -48.441 1.00 63.03 391 ARG A C 1
ATOM 3164 O O . ARG A 1 391 ? 11.076 7.027 -47.367 1.00 63.03 391 ARG A O 1
ATOM 3171 N N . GLU A 1 392 ? 9.168 7.214 -48.570 1.00 51.34 392 GLU A N 1
ATOM 3172 C CA . GLU A 1 392 ? 8.264 7.491 -47.455 1.00 51.34 392 GLU A CA 1
ATOM 3173 C C . GLU A 1 392 ? 7.984 6.195 -46.678 1.00 51.34 392 GLU A C 1
ATOM 3175 O O . GLU A 1 392 ? 7.653 5.156 -47.255 1.00 51.34 392 GLU A O 1
ATOM 3180 N N . ALA A 1 393 ? 8.168 6.228 -45.361 1.00 53.16 393 ALA A N 1
ATOM 3181 C CA . ALA A 1 393 ? 8.026 5.070 -44.494 1.00 53.16 393 ALA A CA 1
ATOM 3182 C C . ALA A 1 393 ? 6.557 4.826 -44.114 1.00 53.16 393 ALA A C 1
ATOM 3184 O O . ALA A 1 393 ? 6.207 4.925 -42.945 1.00 53.16 393 ALA A O 1
ATOM 3185 N N . PHE A 1 394 ? 5.691 4.469 -45.069 1.00 51.75 394 PHE A N 1
ATOM 3186 C CA . PHE A 1 394 ? 4.326 4.025 -44.746 1.00 51.75 394 PHE A CA 1
ATOM 3187 C C . PHE A 1 394 ? 3.905 2.797 -45.560 1.00 51.75 394 PHE A C 1
ATOM 3189 O O . PHE A 1 394 ? 3.109 2.864 -46.492 1.00 51.75 394 PHE A O 1
ATOM 3196 N N . LEU A 1 395 ? 4.418 1.634 -45.155 1.00 47.34 395 LEU A N 1
ATOM 3197 C CA . LEU A 1 395 ? 3.693 0.376 -45.315 1.00 47.34 395 LEU A CA 1
ATOM 3198 C C . LEU A 1 395 ? 3.264 -0.060 -43.916 1.00 47.34 395 LEU A C 1
ATOM 3200 O O . LEU A 1 395 ? 4.101 -0.395 -43.082 1.00 47.34 395 LEU A O 1
ATOM 3204 N N . ASP A 1 396 ? 1.960 -0.040 -43.649 1.00 44.44 396 ASP A N 1
ATOM 3205 C CA . ASP A 1 396 ? 1.372 -0.329 -42.332 1.00 44.44 396 ASP A CA 1
ATOM 3206 C C . ASP A 1 396 ? 1.319 -1.848 -42.037 1.00 44.44 396 ASP A C 1
ATOM 3208 O O . ASP A 1 396 ? 0.393 -2.365 -41.417 1.00 44.44 396 ASP A O 1
ATOM 3212 N N . SER A 1 397 ? 2.314 -2.593 -42.532 1.00 50.47 397 SER A N 1
ATOM 3213 C CA . SER A 1 397 ? 2.453 -4.038 -42.354 1.00 50.47 397 SER A CA 1
ATOM 3214 C C . SER A 1 397 ? 3.670 -4.340 -41.487 1.00 50.47 397 SER A C 1
ATOM 3216 O O . SER A 1 397 ? 4.774 -3.867 -41.757 1.00 50.47 397 SER A O 1
ATOM 3218 N N . LYS A 1 398 ? 3.465 -5.148 -40.442 1.00 51.03 398 LYS A N 1
ATOM 3219 C CA . LYS A 1 398 ? 4.499 -5.535 -39.468 1.00 51.03 398 LYS A CA 1
ATOM 3220 C C . LYS A 1 398 ? 5.655 -6.327 -40.095 1.00 51.03 398 LYS A C 1
ATOM 3222 O O . LYS A 1 398 ? 6.775 -6.230 -39.607 1.00 51.03 398 LYS A O 1
ATOM 3227 N N . ASP A 1 399 ? 5.396 -7.011 -41.209 1.00 53.34 399 ASP A N 1
ATOM 3228 C CA . ASP A 1 399 ? 6.373 -7.837 -41.932 1.00 53.34 399 ASP A CA 1
ATOM 3229 C C . ASP A 1 399 ? 7.024 -7.103 -43.118 1.00 53.34 399 ASP A C 1
ATOM 3231 O O . ASP A 1 399 ? 7.830 -7.674 -43.856 1.00 53.34 399 ASP A O 1
ATOM 3235 N N . ALA A 1 400 ? 6.678 -5.830 -43.341 1.00 56.81 400 ALA A N 1
ATOM 3236 C CA . ALA A 1 400 ? 7.262 -5.052 -44.422 1.00 56.81 400 ALA A CA 1
ATOM 3237 C C . ALA A 1 400 ? 8.685 -4.609 -44.056 1.00 56.81 400 ALA A C 1
ATOM 3239 O O . ALA A 1 400 ? 8.900 -3.769 -43.181 1.00 56.81 400 ALA A O 1
ATOM 3240 N N . LEU A 1 401 ? 9.667 -5.149 -44.779 1.00 61.94 401 LEU A N 1
ATOM 3241 C CA . LEU A 1 401 ? 11.023 -4.613 -44.805 1.00 61.94 401 LEU A CA 1
ATOM 3242 C C . LEU A 1 401 ? 11.009 -3.282 -45.560 1.00 61.94 401 LEU A C 1
ATOM 3244 O O . LEU A 1 401 ? 10.897 -3.240 -46.788 1.00 61.94 401 LEU A O 1
ATOM 3248 N N . PHE A 1 402 ? 11.121 -2.188 -44.811 1.00 66.50 402 PHE A N 1
ATOM 3249 C CA . PHE A 1 402 ? 11.335 -0.863 -45.370 1.00 66.50 402 PHE A CA 1
ATOM 3250 C C . PHE A 1 402 ? 12.731 -0.808 -45.973 1.00 66.50 402 PHE A C 1
ATOM 3252 O O . PHE A 1 402 ? 13.700 -1.157 -45.305 1.00 66.50 402 PHE A O 1
ATOM 3259 N N . VAL A 1 403 ? 12.831 -0.351 -47.220 1.00 67.06 403 VAL A N 1
ATOM 3260 C CA . VAL A 1 403 ? 14.111 -0.134 -47.892 1.00 67.06 403 VAL A CA 1
ATOM 3261 C C . VAL A 1 403 ? 14.199 1.325 -48.308 1.00 67.06 403 VAL A C 1
ATOM 3263 O O . VAL A 1 403 ? 13.432 1.752 -49.166 1.00 67.06 403 VAL A O 1
ATOM 3266 N N . GLY A 1 404 ? 15.131 2.072 -47.723 1.00 71.56 404 GLY A N 1
ATOM 3267 C CA . GLY A 1 404 ? 15.408 3.465 -48.069 1.00 71.56 404 GLY A CA 1
ATOM 3268 C C . GLY A 1 404 ? 16.816 3.635 -48.632 1.00 71.56 404 GLY A C 1
ATOM 3269 O O . GLY A 1 404 ? 17.732 2.915 -48.233 1.00 71.56 404 GLY A O 1
ATOM 3270 N N . TYR A 1 405 ? 16.996 4.604 -49.532 1.00 72.19 405 TYR A N 1
ATOM 3271 C CA . TYR A 1 405 ? 18.303 4.920 -50.114 1.00 72.19 405 TYR A CA 1
ATOM 3272 C C . TYR A 1 405 ? 18.717 6.360 -49.829 1.00 72.19 405 TYR A C 1
ATOM 3274 O O . TYR A 1 405 ? 17.882 7.269 -49.936 1.00 72.19 405 TYR A O 1
ATOM 3282 N N . THR A 1 406 ? 19.999 6.553 -49.514 1.00 73.19 406 THR A N 1
ATOM 3283 C CA . THR A 1 406 ? 20.669 7.863 -49.537 1.00 73.19 406 THR A CA 1
ATOM 3284 C C . THR A 1 406 ? 21.328 8.092 -50.896 1.00 73.19 406 THR A C 1
ATOM 3286 O O . THR A 1 406 ? 21.652 7.142 -51.609 1.00 73.19 406 THR A O 1
ATOM 3289 N N . TRP A 1 407 ? 21.535 9.358 -51.262 1.00 68.69 407 TRP A N 1
ATOM 3290 C CA . TRP A 1 407 ? 21.973 9.755 -52.603 1.00 68.69 407 TRP A CA 1
ATOM 3291 C C . TRP A 1 407 ? 23.160 10.714 -52.545 1.00 68.69 407 TRP A C 1
ATOM 3293 O O . TRP A 1 407 ? 23.256 11.540 -51.638 1.00 68.69 407 TRP A O 1
ATOM 3303 N N . LYS A 1 408 ? 24.072 10.617 -53.520 1.00 58.34 408 LYS A N 1
ATOM 3304 C CA . LYS A 1 408 ? 25.287 11.454 -53.590 1.00 58.34 408 LYS A CA 1
ATOM 3305 C C . LYS A 1 408 ? 25.033 12.870 -54.125 1.00 58.34 408 LYS A C 1
ATOM 3307 O O . LYS A 1 408 ? 25.782 13.782 -53.789 1.00 58.34 408 LYS A O 1
ATOM 3312 N N . TYR A 1 409 ? 24.008 13.052 -54.960 1.00 53.88 409 TYR A N 1
ATOM 3313 C CA . TYR A 1 409 ? 23.706 14.314 -55.641 1.00 53.88 409 TYR A CA 1
ATOM 3314 C C . TYR A 1 409 ? 22.225 14.668 -55.445 1.00 53.88 409 TYR A C 1
ATOM 3316 O O . TYR A 1 409 ? 21.352 13.982 -55.961 1.00 53.88 409 TYR A O 1
ATOM 3324 N N . LEU A 1 410 ? 21.942 15.739 -54.699 1.00 52.16 410 LEU A N 1
ATOM 3325 C CA . LEU A 1 410 ? 20.620 16.367 -54.607 1.00 52.16 410 LEU A CA 1
ATOM 3326 C C . LEU A 1 410 ? 20.701 17.675 -55.398 1.00 52.16 410 LEU A C 1
ATOM 3328 O O . LEU A 1 410 ? 21.319 18.627 -54.925 1.00 52.16 410 LEU A O 1
ATOM 3332 N N . LEU A 1 411 ? 20.157 17.728 -56.616 1.00 44.34 411 LEU A N 1
ATOM 3333 C CA . LEU A 1 411 ? 20.173 18.966 -57.401 1.00 44.34 411 LEU A CA 1
ATOM 3334 C C . LEU A 1 411 ? 18.948 19.836 -57.053 1.00 44.34 411 LEU A C 1
ATOM 3336 O O . LEU A 1 411 ? 17.816 19.382 -57.240 1.00 44.34 411 LEU A O 1
ATOM 3340 N N . PRO A 1 412 ? 19.134 21.080 -56.566 1.00 39.88 412 PRO A N 1
ATOM 3341 C CA . PRO A 1 412 ? 18.046 22.039 -56.414 1.00 39.88 412 PRO A CA 1
ATOM 3342 C C . PRO A 1 412 ? 17.579 22.515 -57.800 1.00 39.88 412 PRO A C 1
ATOM 3344 O O . PRO A 1 412 ? 18.384 22.733 -58.703 1.00 39.88 412 PRO A O 1
ATOM 3347 N N . GLY A 1 413 ? 16.264 22.619 -57.999 1.00 35.56 413 GLY A N 1
ATOM 3348 C CA . GLY A 1 413 ? 15.669 22.822 -59.322 1.00 35.56 413 GLY A CA 1
ATOM 3349 C C . GLY A 1 413 ? 15.746 24.247 -59.887 1.00 35.56 413 GLY A C 1
ATOM 3350 O O . GLY A 1 413 ? 15.723 25.221 -59.142 1.00 35.56 413 GLY A O 1
ATOM 3351 N N . GLY A 1 414 ? 15.693 24.334 -61.226 1.00 34.69 414 GLY A N 1
ATOM 3352 C CA . GLY A 1 414 ? 15.263 25.518 -61.983 1.00 34.69 414 GLY A CA 1
ATOM 3353 C C . GLY A 1 414 ? 15.903 25.644 -63.374 1.00 34.69 414 GLY A C 1
ATOM 3354 O O . GLY A 1 414 ? 17.036 26.092 -63.475 1.00 34.69 414 GLY A O 1
ATOM 3355 N N . GLY A 1 415 ? 15.177 25.299 -64.444 1.00 33.28 415 GLY A N 1
ATOM 3356 C CA . GLY A 1 415 ? 15.594 25.581 -65.827 1.00 33.28 415 GLY A CA 1
ATOM 3357 C C . GLY A 1 415 ? 14.789 24.800 -66.878 1.00 33.28 415 GLY A C 1
ATOM 3358 O O . GLY A 1 415 ? 14.677 23.581 -66.739 1.00 33.28 415 GLY A O 1
ATOM 3359 N N . PRO A 1 416 ? 14.198 25.455 -67.897 1.00 42.44 416 PRO A N 1
ATOM 3360 C CA . PRO A 1 416 ? 13.314 24.828 -68.868 1.00 42.44 416 PRO A CA 1
ATOM 3361 C C . PRO A 1 416 ? 14.109 24.364 -70.091 1.00 42.44 416 PRO A C 1
ATOM 3363 O O . PRO A 1 416 ? 13.931 24.919 -71.162 1.00 42.44 416 PRO A O 1
ATOM 3366 N N . ASP A 1 417 ? 14.961 23.351 -69.956 1.00 36.72 417 ASP A N 1
ATOM 3367 C CA . ASP A 1 417 ? 15.530 22.695 -71.135 1.00 36.72 417 ASP A CA 1
ATOM 3368 C C . ASP A 1 417 ? 15.451 21.175 -71.013 1.00 36.72 417 ASP A C 1
ATOM 3370 O O . ASP A 1 417 ? 15.930 20.543 -70.069 1.00 36.72 417 ASP A O 1
ATOM 3374 N N . LYS A 1 418 ? 14.745 20.603 -71.991 1.00 45.56 418 LYS A N 1
ATOM 3375 C CA . LYS A 1 418 ? 14.549 19.175 -72.193 1.00 45.56 418 LYS A CA 1
ATOM 3376 C C . LYS A 1 418 ? 15.817 18.580 -72.801 1.00 45.56 418 LYS A C 1
ATOM 3378 O O . LYS A 1 418 ? 15.938 18.551 -74.018 1.00 45.56 418 LYS A O 1
ATOM 3383 N N . GLU A 1 419 ? 16.660 17.976 -71.973 1.00 37.22 419 GLU A N 1
ATOM 3384 C CA . GLU A 1 419 ? 17.420 16.792 -72.380 1.00 37.22 419 GLU A CA 1
ATOM 3385 C C . GLU A 1 419 ? 17.275 15.702 -71.317 1.00 37.22 419 GLU A C 1
ATOM 3387 O O . GLU A 1 419 ? 17.686 15.818 -70.163 1.00 37.22 419 GLU A O 1
ATOM 3392 N N . ALA A 1 420 ? 16.578 14.644 -71.723 1.00 46.25 420 ALA A N 1
ATOM 3393 C CA . ALA A 1 420 ? 16.249 13.492 -70.916 1.00 46.25 420 ALA A CA 1
ATOM 3394 C C . ALA A 1 420 ? 17.398 12.479 -70.955 1.00 46.25 420 ALA A C 1
ATOM 3396 O O . ALA A 1 420 ? 17.625 11.839 -71.980 1.00 46.25 420 ALA A O 1
ATOM 3397 N N . LYS A 1 421 ? 18.062 12.307 -69.809 1.00 37.03 421 LYS A N 1
ATOM 3398 C CA . LYS A 1 421 ? 18.498 11.017 -69.247 1.00 37.03 421 LYS A CA 1
ATOM 3399 C C . LYS A 1 421 ? 18.801 11.236 -67.756 1.00 37.03 421 LYS A C 1
ATOM 3401 O O . LYS A 1 421 ? 19.866 11.718 -67.398 1.00 37.03 421 LYS A O 1
ATOM 3406 N N . ASN A 1 422 ? 17.814 10.895 -66.922 1.00 43.69 422 ASN A N 1
ATOM 3407 C CA . ASN A 1 422 ? 17.837 10.821 -65.450 1.00 43.69 422 ASN A CA 1
ATOM 3408 C C . ASN A 1 422 ? 17.869 12.145 -64.657 1.00 43.69 422 ASN A C 1
ATOM 3410 O O . ASN A 1 422 ? 18.663 12.301 -63.737 1.00 43.69 422 ASN A O 1
ATOM 3414 N N . ASN A 1 423 ? 16.936 13.059 -64.943 1.00 44.81 423 ASN A N 1
ATOM 3415 C CA . ASN A 1 423 ? 16.580 14.177 -64.052 1.00 44.81 423 ASN A CA 1
ATOM 3416 C C . ASN A 1 423 ? 15.290 13.866 -63.267 1.00 44.81 423 ASN A C 1
ATOM 3418 O O . ASN A 1 423 ? 14.327 14.634 -63.297 1.00 44.81 423 ASN A O 1
ATOM 3422 N N . GLU A 1 424 ? 15.240 12.716 -62.596 1.00 49.34 424 GLU A N 1
ATOM 3423 C CA . GLU A 1 424 ? 14.155 12.422 -61.658 1.00 49.34 424 GLU A CA 1
ATOM 3424 C C . GLU A 1 424 ? 14.428 13.173 -60.350 1.00 49.34 424 GLU A C 1
ATOM 3426 O O . GLU A 1 424 ? 15.453 12.977 -59.699 1.00 49.34 424 GLU A O 1
ATOM 3431 N N . ARG A 1 425 ? 13.529 14.092 -59.979 1.00 53.38 425 ARG A N 1
ATOM 3432 C CA . ARG A 1 425 ? 13.543 14.696 -58.643 1.00 53.38 425 ARG A CA 1
ATOM 3433 C C . ARG A 1 425 ? 13.181 13.600 -57.650 1.00 53.38 425 ARG A C 1
ATOM 3435 O O . ARG A 1 425 ? 12.046 13.138 -57.645 1.00 53.38 425 ARG A O 1
ATOM 3442 N N . ILE A 1 426 ? 14.143 13.189 -56.836 1.00 58.31 426 ILE A N 1
ATOM 3443 C CA . ILE A 1 426 ? 13.926 12.179 -55.805 1.00 58.31 426 ILE A CA 1
ATOM 3444 C C . ILE A 1 426 ? 13.484 12.898 -54.536 1.00 58.31 426 ILE A C 1
ATOM 3446 O O . ILE A 1 426 ? 14.236 13.687 -53.960 1.00 58.31 426 ILE A O 1
ATOM 3450 N N . GLU A 1 427 ? 12.243 12.657 -54.129 1.00 60.31 427 GLU A N 1
ATOM 3451 C CA . GLU A 1 427 ? 11.719 13.162 -52.865 1.00 60.31 427 GLU A CA 1
ATOM 3452 C C . GLU A 1 427 ? 12.423 12.452 -51.710 1.00 60.31 427 GLU A C 1
ATOM 3454 O O . GLU A 1 427 ? 12.377 11.229 -51.593 1.00 60.31 427 GLU A O 1
ATOM 3459 N N . CYS A 1 428 ? 13.105 13.226 -50.870 1.00 70.75 428 CYS A N 1
ATOM 3460 C CA . CYS A 1 428 ? 13.788 12.720 -49.689 1.00 70.75 428 CYS A CA 1
ATOM 3461 C C . CYS A 1 428 ? 13.072 13.192 -48.425 1.00 70.75 428 CYS A C 1
ATOM 3463 O O . CYS A 1 428 ? 12.768 14.374 -48.277 1.00 70.75 428 CYS A O 1
ATOM 3465 N N . PHE A 1 429 ? 12.892 12.273 -47.486 1.00 74.44 429 PHE A N 1
ATOM 3466 C CA . PHE A 1 429 ? 12.302 12.506 -46.177 1.00 74.44 429 PHE A CA 1
ATOM 3467 C C . PHE A 1 429 ? 13.401 12.494 -45.118 1.00 74.44 429 PHE A C 1
ATOM 3469 O O . PHE A 1 429 ? 14.336 11.691 -45.194 1.00 74.44 429 PHE A O 1
ATOM 3476 N N . ASN A 1 430 ? 13.296 13.387 -44.137 1.00 81.81 430 ASN A N 1
ATOM 3477 C CA . ASN A 1 430 ? 14.234 13.440 -43.024 1.00 81.81 430 ASN A CA 1
ATOM 3478 C C . ASN A 1 430 ? 13.832 12.409 -41.968 1.00 81.81 430 ASN A C 1
ATOM 3480 O O . ASN A 1 430 ? 12.701 12.415 -41.484 1.00 81.81 430 ASN A O 1
ATOM 3484 N N . TYR A 1 431 ? 14.783 11.572 -41.580 1.00 84.75 431 TYR A N 1
ATOM 3485 C CA . TYR A 1 431 ? 14.672 10.659 -40.456 1.00 84.75 431 TYR A CA 1
ATOM 3486 C C . TYR A 1 431 ? 15.802 10.918 -39.472 1.00 84.75 431 TYR A C 1
ATOM 3488 O O . TYR A 1 431 ? 16.879 11.383 -39.836 1.00 84.75 431 TYR A O 1
ATOM 3496 N N . TYR A 1 432 ? 15.563 10.571 -38.218 1.00 89.88 432 TYR A N 1
ATOM 3497 C CA . TYR A 1 432 ? 16.510 10.751 -37.134 1.00 89.88 432 TYR A CA 1
ATOM 3498 C C . TYR A 1 432 ? 16.926 9.379 -36.622 1.00 89.88 432 TYR A C 1
ATOM 3500 O O . TYR A 1 432 ? 16.105 8.627 -36.098 1.00 89.88 432 TYR A O 1
ATOM 3508 N N . VAL A 1 433 ? 18.194 9.033 -36.818 1.00 92.00 433 VAL A N 1
ATOM 3509 C CA . VAL A 1 433 ? 18.764 7.747 -36.424 1.00 92.00 433 VAL A CA 1
ATOM 3510 C C . VAL A 1 433 ? 19.367 7.874 -35.041 1.00 92.00 433 VAL A C 1
ATOM 3512 O O . VAL A 1 433 ? 20.322 8.624 -34.842 1.00 92.00 433 VAL A O 1
ATOM 3515 N N . VAL A 1 434 ? 18.853 7.093 -34.094 1.00 94.69 434 VAL A N 1
ATOM 3516 C CA . VAL A 1 434 ? 19.506 6.882 -32.803 1.00 94.69 434 VAL A CA 1
ATOM 3517 C C . VAL A 1 434 ? 20.292 5.582 -32.863 1.00 94.69 434 VAL A C 1
ATOM 3519 O O . VAL A 1 434 ? 19.718 4.493 -32.887 1.00 94.69 434 VAL A O 1
ATOM 3522 N N . THR A 1 435 ? 21.617 5.692 -32.850 1.00 95.06 435 THR A N 1
ATOM 3523 C CA . THR A 1 435 ? 22.516 4.548 -32.693 1.00 95.06 435 THR A CA 1
ATOM 3524 C C . THR A 1 435 ? 22.854 4.378 -31.219 1.00 95.06 435 THR A C 1
ATOM 3526 O O . THR A 1 435 ? 23.435 5.272 -30.605 1.00 95.06 435 THR A O 1
ATOM 3529 N N . VAL A 1 436 ? 22.516 3.221 -30.654 1.00 95.38 436 VAL A N 1
ATOM 3530 C CA . VAL A 1 436 ? 22.891 2.827 -29.293 1.00 95.38 436 VAL A CA 1
ATOM 3531 C C . VAL A 1 436 ? 24.032 1.825 -29.389 1.00 95.38 436 VAL A C 1
ATOM 3533 O O . VAL A 1 436 ? 23.887 0.760 -29.988 1.00 95.38 436 VAL A O 1
ATOM 3536 N N . SER A 1 437 ? 25.173 2.144 -28.794 1.00 93.94 437 SER A N 1
ATOM 3537 C CA . SER A 1 437 ? 26.365 1.295 -28.794 1.00 93.94 437 SER A CA 1
ATOM 3538 C C . SER A 1 437 ? 26.897 1.095 -27.378 1.00 93.94 437 SER A C 1
ATOM 3540 O O . SER A 1 437 ? 26.575 1.855 -26.464 1.00 93.94 437 SER A O 1
ATOM 3542 N N . ALA A 1 438 ? 27.703 0.052 -27.188 1.00 93.25 438 ALA A N 1
ATOM 3543 C CA . ALA A 1 438 ? 28.425 -0.183 -25.944 1.00 93.25 438 ALA A CA 1
ATOM 3544 C C . ALA A 1 438 ? 29.932 -0.092 -26.188 1.00 93.25 438 ALA A C 1
ATOM 3546 O O . ALA A 1 438 ? 30.453 -0.548 -27.204 1.00 93.25 438 ALA A O 1
ATOM 3547 N N . THR A 1 439 ? 30.644 0.502 -25.239 1.00 88.00 439 THR A N 1
ATOM 3548 C CA . THR A 1 439 ? 32.097 0.678 -25.318 1.00 88.00 439 THR A CA 1
ATOM 3549 C C . THR A 1 439 ? 32.775 -0.695 -25.323 1.00 88.00 439 THR A C 1
ATOM 3551 O O . THR A 1 439 ? 32.457 -1.542 -24.494 1.00 88.00 439 THR A O 1
ATOM 3554 N N . GLY A 1 440 ? 33.684 -0.936 -26.272 1.00 78.56 440 GLY A N 1
ATOM 3555 C CA . GLY A 1 440 ? 34.336 -2.241 -26.455 1.00 78.56 440 GLY A CA 1
ATOM 3556 C C . GLY A 1 440 ? 33.480 -3.292 -27.176 1.00 78.56 440 GLY A C 1
ATOM 3557 O O . GLY A 1 440 ? 33.991 -4.353 -27.525 1.00 78.56 440 GLY A O 1
ATOM 3558 N N . PHE A 1 441 ? 32.209 -2.997 -27.465 1.00 82.19 441 PHE A N 1
ATOM 3559 C CA . PHE A 1 441 ? 31.361 -3.821 -28.318 1.00 82.19 441 PHE A CA 1
ATOM 3560 C C . PHE A 1 441 ? 31.392 -3.220 -29.728 1.00 82.19 441 PHE A C 1
ATOM 3562 O O . PHE A 1 441 ? 30.749 -2.212 -30.004 1.00 82.19 441 PHE A O 1
ATOM 3569 N N . GLY A 1 442 ? 32.211 -3.799 -30.612 1.00 77.75 442 GLY A N 1
ATOM 3570 C CA . GLY A 1 442 ? 32.514 -3.257 -31.948 1.00 77.75 442 GLY A CA 1
ATOM 3571 C C . GLY A 1 442 ? 31.334 -3.173 -32.930 1.00 77.75 442 GLY A C 1
ATOM 3572 O O . GLY A 1 442 ? 31.546 -2.848 -34.093 1.00 77.75 442 GLY A O 1
ATOM 3573 N N . VAL A 1 443 ? 30.109 -3.472 -32.487 1.00 86.50 443 VAL A N 1
ATOM 3574 C CA . VAL A 1 443 ? 28.866 -3.387 -33.264 1.00 86.50 443 VAL A CA 1
ATOM 3575 C C . VAL A 1 443 ? 27.797 -2.684 -32.413 1.00 86.50 443 VAL A C 1
ATOM 3577 O O . VAL A 1 443 ? 27.744 -2.909 -31.203 1.00 86.50 443 VAL A O 1
ATOM 3580 N N . PRO A 1 444 ? 26.923 -1.844 -32.995 1.00 90.19 444 PRO A N 1
ATOM 3581 C CA . PRO A 1 444 ? 25.811 -1.235 -32.267 1.00 90.19 444 PRO A CA 1
ATOM 3582 C C . PRO A 1 444 ? 24.863 -2.260 -31.627 1.00 90.19 444 PRO A C 1
ATOM 3584 O O . PRO A 1 444 ? 24.562 -3.309 -32.199 1.00 90.19 444 PRO A O 1
ATOM 3587 N N . LEU A 1 445 ? 24.351 -1.933 -30.439 1.00 92.25 445 LEU A N 1
ATOM 3588 C CA . LEU A 1 445 ? 23.337 -2.730 -29.749 1.00 92.25 445 LEU A CA 1
ATOM 3589 C C . LEU A 1 445 ? 21.994 -2.637 -30.468 1.00 92.25 445 LEU A C 1
ATOM 3591 O O . LEU A 1 445 ? 21.350 -3.655 -30.699 1.00 92.25 445 LEU A O 1
ATOM 3595 N N . ILE A 1 446 ? 21.585 -1.432 -30.855 1.00 93.56 446 ILE A N 1
ATOM 3596 C CA . ILE A 1 446 ? 20.403 -1.208 -31.685 1.00 93.56 446 ILE A CA 1
ATOM 3597 C C . ILE A 1 446 ? 20.569 0.103 -32.453 1.00 93.56 446 ILE A C 1
ATOM 3599 O O . ILE A 1 446 ? 21.250 1.023 -31.991 1.00 93.56 446 ILE A O 1
ATOM 3603 N N . LYS A 1 447 ? 19.942 0.190 -33.622 1.00 93.44 447 LYS A N 1
ATOM 3604 C CA . LYS A 1 447 ? 19.781 1.431 -34.376 1.00 93.44 447 LYS A CA 1
ATOM 3605 C C . LYS A 1 447 ? 18.300 1.635 -34.651 1.00 93.44 447 LYS A C 1
ATOM 3607 O O . LYS A 1 447 ? 17.657 0.724 -35.170 1.00 93.44 447 LYS A O 1
ATOM 3612 N N . LEU A 1 448 ? 17.778 2.801 -34.292 1.00 91.31 448 LEU A N 1
ATOM 3613 C CA . LEU A 1 448 ? 16.360 3.132 -34.410 1.00 91.31 448 LEU A CA 1
ATOM 3614 C C . LEU A 1 448 ? 16.173 4.357 -35.306 1.00 91.31 448 LEU A C 1
ATOM 3616 O O . LEU A 1 448 ? 16.817 5.379 -35.084 1.00 91.31 448 LEU A O 1
ATOM 3620 N N . PHE A 1 449 ? 15.283 4.261 -36.288 1.00 88.69 449 PHE A N 1
ATOM 3621 C CA . PHE A 1 449 ? 14.786 5.382 -37.078 1.00 88.69 449 PHE A CA 1
ATOM 3622 C C . PHE A 1 449 ? 13.580 6.012 -36.394 1.00 88.69 449 PHE A C 1
ATOM 3624 O O . PHE A 1 449 ? 12.630 5.303 -36.083 1.00 88.69 449 PHE A O 1
ATOM 3631 N N . PHE A 1 450 ? 13.584 7.337 -36.267 1.00 87.56 450 PHE A N 1
ATOM 3632 C CA . PHE A 1 450 ? 12.435 8.139 -35.858 1.00 87.56 450 PHE A CA 1
ATOM 3633 C C . PHE A 1 450 ? 12.055 9.120 -36.970 1.00 87.56 450 PHE A C 1
ATOM 3635 O O . PHE A 1 450 ? 12.923 9.786 -37.533 1.00 87.56 450 PHE A O 1
ATOM 3642 N N . ALA A 1 451 ? 10.761 9.271 -37.255 1.00 82.12 451 ALA A N 1
ATOM 3643 C CA . ALA A 1 451 ? 10.285 10.298 -38.195 1.00 82.12 451 ALA A CA 1
ATOM 3644 C C . ALA A 1 451 ? 10.331 11.729 -37.626 1.00 82.12 451 ALA A C 1
ATOM 3646 O O . ALA A 1 451 ? 10.239 12.697 -38.374 1.00 82.12 451 ALA A O 1
ATOM 3647 N N . LYS A 1 452 ? 10.455 11.883 -36.302 1.00 86.12 452 LYS A N 1
ATOM 3648 C CA . LYS A 1 452 ? 10.519 13.184 -35.626 1.00 86.12 452 LYS A CA 1
ATOM 3649 C C . LYS A 1 452 ? 11.749 13.266 -34.736 1.00 86.12 452 LYS A C 1
ATOM 3651 O O . LYS A 1 452 ? 12.017 12.346 -33.963 1.00 86.12 452 LYS A O 1
ATOM 3656 N N . GLU A 1 453 ? 12.442 14.399 -34.793 1.00 89.38 453 GLU A N 1
ATOM 3657 C CA . GLU A 1 453 ? 13.622 14.649 -33.962 1.00 89.38 453 GLU A CA 1
ATOM 3658 C C . GLU A 1 453 ? 13.284 14.618 -32.473 1.00 89.38 453 GLU A C 1
ATOM 3660 O O . GLU A 1 453 ? 14.022 14.047 -31.674 1.00 89.38 453 GLU A O 1
ATOM 3665 N N . GLU A 1 454 ? 12.145 15.208 -32.107 1.00 89.88 454 GLU A N 1
ATOM 3666 C CA . GLU A 1 454 ? 11.667 15.268 -30.727 1.00 89.88 454 GLU A CA 1
ATOM 3667 C C . GLU A 1 454 ? 11.557 13.866 -30.124 1.00 89.88 454 GLU A C 1
ATOM 3669 O O . GLU A 1 454 ? 12.080 13.627 -29.041 1.00 89.88 454 GLU A O 1
ATOM 3674 N N . SER A 1 455 ? 10.975 12.911 -30.858 1.00 89.88 455 SER A N 1
ATOM 3675 C CA . SER A 1 455 ? 10.854 11.515 -30.424 1.00 89.88 455 SER A CA 1
ATOM 3676 C C . SER A 1 455 ? 12.219 10.851 -30.221 1.00 89.88 455 SER A C 1
ATOM 3678 O O . SER A 1 455 ? 12.425 10.180 -29.210 1.00 89.88 455 SER A O 1
ATOM 3680 N N . ALA A 1 456 ? 13.169 11.082 -31.134 1.00 91.00 456 ALA A N 1
ATOM 3681 C CA . ALA A 1 456 ? 14.533 10.568 -31.016 1.00 91.00 456 ALA A CA 1
ATOM 3682 C C . ALA A 1 456 ? 15.260 11.139 -29.786 1.00 91.00 456 ALA A C 1
ATOM 3684 O O . ALA A 1 456 ? 15.907 10.403 -29.038 1.00 91.00 456 ALA A O 1
ATOM 3685 N N . ARG A 1 457 ? 15.118 12.447 -29.539 1.00 92.75 457 ARG A N 1
ATOM 3686 C CA . ARG A 1 457 ? 15.684 13.119 -28.361 1.00 92.75 457 ARG A CA 1
ATOM 3687 C C . ARG A 1 457 ? 15.043 12.613 -27.067 1.00 92.75 457 ARG A C 1
ATOM 3689 O O . ARG A 1 457 ? 15.777 12.260 -26.149 1.00 92.75 457 ARG A O 1
ATOM 3696 N N . THR A 1 458 ? 13.716 12.472 -27.023 1.00 92.44 458 THR A N 1
ATOM 3697 C CA . THR A 1 458 ? 12.993 11.896 -25.876 1.00 92.44 458 THR A CA 1
ATOM 3698 C C . THR A 1 458 ? 13.449 10.461 -25.585 1.00 92.44 458 THR A C 1
ATOM 3700 O O . THR A 1 458 ? 13.636 10.102 -24.426 1.00 92.44 458 THR A O 1
ATOM 3703 N N . PHE A 1 459 ? 13.716 9.643 -26.610 1.00 92.94 459 PHE A N 1
ATOM 3704 C CA . PHE A 1 459 ? 14.263 8.297 -26.409 1.00 92.94 459 PHE A CA 1
ATOM 3705 C C . PHE A 1 459 ? 15.677 8.315 -25.797 1.00 92.94 459 PHE A C 1
ATOM 3707 O O . PHE A 1 459 ? 15.985 7.538 -24.890 1.00 92.94 459 PHE A O 1
ATOM 3714 N N . ILE A 1 460 ? 16.545 9.222 -26.259 1.00 93.81 460 ILE A N 1
ATOM 3715 C CA . ILE A 1 460 ? 17.891 9.402 -25.691 1.00 93.81 460 ILE A CA 1
ATOM 3716 C C . ILE A 1 460 ? 17.813 9.878 -24.234 1.00 93.81 460 ILE A C 1
ATOM 3718 O O . ILE A 1 460 ? 18.588 9.412 -23.395 1.00 93.81 460 ILE A O 1
ATOM 3722 N N . GLU A 1 461 ? 16.895 10.794 -23.927 1.00 93.12 461 GLU A N 1
ATOM 3723 C CA . GLU A 1 461 ? 16.629 11.255 -22.562 1.00 93.12 461 GLU A CA 1
ATOM 3724 C C . GLU A 1 461 ? 16.138 10.112 -21.677 1.00 93.12 461 GLU A C 1
ATOM 3726 O O . GLU A 1 461 ? 16.707 9.901 -20.610 1.00 93.12 461 GLU A O 1
ATOM 3731 N N . PHE A 1 462 ? 15.193 9.299 -22.152 1.00 93.69 462 PHE A N 1
ATOM 3732 C CA . PHE A 1 462 ? 14.752 8.089 -21.461 1.00 93.69 462 PHE A CA 1
ATOM 3733 C C . PHE A 1 462 ? 15.928 7.164 -21.105 1.00 93.69 462 PHE A C 1
ATOM 3735 O O . PHE A 1 462 ? 16.072 6.772 -19.948 1.00 93.69 462 PHE A O 1
ATOM 3742 N N . LEU A 1 463 ? 16.816 6.851 -22.059 1.00 92.81 463 LEU A N 1
ATOM 3743 C CA . LEU A 1 463 ? 17.993 6.011 -21.789 1.00 92.81 463 LEU A CA 1
ATOM 3744 C C . LEU A 1 463 ? 18.968 6.655 -20.795 1.00 92.81 463 LEU A C 1
ATOM 3746 O O . LEU A 1 463 ? 19.679 5.945 -20.082 1.00 92.81 463 LEU A O 1
ATOM 3750 N N . ARG A 1 464 ? 19.033 7.991 -20.754 1.00 91.25 464 ARG A N 1
ATOM 3751 C CA . ARG A 1 464 ? 19.848 8.740 -19.791 1.00 91.25 464 ARG A CA 1
ATOM 3752 C C . ARG A 1 464 ? 19.240 8.695 -18.392 1.00 91.25 464 ARG A C 1
ATOM 3754 O O . ARG A 1 464 ? 19.984 8.514 -17.434 1.00 91.25 464 ARG A O 1
ATOM 3761 N N . GLU A 1 465 ? 17.926 8.837 -18.276 1.00 90.12 465 GLU A N 1
ATOM 3762 C CA . GLU A 1 465 ? 17.215 8.750 -17.001 1.00 90.12 465 GLU A CA 1
ATOM 3763 C C . GLU A 1 465 ? 17.229 7.323 -16.451 1.00 90.12 465 GLU A C 1
ATOM 3765 O O . GLU A 1 465 ? 17.530 7.134 -15.277 1.00 90.12 465 GLU A O 1
ATOM 3770 N N . ALA A 1 466 ? 17.029 6.310 -17.302 1.00 89.88 466 ALA A N 1
ATOM 3771 C CA . ALA A 1 466 ? 17.057 4.895 -16.923 1.00 89.88 466 ALA A CA 1
ATOM 3772 C C . ALA A 1 466 ? 18.380 4.460 -16.266 1.00 89.88 466 ALA A C 1
ATOM 3774 O O . ALA A 1 466 ? 18.401 3.488 -15.510 1.00 89.88 466 ALA A O 1
ATOM 3775 N N . ARG A 1 467 ? 19.477 5.208 -16.471 1.00 88.38 467 ARG A N 1
ATOM 3776 C CA . ARG A 1 467 ? 20.775 4.963 -15.815 1.00 88.38 467 ARG A CA 1
ATOM 3777 C C . ARG A 1 467 ? 20.682 4.920 -14.297 1.00 88.38 467 ARG A C 1
ATOM 3779 O O . ARG A 1 467 ? 21.451 4.182 -13.679 1.00 88.38 467 ARG A O 1
ATOM 3786 N N . VAL A 1 468 ? 19.741 5.663 -13.707 1.00 83.81 468 VAL A N 1
ATOM 3787 C CA . VAL A 1 468 ? 19.501 5.651 -12.259 1.00 83.81 468 VAL A CA 1
ATOM 3788 C C . VAL A 1 468 ? 19.215 4.239 -11.747 1.00 83.81 468 VAL A C 1
ATOM 3790 O O . VAL A 1 468 ? 19.569 3.921 -10.628 1.00 83.81 468 VAL A O 1
ATOM 3793 N N . MET A 1 469 ? 18.664 3.338 -12.564 1.00 82.94 469 MET A N 1
ATOM 3794 C CA . MET A 1 469 ? 18.374 1.972 -12.123 1.00 82.94 469 MET A CA 1
ATOM 3795 C C . MET A 1 469 ? 19.636 1.144 -11.827 1.00 82.94 469 MET A C 1
ATOM 3797 O O . MET A 1 469 ? 19.560 0.190 -11.059 1.00 82.94 469 MET A O 1
ATOM 3801 N N . SER A 1 470 ? 20.790 1.511 -12.402 1.00 78.88 470 SER A N 1
ATOM 3802 C CA . SER A 1 470 ? 22.073 0.824 -12.160 1.00 78.88 470 SER A CA 1
ATOM 3803 C C . SER A 1 470 ? 22.838 1.296 -10.931 1.00 78.88 470 SER A C 1
ATOM 3805 O O . SER A 1 470 ? 23.891 0.738 -10.612 1.00 78.88 470 SER A O 1
ATOM 3807 N N . THR A 1 471 ? 22.341 2.323 -10.238 1.00 71.56 471 THR A N 1
ATOM 3808 C CA . THR A 1 471 ? 22.894 2.693 -8.931 1.00 71.56 471 THR A CA 1
ATOM 3809 C C . THR A 1 471 ? 22.568 1.630 -7.887 1.00 71.56 471 THR A C 1
ATOM 3811 O O . THR A 1 471 ? 23.344 1.454 -6.950 1.00 71.56 471 THR A O 1
ATOM 3814 N N . TRP A 1 472 ? 21.481 0.879 -8.091 1.00 77.19 472 TRP A N 1
ATOM 3815 C CA . TRP A 1 472 ? 21.068 -0.198 -7.210 1.00 77.19 472 TRP A CA 1
ATOM 3816 C C . TRP A 1 472 ? 21.987 -1.412 -7.348 1.00 77.19 472 TRP A C 1
ATOM 3818 O O . TRP A 1 472 ? 22.114 -2.001 -8.424 1.00 77.19 472 TRP A O 1
ATOM 3828 N N . LYS A 1 473 ? 22.606 -1.813 -6.240 1.00 76.62 473 LYS A N 1
ATOM 3829 C CA . LYS A 1 473 ? 23.411 -3.035 -6.114 1.00 76.62 473 LYS A CA 1
ATOM 3830 C C . LYS A 1 473 ? 23.022 -3.757 -4.833 1.00 76.62 473 LYS A C 1
ATOM 3832 O O . LYS A 1 473 ? 22.313 -3.199 -4.003 1.00 76.62 473 LYS A O 1
ATOM 3837 N N . GLU A 1 474 ? 23.468 -4.995 -4.679 1.00 75.06 474 GLU A N 1
ATOM 3838 C CA . GLU A 1 474 ? 23.346 -5.673 -3.394 1.00 75.06 474 GLU A CA 1
ATOM 3839 C C . GLU A 1 474 ? 24.278 -5.007 -2.376 1.00 75.06 474 GLU A C 1
ATOM 3841 O O . GLU A 1 474 ? 25.454 -4.760 -2.664 1.00 75.06 474 GLU A O 1
ATOM 3846 N N . TYR A 1 475 ? 23.730 -4.682 -1.205 1.00 79.88 475 TYR A N 1
ATOM 3847 C CA . TYR A 1 475 ? 24.459 -4.028 -0.126 1.00 79.88 475 TYR A CA 1
ATOM 3848 C C . TYR A 1 475 ? 24.568 -4.970 1.082 1.00 79.88 475 TYR A C 1
ATOM 3850 O O . TYR A 1 475 ? 23.578 -5.623 1.442 1.00 79.88 475 TYR A O 1
ATOM 3858 N N . PRO A 1 476 ? 25.751 -5.052 1.719 1.00 78.81 476 PRO A N 1
ATOM 3859 C CA . PRO A 1 476 ? 25.966 -5.937 2.857 1.00 78.81 476 PRO A CA 1
ATOM 3860 C C . PRO A 1 476 ? 25.170 -5.472 4.084 1.00 78.81 476 PRO A C 1
ATOM 3862 O O . PRO A 1 476 ? 24.934 -4.279 4.253 1.00 78.81 476 PRO A O 1
ATOM 3865 N N . GLN A 1 477 ? 24.783 -6.411 4.948 1.00 83.19 477 GLN A N 1
ATOM 3866 C CA . GLN A 1 477 ? 24.073 -6.135 6.200 1.00 83.19 477 GLN A CA 1
ATOM 3867 C C . GLN A 1 477 ? 25.068 -6.085 7.365 1.00 83.19 477 GLN A C 1
ATOM 3869 O O . GLN A 1 477 ? 25.284 -7.089 8.038 1.00 83.19 477 GLN A O 1
ATOM 3874 N N . ASN A 1 478 ? 25.715 -4.938 7.569 1.00 78.75 478 ASN A N 1
ATOM 3875 C CA . ASN A 1 478 ? 26.821 -4.820 8.532 1.00 78.75 478 ASN A CA 1
ATOM 3876 C C . ASN A 1 478 ? 26.428 -4.121 9.844 1.00 78.75 478 ASN A C 1
ATOM 3878 O O . ASN A 1 478 ? 27.148 -4.227 10.834 1.00 78.75 478 ASN A O 1
ATOM 3882 N N . GLY A 1 479 ? 25.316 -3.389 9.835 1.00 76.62 479 GLY A N 1
ATOM 3883 C CA . GLY A 1 479 ? 24.876 -2.528 10.925 1.00 76.62 479 GLY A CA 1
ATOM 3884 C C . GLY A 1 479 ? 24.020 -3.197 11.995 1.00 76.62 479 GLY A C 1
ATOM 3885 O O . GLY A 1 479 ? 23.454 -4.269 11.780 1.00 76.62 479 GLY A O 1
ATOM 3886 N N . LEU A 1 480 ? 23.872 -2.516 13.134 1.00 75.38 480 LEU A N 1
ATOM 3887 C CA . LEU A 1 480 ? 22.879 -2.852 14.158 1.00 75.38 480 LEU A CA 1
ATOM 3888 C C . LEU A 1 480 ? 21.610 -2.004 13.963 1.00 75.38 480 LEU A C 1
ATOM 3890 O O . LEU A 1 480 ? 21.731 -0.833 13.600 1.00 75.38 480 LEU A O 1
ATOM 3894 N N . PRO A 1 481 ? 20.409 -2.544 14.245 1.00 80.12 481 PRO A N 1
ATOM 3895 C CA . PRO A 1 481 ? 19.171 -1.778 14.157 1.00 80.12 481 PRO A CA 1
ATOM 3896 C C . PRO A 1 481 ? 19.192 -0.509 15.013 1.00 80.12 481 PRO A C 1
ATOM 3898 O O . PRO A 1 481 ? 19.650 -0.522 16.158 1.00 80.12 481 PRO A O 1
ATOM 3901 N N . ALA A 1 482 ? 18.653 0.584 14.472 1.00 77.56 482 ALA A N 1
ATOM 3902 C CA . ALA A 1 482 ? 18.488 1.833 15.198 1.00 77.56 482 ALA A CA 1
ATOM 3903 C C . ALA A 1 482 ? 17.520 1.652 16.377 1.00 77.56 482 ALA A C 1
ATOM 3905 O O . ALA A 1 482 ? 16.478 1.001 16.259 1.00 77.56 482 ALA A O 1
ATOM 3906 N N . SER A 1 483 ? 17.830 2.279 17.514 1.00 75.44 483 SER A N 1
ATOM 3907 C CA . SER A 1 483 ? 16.941 2.266 18.676 1.00 75.44 483 SER A CA 1
ATOM 3908 C C . SER A 1 483 ? 15.620 2.973 18.366 1.00 75.44 483 SER A C 1
ATOM 3910 O O . SER A 1 483 ? 15.593 4.007 17.688 1.00 75.44 483 SER A O 1
ATOM 3912 N N . LEU A 1 484 ? 14.514 2.419 18.871 1.00 79.38 484 LEU A N 1
ATOM 3913 C CA . LEU A 1 484 ? 13.196 3.032 18.734 1.00 79.38 484 LEU A CA 1
ATOM 3914 C C . LEU A 1 484 ? 13.159 4.383 19.444 1.00 79.38 484 LEU A C 1
ATOM 3916 O O . LEU A 1 484 ? 13.757 4.577 20.505 1.00 79.38 484 LEU A O 1
ATOM 3920 N N . LYS A 1 485 ? 12.399 5.315 18.878 1.00 74.94 485 LYS A N 1
ATOM 3921 C CA . LYS A 1 485 ? 12.075 6.561 19.550 1.00 74.94 485 LYS A CA 1
ATOM 3922 C C . LYS A 1 485 ? 11.068 6.242 20.655 1.00 74.94 485 LYS A C 1
ATOM 3924 O O . L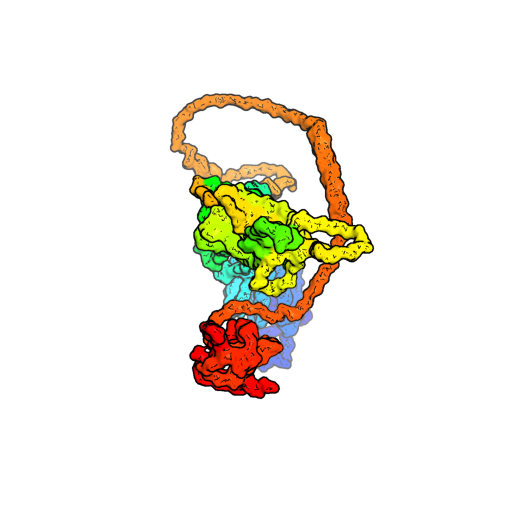YS A 1 485 ? 9.890 6.034 20.404 1.00 74.94 485 LYS A O 1
ATOM 3929 N N . ALA A 1 486 ? 11.516 6.176 21.901 1.00 58.97 486 ALA A N 1
ATOM 3930 C CA . ALA A 1 486 ? 10.602 6.169 23.034 1.00 58.97 486 ALA A CA 1
ATOM 3931 C C . ALA A 1 486 ? 10.275 7.629 23.370 1.00 58.97 486 ALA A C 1
ATOM 3933 O O . ALA A 1 486 ? 10.953 8.247 24.188 1.00 58.97 486 ALA A O 1
ATOM 3934 N N . LYS A 1 487 ? 9.266 8.229 22.719 1.00 54.72 487 LYS A N 1
ATOM 3935 C CA . LYS A 1 487 ? 8.696 9.483 23.238 1.00 54.72 487 LYS A CA 1
ATOM 3936 C C . LYS A 1 487 ? 7.982 9.148 24.555 1.00 54.72 487 LYS A C 1
ATOM 3938 O O . LYS A 1 487 ? 6.790 8.861 24.552 1.00 54.72 487 LYS A O 1
ATOM 3943 N N . GLN A 1 488 ? 8.689 9.190 25.687 1.00 45.28 488 GLN A N 1
ATOM 3944 C CA . GLN A 1 488 ? 8.023 9.479 26.954 1.00 45.28 488 GLN A CA 1
ATOM 3945 C C . GLN A 1 488 ? 7.577 10.932 26.859 1.00 45.28 488 GLN A C 1
ATOM 3947 O O . GLN A 1 488 ? 8.372 11.859 27.008 1.00 45.28 488 GLN A O 1
ATOM 3952 N N . LYS A 1 489 ? 6.307 11.143 26.512 1.00 41.69 489 LYS A N 1
ATOM 3953 C CA . LYS A 1 489 ? 5.704 12.469 26.579 1.00 41.69 489 LYS A CA 1
ATOM 3954 C C . LYS A 1 489 ? 5.494 12.767 28.065 1.00 41.69 489 LYS A C 1
ATOM 3956 O O . LYS A 1 489 ? 4.408 12.558 28.595 1.00 41.69 489 LYS A O 1
ATOM 3961 N N . ASN A 1 490 ? 6.562 13.176 28.752 1.00 31.89 490 ASN A N 1
ATOM 3962 C CA . ASN A 1 490 ? 6.452 13.735 30.091 1.00 31.89 490 ASN A CA 1
ATOM 3963 C C . ASN A 1 490 ? 5.528 14.947 29.983 1.00 31.89 490 ASN A C 1
ATOM 3965 O O . ASN A 1 490 ? 5.801 15.905 29.259 1.00 31.89 490 ASN A O 1
ATOM 3969 N N . ARG A 1 491 ? 4.376 14.851 30.644 1.00 39.78 491 ARG A N 1
ATOM 3970 C CA . ARG A 1 491 ? 3.358 15.895 30.733 1.00 39.78 491 ARG A CA 1
ATOM 3971 C C . ARG A 1 491 ? 3.897 16.998 31.652 1.00 39.78 491 ARG A C 1
ATOM 3973 O O . ARG A 1 491 ? 3.475 17.107 32.792 1.00 39.78 491 ARG A O 1
ATOM 3980 N N . SER A 1 492 ? 4.858 17.784 31.174 1.00 35.09 492 SER A N 1
ATOM 3981 C CA . SER A 1 492 ? 5.394 18.950 31.892 1.00 35.09 492 SER A CA 1
ATOM 3982 C C . SER A 1 492 ? 5.482 20.196 31.008 1.00 35.09 492 SER A C 1
ATOM 3984 O O . SER A 1 492 ? 6.370 21.018 31.182 1.00 35.09 492 SER A O 1
ATOM 3986 N N . GLU A 1 493 ? 4.546 20.352 30.071 1.00 29.97 493 GLU A N 1
ATOM 3987 C CA . GLU A 1 493 ? 4.328 21.608 29.338 1.00 29.97 493 GLU A CA 1
ATOM 3988 C C . GLU A 1 493 ? 2.830 21.913 29.213 1.00 29.97 493 GLU A C 1
ATOM 3990 O O . GLU A 1 493 ? 2.346 22.230 28.144 1.00 29.97 493 GLU A O 1
ATOM 3995 N N . TYR A 1 494 ? 2.061 21.778 30.294 1.00 33.56 494 TYR A N 1
ATOM 3996 C CA . TYR A 1 494 ? 0.745 22.422 30.432 1.00 33.56 494 TYR A CA 1
ATOM 3997 C C . TYR A 1 494 ? 0.414 22.554 31.917 1.00 33.56 494 TYR A C 1
ATOM 3999 O O . TYR A 1 494 ? -0.468 21.880 32.434 1.00 33.56 494 TYR A O 1
ATOM 4007 N N . GLN A 1 495 ? 1.185 23.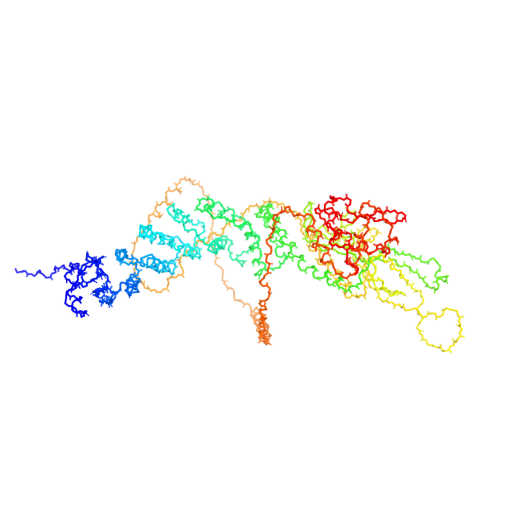386 32.612 1.00 31.33 495 GLN A N 1
ATOM 4008 C CA . GLN A 1 495 ? 0.766 24.092 33.823 1.00 31.33 495 GLN A CA 1
ATOM 4009 C C . GLN A 1 495 ? 1.855 25.108 34.160 1.00 31.33 495 GLN A C 1
ATOM 4011 O O . GLN A 1 495 ? 2.789 24.844 34.906 1.00 31.33 495 GLN A O 1
ATOM 4016 N N . CYS A 1 496 ? 1.740 26.290 33.569 1.00 24.77 496 CYS A N 1
ATOM 4017 C CA . CYS A 1 496 ? 2.316 27.484 34.157 1.00 24.77 496 CYS A CA 1
ATOM 4018 C C . CYS A 1 496 ? 1.283 28.588 33.984 1.00 24.77 496 CYS A C 1
ATOM 4020 O O . CYS A 1 496 ? 1.239 29.239 32.950 1.00 24.77 496 CYS A O 1
ATOM 4022 N N . GLU A 1 497 ? 0.358 28.643 34.939 1.00 28.81 497 GLU A N 1
ATOM 4023 C CA . GLU A 1 497 ? -0.167 29.869 35.548 1.00 28.81 497 GLU A CA 1
ATOM 4024 C C . GLU A 1 497 ? -1.264 29.481 36.548 1.00 28.81 497 GLU A C 1
ATOM 4026 O O . GLU A 1 497 ? -2.438 29.410 36.209 1.00 28.81 497 GLU A O 1
ATOM 4031 N N . SER A 1 498 ? -0.860 29.185 37.788 1.00 26.89 498 SER A N 1
ATOM 4032 C CA . SER A 1 498 ? -1.449 29.817 38.977 1.00 26.89 498 SER A CA 1
ATOM 4033 C C . SER A 1 498 ? -0.862 29.238 40.270 1.00 26.89 498 SER A C 1
ATOM 4035 O O . SER A 1 498 ? -1.162 28.111 40.649 1.00 26.89 498 SER A O 1
ATOM 4037 N N . ASN A 1 499 ? -0.138 30.118 40.958 1.00 27.80 499 ASN A N 1
ATOM 4038 C CA . ASN A 1 499 ? 0.002 30.265 42.407 1.00 27.80 499 ASN A CA 1
ATOM 4039 C C . ASN A 1 499 ? 0.900 29.319 43.219 1.00 27.80 499 ASN A C 1
ATOM 4041 O O . ASN A 1 499 ? 0.923 28.103 43.085 1.00 27.80 499 ASN A O 1
ATOM 4045 N N . ALA A 1 500 ? 1.636 30.000 44.095 1.00 32.16 500 ALA A N 1
ATOM 4046 C CA . ALA A 1 500 ? 2.590 29.517 45.067 1.00 32.16 500 ALA A CA 1
ATOM 4047 C C . ALA A 1 500 ? 1.949 28.767 46.246 1.00 32.16 500 ALA A C 1
ATOM 4049 O O . ALA A 1 500 ? 0.814 29.058 46.618 1.00 32.16 500 ALA A O 1
ATOM 4050 N N . GLU A 1 501 ? 2.777 27.900 46.845 1.00 31.89 501 GLU A N 1
ATOM 4051 C CA . GLU A 1 501 ? 2.967 27.591 48.280 1.00 31.89 501 GLU A CA 1
ATOM 4052 C C . GLU A 1 501 ? 3.033 26.076 48.586 1.00 31.89 501 GLU A C 1
ATOM 4054 O O . GLU A 1 501 ? 2.030 25.378 48.646 1.00 31.89 501 GLU A O 1
ATOM 4059 N N . ASP A 1 502 ? 4.275 25.605 48.765 1.00 32.31 502 ASP A N 1
ATOM 4060 C CA . ASP A 1 502 ? 4.793 24.735 49.839 1.00 32.31 502 ASP A CA 1
ATOM 4061 C C . ASP A 1 502 ? 3.955 23.537 50.361 1.00 32.31 502 ASP A C 1
ATOM 4063 O O . ASP A 1 502 ? 2.987 23.716 51.102 1.00 32.31 502 ASP A O 1
ATOM 4067 N N . LYS A 1 503 ? 4.442 22.298 50.130 1.00 33.22 503 LYS A N 1
ATOM 4068 C CA . LYS A 1 503 ? 4.999 21.385 51.169 1.00 33.22 503 LYS A CA 1
ATOM 4069 C C . LYS A 1 503 ? 5.216 19.936 50.697 1.00 33.22 503 LYS A C 1
ATOM 4071 O O . LYS A 1 503 ? 4.334 19.317 50.114 1.00 33.22 503 LYS A O 1
ATOM 4076 N N . ASP A 1 504 ? 6.395 19.427 51.064 1.00 35.19 504 ASP A N 1
ATOM 4077 C CA . ASP A 1 504 ? 6.827 18.039 51.304 1.00 35.19 504 ASP A CA 1
ATOM 4078 C C . ASP A 1 504 ? 5.864 16.882 50.984 1.00 35.19 504 ASP A C 1
ATOM 4080 O O . ASP A 1 504 ? 4.878 16.674 51.693 1.00 35.19 504 ASP A O 1
ATOM 4084 N N . GLN A 1 505 ? 6.292 16.004 50.067 1.00 31.70 505 GLN A N 1
ATOM 4085 C CA . GLN A 1 505 ? 6.149 14.545 50.191 1.00 31.70 505 GLN A CA 1
ATOM 4086 C C . GLN A 1 505 ? 7.061 13.826 49.179 1.00 31.70 505 GLN A C 1
ATOM 4088 O O . GLN A 1 505 ? 6.850 13.897 47.973 1.00 31.70 505 GLN A O 1
ATOM 4093 N N . LYS A 1 506 ? 8.092 13.136 49.689 1.00 31.75 506 LYS A N 1
ATOM 4094 C CA . LYS A 1 506 ? 8.958 12.222 48.923 1.00 31.75 506 LYS A CA 1
ATOM 4095 C C . LYS A 1 506 ? 8.209 10.920 48.623 1.00 31.75 506 LYS A C 1
ATOM 4097 O O . LYS A 1 506 ? 7.584 10.358 49.525 1.00 31.75 506 LYS A O 1
ATOM 4102 N N . THR A 1 507 ? 8.301 10.426 47.392 1.00 36.44 507 THR A N 1
ATOM 4103 C CA . THR A 1 507 ? 7.651 9.194 46.923 1.00 36.44 507 THR A CA 1
ATOM 4104 C C . THR A 1 507 ? 8.607 7.999 46.917 1.00 36.44 507 THR A C 1
ATOM 4106 O O . THR A 1 507 ? 9.819 8.126 46.792 1.00 36.44 507 THR A O 1
ATOM 4109 N N . VAL A 1 508 ? 8.030 6.805 47.078 1.00 34.00 508 VAL A N 1
ATOM 4110 C CA . VAL A 1 508 ? 8.681 5.495 47.310 1.00 34.00 508 VAL A CA 1
ATOM 4111 C C . VAL A 1 508 ? 9.567 5.013 46.142 1.00 34.00 508 VAL A C 1
ATOM 4113 O O . VAL A 1 508 ? 10.276 4.020 46.268 1.00 34.00 508 VAL A O 1
ATOM 4116 N N . GLU A 1 509 ? 9.595 5.743 45.032 1.00 34.06 509 GLU A N 1
ATOM 4117 C CA . GLU A 1 509 ? 10.439 5.465 43.864 1.00 34.06 509 GLU A CA 1
ATOM 4118 C C . GLU A 1 509 ? 11.887 5.959 44.056 1.00 34.06 509 GLU A C 1
ATOM 4120 O O . GLU A 1 509 ? 12.815 5.308 43.575 1.00 34.06 509 GLU A O 1
ATOM 4125 N N . ASP A 1 510 ? 12.107 6.996 44.876 1.00 39.41 510 ASP A N 1
ATOM 4126 C CA . ASP A 1 510 ? 13.449 7.529 45.175 1.00 39.41 510 ASP A CA 1
ATOM 4127 C C . ASP A 1 510 ? 14.254 6.627 46.136 1.00 39.41 510 ASP A C 1
ATOM 4129 O O . ASP A 1 510 ? 15.479 6.682 46.173 1.00 39.41 510 ASP A O 1
ATOM 4133 N N . LEU A 1 511 ? 13.588 5.734 46.882 1.00 38.84 511 LEU A N 1
ATOM 4134 C CA . LEU A 1 511 ? 14.219 4.821 47.853 1.00 38.84 511 LEU A CA 1
ATOM 4135 C C . LEU A 1 511 ? 14.650 3.465 47.261 1.00 38.84 511 LEU A C 1
ATOM 4137 O O . LEU A 1 511 ? 15.262 2.657 47.962 1.00 38.84 511 LEU A O 1
ATOM 4141 N N . ILE A 1 512 ? 14.319 3.185 45.995 1.00 37.28 512 ILE A N 1
ATOM 4142 C CA . ILE A 1 512 ? 14.602 1.891 45.344 1.00 37.28 512 ILE A CA 1
ATOM 4143 C C . ILE A 1 512 ? 15.826 1.978 44.414 1.00 37.28 512 ILE A C 1
ATOM 4145 O O . ILE A 1 512 ? 16.487 0.968 44.177 1.00 37.28 512 ILE A O 1
ATOM 4149 N N . ILE A 1 513 ? 16.193 3.179 43.958 1.00 35.84 513 ILE A N 1
ATOM 4150 C CA . ILE A 1 513 ? 17.353 3.398 43.078 1.00 35.84 513 ILE A CA 1
ATOM 4151 C C . ILE A 1 513 ? 18.654 3.588 43.884 1.00 35.84 513 ILE A C 1
ATOM 4153 O O . ILE A 1 513 ? 19.706 3.130 43.449 1.00 35.84 513 ILE A O 1
ATOM 4157 N N . GLU A 1 514 ? 18.583 4.114 45.112 1.00 36.22 514 GLU A N 1
ATOM 4158 C CA . GLU A 1 514 ? 19.734 4.262 46.029 1.00 36.22 514 GLU A CA 1
ATOM 4159 C C . GLU A 1 514 ? 20.258 2.938 46.633 1.00 36.22 514 GLU A C 1
ATOM 4161 O O . GLU A 1 514 ? 21.178 2.951 47.443 1.00 36.22 514 GLU A O 1
ATOM 4166 N N . ARG A 1 515 ? 19.707 1.770 46.266 1.00 36.16 515 ARG A N 1
ATOM 4167 C CA . ARG A 1 515 ? 20.091 0.475 46.871 1.00 36.16 515 ARG A CA 1
ATOM 4168 C C . ARG A 1 515 ? 20.599 -0.601 45.918 1.00 36.16 515 ARG A C 1
ATOM 4170 O O . ARG A 1 515 ? 20.755 -1.742 46.349 1.00 36.16 515 ARG A O 1
ATOM 4177 N N . LEU A 1 516 ? 20.852 -0.275 44.649 1.00 33.28 516 LEU A N 1
ATOM 4178 C CA . LEU A 1 516 ? 21.301 -1.272 43.666 1.00 33.28 516 LEU A CA 1
ATOM 4179 C C . LEU A 1 516 ? 22.592 -0.945 42.915 1.00 33.28 516 LEU A C 1
ATOM 4181 O O . LEU A 1 516 ? 23.020 -1.785 42.131 1.00 33.28 516 LEU A O 1
ATOM 4185 N N . ILE A 1 517 ? 23.246 0.194 43.165 1.00 35.00 517 ILE A N 1
ATOM 4186 C CA . ILE A 1 517 ? 24.593 0.467 42.632 1.00 35.00 517 ILE A CA 1
ATOM 4187 C C . ILE A 1 517 ? 25.404 1.299 43.647 1.00 35.00 517 ILE A C 1
ATOM 4189 O O . ILE A 1 517 ? 25.864 2.395 43.360 1.00 35.00 517 ILE A O 1
ATOM 4193 N N . GLU A 1 518 ? 25.559 0.774 44.859 1.00 31.72 518 GLU A N 1
ATOM 4194 C CA . GLU A 1 518 ? 26.703 1.074 45.729 1.00 31.72 518 GLU A CA 1
ATOM 4195 C C . GLU A 1 518 ? 27.254 -0.275 46.193 1.00 31.72 518 GLU A C 1
ATOM 4197 O O . GLU A 1 518 ? 26.783 -0.825 47.180 1.00 31.72 518 GLU A O 1
ATOM 4202 N N . GLU A 1 519 ? 28.145 -0.854 45.386 1.00 31.02 519 GLU A N 1
ATOM 4203 C CA . GLU A 1 519 ? 29.203 -1.809 45.756 1.00 31.02 519 GLU A CA 1
ATOM 4204 C C . GLU A 1 519 ? 29.879 -2.281 44.456 1.00 31.02 519 GLU A C 1
ATOM 4206 O O . GLU A 1 519 ? 29.618 -3.361 43.944 1.00 31.02 519 GLU A O 1
ATOM 4211 N N . ASP A 1 520 ? 30.706 -1.412 43.874 1.00 28.77 520 ASP A N 1
ATOM 4212 C CA . ASP A 1 520 ? 32.024 -1.819 43.384 1.00 28.77 520 ASP A CA 1
ATOM 4213 C C . ASP A 1 520 ? 32.932 -0.586 43.395 1.00 28.77 520 ASP A C 1
ATOM 4215 O O . ASP A 1 520 ? 32.602 0.488 42.889 1.00 28.77 520 ASP A O 1
ATOM 4219 N N . ALA A 1 521 ? 34.026 -0.747 44.126 1.00 29.28 521 ALA A N 1
ATOM 4220 C CA . ALA A 1 521 ? 34.888 0.296 44.637 1.00 29.28 521 ALA A CA 1
ATOM 4221 C C . ALA A 1 521 ? 35.871 0.847 43.590 1.00 29.28 521 ALA A C 1
ATOM 4223 O O . ALA A 1 521 ? 36.329 0.125 42.712 1.00 29.28 521 ALA A O 1
ATOM 4224 N N . GLU A 1 522 ? 36.194 2.129 43.791 1.00 30.33 522 GLU A N 1
ATOM 4225 C CA . GLU A 1 522 ? 37.516 2.769 43.689 1.00 30.33 522 GLU A CA 1
ATOM 4226 C C . GLU A 1 522 ? 38.403 2.476 42.463 1.00 30.33 522 GLU A C 1
ATOM 4228 O O . GLU A 1 522 ? 38.981 1.404 42.342 1.00 30.33 522 GLU A O 1
ATOM 4233 N N . GLU A 1 523 ? 38.660 3.509 41.648 1.00 29.73 523 GLU A N 1
ATOM 4234 C CA . GLU A 1 523 ? 40.028 4.019 41.438 1.00 29.73 523 GLU A CA 1
ATOM 4235 C C . GLU A 1 523 ? 40.031 5.418 40.781 1.00 29.73 523 GLU A C 1
ATOM 4237 O O . GLU A 1 523 ? 39.154 5.794 40.004 1.00 29.73 523 GLU A O 1
ATOM 4242 N N . GLU A 1 524 ? 41.016 6.209 41.198 1.00 26.45 524 GLU A N 1
ATOM 4243 C CA . GLU A 1 524 ? 41.228 7.645 41.010 1.00 26.45 524 GLU A CA 1
ATOM 4244 C C . GLU A 1 524 ? 41.610 8.050 39.566 1.00 26.45 524 GLU A C 1
ATOM 4246 O O . GLU A 1 524 ? 42.331 7.327 38.885 1.00 26.45 524 GLU A O 1
ATOM 4251 N N . SER A 1 525 ? 41.270 9.276 39.139 1.00 26.09 525 SER A N 1
ATOM 4252 C CA . SER A 1 525 ? 42.221 10.414 39.062 1.00 26.09 525 SER A CA 1
ATOM 4253 C C . SER A 1 525 ? 41.885 11.489 37.996 1.00 26.09 525 SER A C 1
ATOM 4255 O O . SER A 1 525 ? 41.431 11.216 36.890 1.00 26.09 525 SER A O 1
ATOM 4257 N N . GLU A 1 526 ? 42.155 12.735 38.409 1.00 27.09 526 GLU A N 1
ATOM 4258 C CA . GLU A 1 526 ? 42.631 13.908 37.651 1.00 27.09 526 GLU A CA 1
ATOM 4259 C C . GLU A 1 526 ? 41.792 14.589 36.540 1.00 27.09 526 GLU A C 1
ATOM 4261 O O . GLU A 1 526 ? 41.840 14.250 35.364 1.00 27.09 526 GLU A O 1
ATOM 4266 N N . GLY A 1 527 ? 41.263 15.772 36.894 1.00 25.94 527 GLY A N 1
ATOM 4267 C CA . GLY A 1 527 ? 41.711 17.018 36.245 1.00 25.94 527 GLY A CA 1
ATOM 4268 C C . GLY A 1 527 ? 40.641 17.908 35.574 1.00 25.94 527 GLY A C 1
ATOM 4269 O O . GLY A 1 527 ? 39.658 17.389 35.058 1.00 25.94 527 GLY A O 1
ATOM 4270 N N . PRO A 1 528 ? 40.797 19.254 35.583 1.00 35.78 528 PRO A N 1
ATOM 4271 C CA . PRO A 1 528 ? 39.674 20.195 35.680 1.00 35.78 528 PRO A CA 1
ATOM 4272 C C . PRO A 1 528 ? 39.560 21.230 34.528 1.00 35.78 528 PRO A C 1
ATOM 4274 O O . PRO A 1 528 ? 40.352 21.249 33.593 1.00 35.78 528 PRO A O 1
ATOM 4277 N N . GLU A 1 529 ? 38.594 22.142 34.710 1.00 24.97 529 GLU A N 1
ATOM 4278 C CA . GLU A 1 529 ? 38.447 23.505 34.152 1.00 24.97 529 GLU A CA 1
ATOM 4279 C C . GLU A 1 529 ? 37.630 23.734 32.864 1.00 24.97 529 GLU A C 1
ATOM 4281 O O . GLU A 1 529 ? 38.033 23.481 31.732 1.00 24.97 529 GLU A O 1
ATOM 4286 N N . VAL A 1 530 ? 36.478 24.377 33.087 1.00 35.31 530 VAL A N 1
ATOM 4287 C CA . VAL A 1 530 ? 35.690 25.157 32.126 1.00 35.31 530 VAL A CA 1
ATOM 4288 C C . VAL A 1 530 ? 36.238 26.589 32.077 1.00 35.31 530 VAL A C 1
ATOM 4290 O O . VAL A 1 530 ? 36.526 27.161 33.130 1.00 35.31 530 VAL A O 1
ATOM 4293 N N . PRO A 1 531 ? 36.260 27.228 30.891 1.00 38.78 531 PRO A N 1
ATOM 4294 C CA . PRO A 1 531 ? 35.797 28.612 30.848 1.00 38.78 531 PRO A CA 1
ATOM 4295 C C . PRO A 1 531 ? 34.801 28.893 29.710 1.00 38.78 531 PRO A C 1
ATOM 4297 O O . PRO A 1 531 ? 34.944 28.458 28.568 1.00 38.78 531 PRO A O 1
ATOM 4300 N N . GLU A 1 532 ? 33.797 29.695 30.059 1.00 39.59 532 GLU A N 1
ATOM 4301 C CA . GLU A 1 532 ? 32.793 30.300 29.186 1.00 39.59 532 GLU A CA 1
ATOM 4302 C C . GLU A 1 532 ? 33.419 31.174 28.082 1.00 39.59 532 GLU A C 1
ATOM 4304 O O . GLU A 1 532 ? 34.366 31.927 28.327 1.00 39.59 532 GLU A O 1
ATOM 4309 N N . THR A 1 533 ? 32.823 31.187 26.882 1.00 31.53 533 THR A N 1
ATOM 4310 C CA . THR A 1 533 ? 33.049 32.267 25.905 1.00 31.53 533 THR A CA 1
ATOM 4311 C C . THR A 1 533 ? 31.754 32.828 25.320 1.00 31.53 533 THR A C 1
ATOM 4313 O O . THR A 1 533 ? 30.804 32.127 24.991 1.00 31.53 533 THR A O 1
ATOM 4316 N N . LYS A 1 534 ? 31.768 34.160 25.232 1.00 34.62 534 LYS A N 1
ATOM 4317 C CA . LYS A 1 534 ? 30.710 35.104 24.866 1.00 34.62 534 LYS A CA 1
ATOM 4318 C C . LYS A 1 534 ? 30.222 34.958 23.418 1.00 34.62 534 LYS A C 1
ATOM 4320 O O . LYS A 1 534 ? 31.025 34.833 22.494 1.00 34.62 534 LYS A O 1
ATOM 4325 N N . ASN A 1 535 ? 28.913 35.137 23.232 1.00 35.50 535 ASN A N 1
ATOM 4326 C CA . ASN A 1 535 ? 28.247 35.304 21.937 1.00 35.50 535 ASN A CA 1
ATOM 4327 C C . ASN A 1 535 ? 28.810 36.503 21.148 1.00 35.50 535 ASN A C 1
ATOM 4329 O O . ASN A 1 535 ? 28.860 37.626 21.655 1.00 35.50 535 ASN A O 1
ATOM 4333 N N . LYS A 1 536 ? 29.188 36.275 19.884 1.00 35.56 536 LYS A N 1
ATOM 4334 C CA . LYS A 1 536 ? 29.439 37.333 18.890 1.00 35.56 536 LYS A CA 1
ATOM 4335 C C . LYS A 1 536 ? 28.118 37.728 18.209 1.00 35.56 536 LYS A C 1
ATOM 4337 O O . LYS A 1 536 ? 27.340 36.832 17.886 1.00 35.56 536 LYS A O 1
ATOM 4342 N N . PRO A 1 537 ? 27.863 39.021 17.938 1.00 47.97 537 PRO A N 1
ATOM 4343 C CA . PRO A 1 537 ? 26.708 39.435 17.151 1.00 47.97 537 PRO A CA 1
ATOM 4344 C C . PRO A 1 537 ? 26.897 39.080 15.667 1.00 47.97 537 PRO A C 1
ATOM 4346 O O . PRO A 1 537 ? 28.011 39.110 15.139 1.00 47.97 537 PRO A O 1
ATOM 4349 N N . ILE A 1 538 ? 25.784 38.730 15.021 1.00 48.50 538 ILE A N 1
ATOM 4350 C CA . ILE A 1 538 ? 25.671 38.362 13.604 1.00 48.50 538 ILE A CA 1
ATOM 4351 C C . ILE A 1 538 ? 26.155 39.532 12.730 1.00 48.50 538 ILE A C 1
ATOM 4353 O O . ILE A 1 538 ? 25.812 40.685 12.992 1.00 48.50 538 ILE A O 1
ATOM 4357 N N . SER A 1 539 ? 26.970 39.250 11.707 1.00 61.47 539 SER A N 1
ATOM 4358 C CA . SER A 1 539 ? 27.500 40.284 10.813 1.00 61.47 539 SER A CA 1
ATOM 4359 C C . SER A 1 539 ? 26.400 40.899 9.942 1.00 61.47 539 SER A C 1
ATOM 4361 O O . SER A 1 539 ? 25.460 40.221 9.525 1.00 61.47 539 SER A O 1
ATOM 4363 N N . ILE A 1 540 ? 26.541 42.193 9.650 1.00 60.59 540 ILE A N 1
ATOM 4364 C CA . ILE A 1 540 ? 25.590 42.994 8.859 1.00 60.59 540 ILE A CA 1
ATOM 4365 C C . ILE A 1 540 ? 25.344 42.365 7.473 1.00 60.59 540 ILE A C 1
ATOM 4367 O O . ILE A 1 540 ? 24.198 42.293 7.039 1.00 60.59 540 ILE A O 1
ATOM 4371 N N . ASP A 1 541 ? 26.374 41.775 6.858 1.00 55.50 541 ASP A N 1
ATOM 4372 C CA . ASP A 1 541 ? 26.270 41.045 5.582 1.00 55.50 541 ASP A CA 1
ATOM 4373 C C . ASP A 1 541 ? 25.312 39.846 5.640 1.00 55.50 541 ASP A C 1
ATOM 4375 O O . ASP A 1 541 ? 24.667 39.497 4.651 1.00 55.50 541 ASP A O 1
ATOM 4379 N N . LEU A 1 542 ? 25.216 39.186 6.798 1.00 54.19 542 LEU A N 1
ATOM 4380 C CA . LEU A 1 542 ? 24.344 38.028 6.996 1.00 54.19 542 LEU A CA 1
ATOM 4381 C C . LEU A 1 542 ? 22.887 38.477 7.179 1.00 54.19 542 LEU A C 1
ATOM 4383 O O . LEU A 1 542 ? 21.974 37.816 6.694 1.00 54.19 542 LEU A O 1
ATOM 4387 N N . LEU A 1 543 ? 22.685 39.645 7.790 1.00 59.19 543 LEU A N 1
ATOM 4388 C CA . LEU A 1 543 ? 21.388 40.312 7.918 1.00 59.19 543 LEU A CA 1
ATOM 4389 C C . LEU A 1 543 ? 20.869 40.829 6.566 1.00 59.19 543 LEU A C 1
ATOM 4391 O O . LEU A 1 543 ? 19.692 40.651 6.258 1.00 59.19 543 LEU A O 1
ATOM 4395 N N . GLU A 1 544 ? 21.736 41.385 5.717 1.00 57.66 544 GLU A N 1
ATOM 4396 C CA . GLU A 1 544 ? 21.365 41.774 4.349 1.00 57.66 544 GLU A CA 1
ATOM 4397 C C . GLU A 1 544 ? 21.023 40.564 3.473 1.00 57.66 544 GLU A C 1
ATOM 4399 O O . GLU A 1 544 ? 20.052 40.609 2.716 1.00 57.66 544 GLU A O 1
ATOM 4404 N N . LYS A 1 545 ? 21.744 39.444 3.624 1.00 61.47 545 LYS A N 1
ATOM 4405 C CA . LYS A 1 545 ? 21.422 38.190 2.922 1.00 61.47 545 LYS A CA 1
ATOM 4406 C C . LYS A 1 545 ? 20.083 37.599 3.353 1.00 61.47 545 LYS A C 1
ATOM 4408 O O . LYS A 1 545 ? 19.327 37.134 2.504 1.00 61.47 545 LYS A O 1
ATOM 4413 N N . ILE A 1 546 ? 19.776 37.642 4.650 1.00 61.31 546 ILE A N 1
ATOM 4414 C CA . ILE A 1 546 ? 18.483 37.196 5.182 1.00 61.31 546 ILE A CA 1
ATOM 4415 C C . ILE A 1 546 ? 17.353 38.087 4.651 1.00 61.31 546 ILE A C 1
ATOM 4417 O O . ILE A 1 546 ? 16.337 37.570 4.193 1.00 61.31 546 ILE A O 1
ATOM 4421 N N . ASN A 1 547 ? 17.549 39.407 4.620 1.00 53.31 547 ASN A N 1
ATOM 4422 C CA . ASN A 1 547 ? 16.548 40.337 4.094 1.00 53.31 547 ASN A CA 1
ATOM 4423 C C . ASN A 1 547 ? 16.356 40.209 2.572 1.00 53.31 547 ASN A C 1
ATOM 4425 O O . ASN A 1 547 ? 15.229 40.307 2.092 1.00 53.31 547 ASN A O 1
ATOM 4429 N N . SER A 1 548 ? 17.420 39.927 1.815 1.00 57.38 548 SER A N 1
ATOM 4430 C CA . SER A 1 548 ? 17.351 39.629 0.377 1.00 57.38 548 SER A CA 1
ATOM 4431 C C . SER A 1 548 ? 16.562 38.347 0.094 1.00 57.38 548 SER A C 1
ATOM 4433 O O . SER A 1 548 ? 15.690 38.353 -0.774 1.00 57.38 548 SER A O 1
ATOM 4435 N N . LEU A 1 549 ? 16.812 37.276 0.854 1.00 49.31 549 LEU A N 1
ATOM 4436 C CA . LEU A 1 549 ? 16.083 36.009 0.730 1.00 49.31 549 LEU A CA 1
ATOM 4437 C C . LEU A 1 549 ? 14.611 36.151 1.134 1.00 49.31 549 LEU A C 1
ATOM 4439 O O . LEU A 1 549 ? 13.739 35.553 0.507 1.00 49.31 549 LEU A O 1
ATOM 4443 N N . HIS A 1 550 ? 14.319 36.977 2.140 1.00 52.34 550 HIS A N 1
ATOM 4444 C CA . HIS A 1 550 ? 12.949 37.274 2.549 1.00 52.34 550 HIS A CA 1
ATOM 4445 C C . HIS A 1 550 ? 12.169 38.013 1.449 1.00 52.34 550 HIS A C 1
ATOM 4447 O O . HIS A 1 550 ? 11.021 37.671 1.173 1.00 52.34 550 HIS A O 1
ATOM 4453 N N . TYR A 1 551 ? 12.816 38.957 0.756 1.00 42.06 551 TYR A N 1
ATOM 4454 C CA . TYR A 1 551 ? 12.214 39.691 -0.362 1.00 42.06 551 TYR A CA 1
ATOM 4455 C C . TYR A 1 551 ? 11.933 38.795 -1.582 1.00 42.06 551 TYR A C 1
ATOM 4457 O O . TYR A 1 551 ? 10.909 38.959 -2.248 1.00 42.06 551 TYR A O 1
ATOM 4465 N N . GLU A 1 552 ? 12.810 37.826 -1.872 1.00 47.81 552 GLU A N 1
ATOM 4466 C CA . GLU A 1 552 ? 12.590 36.844 -2.946 1.00 47.81 552 GLU A CA 1
ATOM 4467 C C . GLU A 1 552 ? 11.461 35.853 -2.613 1.00 47.81 552 GLU A C 1
ATOM 4469 O O . GLU A 1 552 ? 10.673 35.494 -3.497 1.00 47.81 552 GLU A O 1
ATOM 4474 N N . LEU A 1 553 ? 11.329 35.469 -1.337 1.00 45.81 553 LEU A N 1
ATOM 4475 C CA . LEU A 1 553 ? 10.238 34.628 -0.830 1.00 45.81 553 LEU A CA 1
ATOM 4476 C C . LEU A 1 553 ? 8.881 35.349 -0.866 1.00 45.81 553 LEU A C 1
ATOM 4478 O O . LEU A 1 553 ? 7.894 34.772 -1.325 1.00 45.81 553 LEU A O 1
ATOM 4482 N N . GLU A 1 554 ? 8.813 36.627 -0.480 1.00 44.66 554 GLU A N 1
ATOM 4483 C CA . GLU A 1 554 ? 7.576 37.418 -0.598 1.00 44.66 554 GLU A CA 1
ATOM 4484 C C . GLU A 1 554 ? 7.110 37.568 -2.057 1.00 44.66 554 GLU A C 1
ATOM 4486 O O . GLU A 1 554 ? 5.908 37.523 -2.340 1.00 44.66 554 GLU A O 1
ATOM 4491 N N . TRP A 1 555 ? 8.043 37.704 -3.006 1.00 40.16 555 TRP A N 1
ATOM 4492 C CA . TRP A 1 555 ? 7.717 37.812 -4.433 1.00 40.16 555 TRP A CA 1
ATOM 4493 C C . TRP A 1 555 ? 7.270 36.489 -5.065 1.00 40.16 555 TRP A C 1
ATOM 4495 O O . TRP A 1 555 ? 6.429 36.498 -5.969 1.00 40.16 555 TRP A O 1
ATOM 4505 N N . THR A 1 556 ? 7.777 35.347 -4.591 1.00 42.84 556 THR A N 1
ATOM 4506 C CA . THR A 1 556 ? 7.328 34.025 -5.063 1.00 42.84 556 THR A CA 1
ATOM 4507 C C . THR A 1 556 ? 5.950 33.662 -4.516 1.00 42.84 556 THR A C 1
ATOM 4509 O O . THR A 1 556 ? 5.124 33.139 -5.265 1.00 42.84 556 THR A O 1
ATOM 4512 N N . VAL A 1 557 ? 5.647 34.032 -3.268 1.00 44.47 557 VAL A N 1
ATOM 4513 C CA . VAL A 1 557 ? 4.321 33.823 -2.662 1.00 44.47 557 VAL A CA 1
ATOM 4514 C C . VAL A 1 557 ? 3.255 34.720 -3.306 1.00 44.47 557 VAL A C 1
ATOM 4516 O O . VAL A 1 557 ? 2.150 34.253 -3.580 1.00 44.47 557 VAL A O 1
ATOM 4519 N N . LYS A 1 558 ? 3.581 35.972 -3.664 1.00 40.25 558 LYS A N 1
ATOM 4520 C CA . LYS A 1 558 ? 2.644 36.847 -4.399 1.00 40.25 558 LYS A CA 1
ATOM 4521 C C . LYS A 1 558 ? 2.322 36.349 -5.814 1.00 40.25 558 LYS A C 1
ATOM 4523 O O . LYS A 1 558 ? 1.199 36.545 -6.262 1.00 40.25 558 LYS A O 1
ATOM 4528 N N . ARG A 1 559 ? 3.244 35.651 -6.496 1.00 38.47 559 ARG A N 1
ATOM 4529 C CA . ARG A 1 559 ? 2.984 35.044 -7.821 1.00 38.47 559 ARG A CA 1
ATOM 4530 C C . ARG A 1 559 ? 2.075 33.812 -7.784 1.00 38.47 559 ARG A C 1
ATOM 4532 O O . ARG A 1 559 ? 1.477 33.497 -8.806 1.00 38.47 559 ARG A O 1
ATOM 4539 N N . MET A 1 560 ? 1.974 33.111 -6.654 1.00 39.34 560 MET A N 1
ATOM 4540 C CA . MET A 1 560 ? 1.124 31.915 -6.537 1.00 39.34 560 MET A CA 1
ATOM 4541 C C . MET A 1 560 ? -0.342 32.235 -6.198 1.00 39.34 560 MET A C 1
ATOM 4543 O O . MET A 1 560 ? -1.190 31.361 -6.354 1.00 39.34 560 MET A O 1
ATOM 4547 N N . ASN A 1 561 ? -0.659 33.476 -5.811 1.00 36.91 561 ASN A N 1
ATOM 4548 C CA . ASN A 1 561 ? -2.009 33.885 -5.400 1.00 36.91 561 ASN A CA 1
ATOM 4549 C C . ASN A 1 561 ? -2.899 34.454 -6.530 1.00 36.91 561 ASN A C 1
ATOM 4551 O O . ASN A 1 561 ? -4.017 34.870 -6.246 1.00 36.91 561 ASN A O 1
ATOM 4555 N N . GLU A 1 562 ? -2.461 34.444 -7.796 1.00 34.69 562 GLU A N 1
ATOM 4556 C CA . GLU A 1 562 ? -3.269 34.892 -8.956 1.00 34.69 562 GLU A CA 1
ATOM 4557 C C . GLU A 1 562 ? -3.676 33.755 -9.916 1.00 34.69 562 GLU A C 1
ATOM 4559 O O . GLU A 1 562 ? -3.989 33.990 -11.081 1.00 34.69 562 GLU A O 1
ATOM 4564 N N . ILE A 1 563 ? -3.718 32.505 -9.447 1.00 33.31 563 ILE A N 1
ATOM 4565 C CA . ILE A 1 563 ? -4.376 31.422 -10.191 1.00 33.31 563 ILE A CA 1
ATOM 4566 C C . ILE A 1 563 ? -5.757 31.206 -9.571 1.00 33.31 563 ILE A C 1
ATOM 4568 O O . ILE A 1 563 ? -5.891 30.547 -8.541 1.00 33.31 563 ILE A O 1
ATOM 4572 N N . GLU A 1 564 ? -6.788 31.778 -10.196 1.00 30.30 564 GLU A N 1
ATOM 4573 C CA . GLU A 1 564 ? -8.179 31.402 -9.944 1.00 30.30 564 GLU A CA 1
ATOM 4574 C C . GLU A 1 564 ? -8.355 29.908 -10.252 1.00 30.30 564 GLU A C 1
ATOM 4576 O O . GLU A 1 564 ? -8.280 29.462 -11.400 1.00 30.30 564 GLU A O 1
ATOM 4581 N N . TRP A 1 565 ? -8.586 29.115 -9.208 1.00 29.12 565 TRP A N 1
ATOM 4582 C CA . TRP A 1 565 ? -9.009 27.729 -9.340 1.00 29.12 565 TRP A CA 1
ATOM 4583 C C . TRP A 1 565 ? -10.484 27.708 -9.738 1.00 29.12 565 TRP A C 1
ATOM 4585 O O . TRP A 1 565 ? -11.370 27.743 -8.886 1.00 29.12 565 TRP A O 1
ATOM 4595 N N . ASN A 1 566 ? -10.757 27.622 -11.040 1.00 26.59 566 ASN A N 1
ATOM 4596 C CA . ASN A 1 566 ? -12.071 27.210 -11.519 1.00 26.59 566 ASN A CA 1
ATOM 4597 C C . ASN A 1 566 ? -12.282 25.735 -11.154 1.00 26.59 566 ASN A C 1
ATOM 4599 O O . ASN A 1 566 ? -11.835 24.827 -11.856 1.00 26.59 566 ASN A O 1
ATOM 4603 N N . TYR A 1 567 ? -12.963 25.504 -10.032 1.00 26.95 567 TYR A N 1
ATOM 4604 C CA . TYR A 1 567 ? -13.513 24.204 -9.667 1.00 26.95 567 TYR A CA 1
ATOM 4605 C C . TYR A 1 567 ? -14.583 23.808 -10.692 1.00 26.95 567 TYR A C 1
ATOM 4607 O O . TYR A 1 567 ? -15.713 24.283 -10.641 1.00 26.95 567 TYR A O 1
ATOM 4615 N N . CYS A 1 568 ? -14.235 22.912 -11.613 1.00 25.48 568 CYS A N 1
ATOM 4616 C CA . CYS A 1 568 ? -15.219 22.097 -12.317 1.00 25.48 568 CYS A CA 1
ATOM 4617 C C . CYS A 1 568 ? -15.256 20.735 -11.624 1.00 25.48 568 CYS A C 1
ATOM 4619 O O . CYS A 1 568 ? -14.334 19.934 -11.774 1.00 25.48 568 CYS A O 1
ATOM 4621 N N . PHE A 1 569 ? -16.305 20.488 -10.839 1.00 26.50 569 PHE A N 1
ATOM 4622 C CA . PHE A 1 569 ? -16.661 19.132 -10.435 1.00 26.50 569 PHE A CA 1
ATOM 4623 C C . PHE A 1 569 ? -17.008 18.335 -11.700 1.00 26.50 569 PHE A C 1
ATOM 4625 O O . PHE A 1 569 ? -17.878 18.777 -12.452 1.00 26.50 569 PHE A O 1
ATOM 4632 N N . PRO A 1 570 ? -16.389 17.172 -11.960 1.00 31.81 570 PRO A N 1
ATOM 4633 C CA . PRO A 1 570 ? -17.003 16.189 -12.830 1.00 31.81 570 PRO A CA 1
ATOM 4634 C C . PRO A 1 570 ? -18.192 15.615 -12.060 1.00 31.81 570 PRO A C 1
ATOM 4636 O O . PRO A 1 570 ? -18.015 14.947 -11.039 1.00 31.81 570 PRO A O 1
ATOM 4639 N N . GLU A 1 571 ? -19.403 15.921 -12.515 1.00 28.72 571 GLU A N 1
ATOM 4640 C CA . GLU A 1 571 ? -20.588 15.167 -12.126 1.00 28.72 571 GLU A CA 1
ATOM 4641 C C . GLU A 1 571 ? -20.320 13.683 -12.425 1.00 28.72 571 GLU A C 1
ATOM 4643 O O . GLU A 1 571 ? -19.921 13.309 -13.528 1.00 28.72 571 GLU A O 1
ATOM 4648 N N . LEU A 1 572 ? -20.460 12.850 -11.395 1.00 30.05 572 LEU A N 1
ATOM 4649 C CA . LEU A 1 572 ? -20.386 11.399 -11.499 1.00 30.05 572 LEU A CA 1
ATOM 4650 C C . LEU A 1 572 ? -21.575 10.916 -12.331 1.00 30.05 572 LEU A C 1
ATOM 4652 O O . LEU A 1 572 ? -22.714 10.928 -11.860 1.00 30.05 572 LEU A O 1
ATOM 4656 N N . ASP A 1 573 ? -21.295 10.460 -13.548 1.00 29.30 573 ASP A N 1
ATOM 4657 C CA . ASP A 1 573 ? -22.248 9.699 -14.345 1.00 29.30 573 ASP A CA 1
ATOM 4658 C C . ASP A 1 573 ? -22.565 8.395 -13.594 1.00 29.30 573 ASP A C 1
ATOM 4660 O O . ASP A 1 573 ? -21.708 7.541 -13.355 1.00 29.30 573 ASP A O 1
ATOM 4664 N N . THR A 1 574 ? -23.814 8.250 -13.163 1.00 32.19 574 THR A N 1
ATOM 4665 C CA . THR A 1 574 ? -24.309 7.157 -12.308 1.00 32.19 574 THR A CA 1
ATOM 4666 C C . THR A 1 574 ? -24.638 5.889 -13.110 1.00 32.19 574 THR A C 1
ATOM 4668 O O . THR A 1 574 ? -25.542 5.136 -12.755 1.00 32.19 574 THR A O 1
ATOM 4671 N N . ALA A 1 575 ? -23.891 5.618 -14.185 1.00 34.12 575 ALA A N 1
ATOM 4672 C CA . ALA A 1 575 ? -24.153 4.504 -15.100 1.00 34.12 575 ALA A CA 1
ATOM 4673 C C . ALA A 1 575 ? -23.131 3.347 -15.055 1.00 34.12 575 ALA A C 1
ATOM 4675 O O . ALA A 1 575 ? -23.367 2.330 -15.700 1.00 34.12 575 ALA A O 1
ATOM 4676 N N . GLU A 1 576 ? -22.049 3.420 -14.269 1.00 33.38 576 GLU A N 1
ATOM 4677 C CA . GLU A 1 576 ? -21.038 2.338 -14.205 1.00 33.38 576 GLU A CA 1
ATOM 4678 C C . GLU A 1 576 ? -20.865 1.692 -12.816 1.00 33.38 576 GLU A C 1
ATOM 4680 O O . GLU A 1 576 ? -19.860 1.049 -12.520 1.00 33.38 576 GLU A O 1
ATOM 4685 N N . LEU A 1 577 ? -21.889 1.768 -11.961 1.00 30.22 577 LEU A N 1
ATOM 4686 C CA . LEU A 1 577 ? -22.010 0.907 -10.778 1.00 30.22 577 LEU A CA 1
ATOM 4687 C C . LEU A 1 577 ? -22.697 -0.408 -11.163 1.00 30.22 577 LEU A C 1
ATOM 4689 O O . LEU A 1 577 ? -23.875 -0.632 -10.897 1.00 30.22 577 LEU A O 1
ATOM 4693 N N . GLY A 1 578 ? -21.950 -1.287 -11.825 1.00 35.19 578 GLY A N 1
ATOM 4694 C CA . GLY A 1 578 ? -22.471 -2.595 -12.199 1.00 35.19 578 GLY A CA 1
ATOM 4695 C C . GLY A 1 578 ? -21.470 -3.479 -12.921 1.00 35.19 578 GLY A C 1
ATOM 4696 O O . GLY A 1 578 ? -21.679 -3.756 -14.096 1.00 35.19 578 GLY A O 1
ATOM 4697 N N . ARG A 1 579 ? -20.412 -3.913 -12.216 1.00 32.84 579 ARG A N 1
ATOM 4698 C CA . ARG A 1 579 ? -19.724 -5.227 -12.318 1.00 32.84 579 ARG A CA 1
ATOM 4699 C C . ARG A 1 579 ? -18.292 -5.114 -11.794 1.00 32.84 579 ARG A C 1
ATOM 4701 O O . ARG A 1 579 ? -17.343 -4.913 -12.545 1.00 32.84 579 ARG A O 1
ATOM 4708 N N . VAL A 1 580 ? -18.136 -5.296 -10.487 1.00 29.36 580 VAL A N 1
ATOM 4709 C CA . VAL A 1 580 ? -16.864 -5.756 -9.924 1.00 29.36 580 VAL A CA 1
ATOM 4710 C C . VAL A 1 580 ? -16.907 -7.280 -9.998 1.00 29.36 580 VAL A C 1
ATOM 4712 O O . VAL A 1 580 ? -17.610 -7.912 -9.214 1.00 29.36 580 VAL A O 1
ATOM 4715 N N . ASN A 1 581 ? -16.215 -7.868 -10.975 1.00 29.62 581 ASN A N 1
ATOM 4716 C CA . ASN A 1 581 ? -15.979 -9.309 -10.986 1.00 29.62 581 ASN A CA 1
ATOM 4717 C C . ASN A 1 581 ? -14.895 -9.626 -9.947 1.00 29.62 581 ASN A C 1
ATOM 4719 O O . ASN A 1 581 ? -13.752 -9.183 -10.073 1.00 29.62 581 ASN A O 1
ATOM 4723 N N . LEU A 1 582 ? -15.274 -10.392 -8.925 1.00 30.56 582 LEU A N 1
ATOM 4724 C CA . LEU A 1 582 ? -14.353 -11.174 -8.100 1.00 30.56 582 LEU A CA 1
ATOM 4725 C C . LEU A 1 582 ? -13.617 -12.200 -8.988 1.00 30.56 582 LEU A C 1
ATOM 4727 O O . LEU A 1 582 ? -14.159 -12.603 -10.020 1.00 30.56 582 LEU A O 1
ATOM 4731 N N . PRO A 1 583 ? -12.405 -12.653 -8.619 1.00 29.55 583 PRO A N 1
ATOM 4732 C CA . PRO A 1 583 ? -11.767 -13.764 -9.312 1.00 29.55 583 PRO A CA 1
ATOM 4733 C C . PRO A 1 583 ? -12.564 -15.045 -9.025 1.00 29.55 583 PRO A C 1
ATOM 4735 O O . PRO A 1 583 ? -12.540 -15.566 -7.910 1.00 29.55 583 PRO A O 1
ATOM 4738 N N . GLU A 1 584 ? -13.305 -15.526 -10.021 1.00 31.20 584 GLU A N 1
ATOM 4739 C CA . GLU A 1 584 ? -14.024 -16.798 -9.947 1.00 31.20 584 GLU A CA 1
ATOM 4740 C C . GLU A 1 584 ? -13.036 -17.972 -9.986 1.00 31.20 584 GLU A C 1
ATOM 4742 O O . GLU A 1 584 ? -12.154 -18.062 -10.843 1.00 31.20 584 GLU A O 1
ATOM 4747 N N . MET A 1 585 ? -13.215 -18.886 -9.033 1.00 29.73 585 MET A N 1
ATOM 4748 C CA . MET A 1 585 ? -12.718 -20.259 -9.095 1.00 29.73 585 MET A CA 1
ATOM 4749 C C . MET A 1 585 ? -13.219 -20.929 -10.390 1.00 29.73 585 MET A C 1
ATOM 4751 O O . MET A 1 585 ? -14.342 -20.645 -10.806 1.00 29.73 585 MET A O 1
ATOM 4755 N N . PRO A 1 586 ? -12.444 -21.821 -11.034 1.00 34.25 586 PRO A N 1
ATOM 4756 C CA . PRO A 1 586 ? -12.853 -22.427 -12.294 1.00 34.25 586 PRO A CA 1
ATOM 4757 C C . PRO A 1 586 ? -14.010 -23.404 -12.059 1.00 34.25 586 PRO A C 1
ATOM 4759 O O . PRO A 1 586 ? -13.806 -24.524 -11.594 1.00 34.25 586 PRO A O 1
ATOM 4762 N N . GLU A 1 587 ? -15.228 -22.975 -12.381 1.00 34.31 587 GLU A N 1
ATOM 4763 C CA . GLU A 1 587 ? -16.341 -23.884 -12.643 1.00 34.31 587 GLU A CA 1
ATOM 4764 C C . GLU A 1 587 ? -16.097 -24.585 -13.989 1.00 34.31 587 GLU A C 1
ATOM 4766 O O . GLU A 1 587 ? -15.689 -23.946 -14.965 1.00 34.31 587 GLU A O 1
ATOM 4771 N N . GLU A 1 588 ? -16.332 -25.899 -14.052 1.00 38.78 588 GLU A N 1
ATOM 4772 C CA . GLU A 1 588 ? -16.379 -26.663 -15.305 1.00 38.78 588 GLU A CA 1
ATOM 4773 C C . GLU A 1 588 ? -17.512 -26.109 -16.182 1.00 38.78 588 GLU A C 1
ATOM 4775 O O . GLU A 1 588 ? -18.668 -26.520 -16.087 1.00 38.78 588 GLU A O 1
ATOM 4780 N N . ARG A 1 589 ? -17.194 -25.117 -17.017 1.00 51.81 589 ARG A N 1
ATOM 4781 C CA . ARG A 1 589 ? -18.116 -24.622 -18.037 1.00 51.81 589 ARG A CA 1
ATOM 4782 C C . ARG A 1 589 ? -18.254 -25.677 -19.131 1.00 51.81 589 ARG A C 1
ATOM 4784 O O . ARG A 1 589 ? -17.259 -26.174 -19.652 1.00 51.81 589 ARG A O 1
ATOM 4791 N N . ASP A 1 590 ? -19.501 -25.978 -19.478 1.00 70.06 590 ASP A N 1
ATOM 4792 C CA . ASP A 1 590 ? -19.882 -26.764 -20.650 1.00 70.06 590 ASP A CA 1
ATOM 4793 C C . ASP A 1 590 ? -19.198 -26.188 -21.905 1.00 70.06 590 ASP A C 1
ATOM 4795 O O . ASP A 1 590 ? -19.409 -25.022 -22.261 1.00 70.06 590 ASP A O 1
ATOM 4799 N N . GLY A 1 591 ? -18.335 -26.989 -22.541 1.00 71.88 591 GLY A N 1
ATOM 4800 C CA . GLY A 1 591 ? -17.482 -26.551 -23.648 1.00 71.88 591 GLY A CA 1
ATOM 4801 C C . GLY A 1 591 ? -18.276 -26.032 -24.848 1.00 71.88 591 GLY A C 1
ATOM 4802 O O . GLY A 1 591 ? -17.799 -25.150 -25.564 1.00 71.88 591 GLY A O 1
ATOM 4803 N N . PHE A 1 592 ? -19.519 -26.495 -25.024 1.00 83.31 592 PHE A N 1
ATOM 4804 C CA . PHE A 1 592 ? -20.427 -25.964 -26.036 1.00 83.31 592 PHE A CA 1
ATOM 4805 C C . PHE A 1 592 ? -20.805 -24.502 -25.759 1.00 83.31 592 PHE A C 1
ATOM 4807 O O . PHE A 1 592 ? -20.661 -23.660 -26.646 1.00 83.31 592 PHE A O 1
ATOM 4814 N N . LYS A 1 593 ? -21.218 -24.169 -24.528 1.00 83.75 593 LYS A N 1
ATOM 4815 C CA . LYS A 1 593 ? -21.633 -22.801 -24.161 1.00 83.75 593 LYS A CA 1
ATOM 4816 C C . LYS A 1 593 ? -20.495 -21.794 -24.278 1.00 83.75 593 LYS A C 1
ATOM 4818 O O . LYS A 1 593 ? -20.703 -20.679 -24.746 1.00 83.75 593 LYS A O 1
ATOM 4823 N N . GLU A 1 594 ? -19.280 -22.188 -23.893 1.00 86.31 594 GLU A N 1
ATOM 4824 C CA . GLU A 1 594 ? -18.103 -21.324 -24.032 1.00 86.31 594 GLU A CA 1
ATOM 4825 C C . GLU A 1 594 ? -17.810 -21.006 -25.509 1.00 86.31 594 GLU A C 1
ATOM 4827 O O . GLU A 1 594 ? -17.492 -19.865 -25.859 1.00 86.31 594 GLU A O 1
ATOM 4832 N N . LEU A 1 595 ? -17.925 -22.005 -26.390 1.00 88.12 595 LEU A N 1
ATOM 4833 C CA . LEU A 1 595 ? -17.756 -21.811 -27.828 1.00 88.12 595 LEU A CA 1
ATOM 4834 C C . LEU A 1 595 ? -18.904 -20.995 -28.431 1.00 88.12 595 LEU A C 1
ATOM 4836 O O . LEU A 1 595 ? -18.641 -20.137 -29.272 1.00 88.12 595 LEU A O 1
ATOM 4840 N N . GLU A 1 596 ? -20.141 -21.209 -27.982 1.00 87.88 596 GLU A N 1
ATOM 4841 C CA . GLU A 1 596 ? -21.323 -20.462 -28.422 1.00 87.88 596 GLU A CA 1
ATOM 4842 C C . GLU A 1 596 ? -21.157 -18.957 -28.155 1.00 87.88 596 GLU A C 1
ATOM 4844 O O . GLU A 1 596 ? -21.212 -18.157 -29.090 1.00 87.88 596 GLU A O 1
ATOM 4849 N N . GLU A 1 597 ? -20.818 -18.569 -26.921 1.00 87.19 597 GLU A N 1
ATOM 4850 C CA . GLU A 1 597 ? -20.577 -17.168 -26.542 1.00 87.19 597 GLU A CA 1
ATOM 4851 C C . GLU A 1 597 ? -19.418 -16.538 -27.340 1.00 87.19 597 GLU A C 1
ATOM 4853 O O . GLU A 1 597 ? -19.486 -15.386 -27.798 1.00 87.19 597 GLU A O 1
ATOM 4858 N N . LYS A 1 598 ? -18.334 -17.297 -27.554 1.00 88.69 598 LYS A N 1
ATOM 4859 C CA . LYS A 1 598 ? -17.177 -16.837 -28.337 1.00 88.69 598 LYS A CA 1
ATOM 4860 C C . LYS A 1 598 ? -17.511 -16.648 -29.809 1.00 88.69 598 LYS A C 1
ATOM 4862 O O . LYS A 1 598 ? -16.961 -15.740 -30.420 1.00 88.69 598 LYS A O 1
ATOM 4867 N N . ILE A 1 599 ? -18.396 -17.461 -30.382 1.00 87.94 599 ILE A N 1
ATOM 4868 C CA . ILE A 1 599 ? -18.829 -17.324 -31.777 1.00 87.94 599 ILE A CA 1
ATOM 4869 C C . ILE A 1 599 ? -19.832 -16.170 -31.919 1.00 87.94 599 ILE A C 1
ATOM 4871 O O . ILE A 1 599 ? -19.711 -15.373 -32.854 1.00 87.94 599 ILE A O 1
ATOM 4875 N N . GLU A 1 600 ? -20.778 -16.026 -30.987 1.00 86.31 600 GLU A N 1
ATOM 4876 C CA . GLU A 1 600 ? -21.786 -14.959 -31.013 1.00 86.31 600 GLU A CA 1
ATOM 4877 C C . GLU A 1 600 ? -21.175 -13.561 -30.841 1.00 86.31 600 GLU A C 1
ATOM 4879 O O . GLU A 1 600 ? -21.614 -12.615 -31.504 1.00 86.31 600 GLU A O 1
ATOM 4884 N N . SER A 1 601 ? -20.122 -13.436 -30.026 1.00 85.38 601 SER A N 1
ATOM 4885 C CA . SER A 1 601 ? -19.392 -12.177 -29.807 1.00 85.38 601 SER A CA 1
ATOM 4886 C C . SER A 1 601 ? -18.527 -11.727 -30.995 1.00 85.38 601 SER A C 1
ATOM 4888 O O . SER A 1 601 ? -18.033 -10.593 -31.011 1.00 85.38 601 SER A O 1
ATOM 4890 N N . LEU A 1 602 ? -18.349 -12.562 -32.028 1.00 83.56 602 LEU A N 1
ATOM 4891 C CA . LEU A 1 602 ? -17.632 -12.160 -33.239 1.00 83.56 602 LEU A CA 1
ATOM 4892 C C . LEU A 1 602 ? -18.483 -11.216 -34.095 1.00 83.56 602 LEU A C 1
ATOM 4894 O O . LEU A 1 602 ? -19.625 -11.499 -34.448 1.00 83.56 602 LEU A O 1
ATOM 4898 N N . ALA A 1 603 ? -17.880 -10.107 -34.526 1.00 75.94 603 ALA A N 1
ATOM 4899 C CA . ALA A 1 603 ? -18.532 -9.129 -35.391 1.00 75.94 603 ALA A CA 1
ATOM 4900 C C . ALA A 1 603 ? -18.118 -9.267 -36.870 1.00 75.94 603 ALA A C 1
ATOM 4902 O O . ALA A 1 603 ? -16.966 -9.562 -37.213 1.00 75.94 603 ALA A O 1
ATOM 4903 N N . GLY A 1 604 ? -19.062 -8.985 -37.774 1.00 82.31 604 GLY A N 1
ATOM 4904 C CA . GLY A 1 604 ? -18.801 -8.744 -39.196 1.00 82.31 604 GLY A CA 1
ATOM 4905 C C . GLY A 1 604 ? -18.159 -9.921 -39.945 1.00 82.31 604 GLY A C 1
ATOM 4906 O O . GLY A 1 604 ? -18.734 -11.002 -40.050 1.00 82.31 604 GLY A O 1
ATOM 4907 N N . LYS A 1 605 ? -16.973 -9.697 -40.530 1.00 77.94 605 LYS A N 1
ATOM 4908 C CA . LYS A 1 605 ? -16.281 -10.680 -41.392 1.00 77.94 605 LYS A CA 1
ATOM 4909 C C . LYS A 1 605 ? -15.750 -11.898 -40.624 1.00 77.94 605 LYS A C 1
ATOM 4911 O O . LYS A 1 605 ? -15.657 -12.973 -41.211 1.00 77.94 605 LYS A O 1
ATOM 4916 N N . ALA A 1 606 ? -15.431 -11.747 -39.335 1.00 79.00 606 ALA A N 1
ATOM 4917 C CA . ALA A 1 606 ? -14.933 -12.843 -38.504 1.00 79.00 606 ALA A CA 1
ATOM 4918 C C . ALA A 1 606 ? -16.021 -13.902 -38.277 1.00 79.00 606 ALA A C 1
ATOM 4920 O O . ALA A 1 606 ? -15.795 -15.071 -38.561 1.00 79.00 606 ALA A O 1
ATOM 4921 N N . ARG A 1 607 ? -17.233 -13.477 -37.898 1.00 84.31 607 ARG A N 1
ATOM 4922 C CA . ARG A 1 607 ? -18.391 -14.369 -37.715 1.00 84.31 607 ARG A CA 1
ATOM 4923 C C . ARG A 1 607 ? -18.772 -15.105 -39.001 1.00 84.31 607 ARG A C 1
ATOM 4925 O O . ARG A 1 607 ? -18.908 -16.320 -38.990 1.00 84.31 607 ARG A O 1
ATOM 4932 N N . LYS A 1 608 ? -18.810 -14.398 -40.140 1.00 84.25 608 LYS A N 1
ATOM 4933 C CA . LYS A 1 608 ? -19.058 -15.017 -41.459 1.00 84.25 608 LYS A CA 1
ATOM 4934 C C . LYS A 1 608 ? -18.015 -16.073 -41.840 1.00 84.25 608 LYS A C 1
ATOM 4936 O O . LYS A 1 60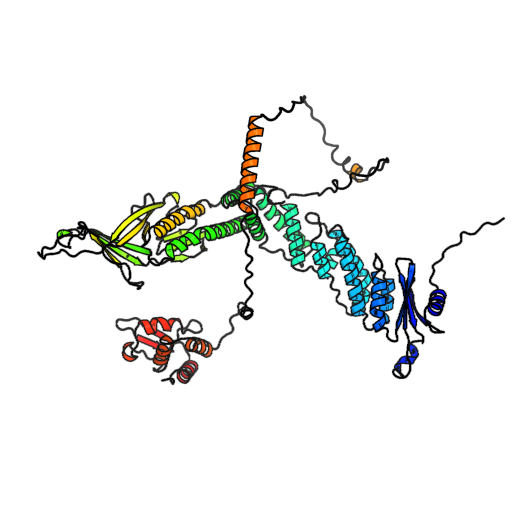8 ? -18.355 -17.066 -42.473 1.00 84.25 608 LYS A O 1
ATOM 4941 N N . THR A 1 609 ? -16.751 -15.855 -41.473 1.00 85.69 609 THR A N 1
ATOM 4942 C CA . THR A 1 609 ? -15.668 -16.822 -41.725 1.00 85.69 609 THR A CA 1
ATOM 4943 C C . THR A 1 609 ? -15.905 -18.109 -40.937 1.00 85.69 609 THR A C 1
ATOM 4945 O O . THR A 1 609 ? -15.760 -19.195 -41.483 1.00 85.69 609 THR A O 1
ATOM 4948 N N . VAL A 1 610 ? -16.331 -17.988 -39.680 1.00 88.06 610 VAL A N 1
ATOM 4949 C CA . VAL A 1 610 ? -16.609 -19.129 -38.795 1.00 88.06 610 VAL A CA 1
ATOM 4950 C C . VAL A 1 610 ? -17.806 -19.911 -39.275 1.00 88.06 610 VAL A C 1
ATOM 4952 O O . VAL A 1 610 ? -17.701 -21.118 -39.417 1.00 88.06 610 VAL A O 1
ATOM 4955 N N . PHE A 1 611 ? -18.907 -19.237 -39.603 1.00 88.69 611 PHE A N 1
ATOM 4956 C CA . PHE A 1 611 ? -20.108 -19.901 -40.114 1.00 88.69 611 PHE A CA 1
ATOM 4957 C C . PHE A 1 611 ? -19.799 -20.708 -41.373 1.00 88.69 611 PHE A C 1
ATOM 4959 O O . PHE A 1 611 ? -20.210 -21.859 -41.500 1.00 88.69 611 PHE A O 1
ATOM 4966 N N . ARG A 1 612 ? -18.969 -20.151 -42.263 1.00 86.75 612 ARG A N 1
ATOM 4967 C CA . ARG A 1 612 ? -18.516 -20.858 -43.461 1.00 86.75 612 ARG A CA 1
ATOM 4968 C C . ARG A 1 612 ? -17.671 -22.095 -43.145 1.00 86.75 612 ARG A C 1
ATOM 4970 O O . ARG A 1 612 ? -17.804 -23.097 -43.837 1.00 86.75 612 ARG A O 1
ATOM 4977 N N . ILE A 1 613 ? -16.830 -22.042 -42.112 1.00 88.56 613 ILE A N 1
ATOM 4978 C CA . ILE A 1 613 ? -16.046 -23.200 -41.658 1.00 88.56 613 ILE A CA 1
ATOM 4979 C C . ILE A 1 613 ? -16.968 -24.248 -41.020 1.00 88.56 613 ILE A C 1
ATOM 4981 O O . ILE A 1 613 ? -16.916 -25.405 -41.421 1.00 88.56 613 ILE A O 1
ATOM 4985 N N . LEU A 1 614 ? -17.868 -23.852 -40.116 1.00 89.88 614 LEU A N 1
ATOM 4986 C CA . LEU A 1 614 ? -18.797 -24.760 -39.424 1.00 89.88 614 LEU A CA 1
ATOM 4987 C C . LEU A 1 614 ? -19.848 -25.394 -40.352 1.00 89.88 614 LEU A C 1
ATOM 4989 O O . LEU A 1 614 ? -20.436 -26.420 -40.022 1.00 89.88 614 LEU A O 1
ATOM 4993 N N . SER A 1 615 ? -20.072 -24.812 -41.532 1.00 86.75 615 SER A N 1
ATOM 4994 C CA . SER A 1 615 ? -20.927 -25.399 -42.574 1.00 86.75 615 SER A CA 1
ATOM 4995 C C . SER A 1 615 ? -20.283 -26.613 -43.262 1.00 86.75 615 SER A C 1
ATOM 4997 O O . SER A 1 615 ? -20.988 -27.465 -43.809 1.00 86.75 615 SER A O 1
ATOM 4999 N N . SER A 1 616 ? -18.951 -26.714 -43.222 1.00 86.94 616 SER A N 1
ATOM 5000 C CA . SER A 1 616 ? -18.197 -27.850 -43.762 1.00 86.94 616 SER A CA 1
ATOM 5001 C C . SER A 1 616 ? -18.219 -29.052 -42.808 1.00 86.94 616 SER A C 1
ATOM 5003 O O . SER A 1 616 ? -18.468 -28.895 -41.615 1.00 86.94 616 SER A O 1
ATOM 5005 N N . GLU A 1 617 ? -17.991 -30.270 -43.311 1.00 85.69 617 GLU A N 1
ATOM 5006 C CA . GLU A 1 617 ? -17.956 -31.468 -42.452 1.00 85.69 617 GLU A CA 1
ATOM 5007 C C . GLU A 1 617 ? -16.845 -31.353 -41.388 1.00 85.69 617 GLU A C 1
ATOM 5009 O O . GLU A 1 617 ? -15.709 -31.047 -41.758 1.00 85.69 617 GLU A O 1
ATOM 5014 N N . PRO A 1 618 ? -17.132 -31.598 -40.094 1.00 86.38 618 PRO A N 1
ATOM 5015 C CA . PRO A 1 618 ? -16.102 -31.592 -39.058 1.00 86.38 618 PRO A CA 1
ATOM 5016 C C . PRO A 1 618 ? -15.077 -32.711 -39.293 1.00 86.38 618 PRO A C 1
ATOM 5018 O O . PRO A 1 618 ? -15.361 -33.685 -39.985 1.00 86.38 618 PRO A O 1
ATOM 5021 N N . GLU A 1 619 ? -13.878 -32.564 -38.724 1.00 85.00 619 GLU A N 1
ATOM 5022 C CA . GLU A 1 619 ? -12.737 -33.502 -38.812 1.00 85.00 619 GLU A CA 1
ATOM 5023 C C . GLU A 1 619 ? -12.157 -33.741 -40.216 1.00 85.00 619 GLU A C 1
ATOM 5025 O O . GLU A 1 619 ? -11.090 -34.341 -40.354 1.00 85.00 619 GLU A O 1
ATOM 5030 N N . ARG A 1 620 ? -12.790 -33.217 -41.268 1.00 89.38 620 ARG A N 1
ATOM 5031 C CA . ARG A 1 620 ? -12.263 -33.259 -42.629 1.00 89.38 620 ARG A CA 1
ATOM 5032 C C . ARG A 1 620 ? -11.348 -32.068 -42.906 1.00 89.38 620 ARG A C 1
ATOM 5034 O O . ARG A 1 620 ? -11.677 -30.923 -42.606 1.00 89.38 620 ARG A O 1
ATOM 5041 N N . GLU A 1 621 ? -10.206 -32.337 -43.532 1.00 88.00 621 GLU A N 1
ATOM 5042 C CA . GLU A 1 621 ? -9.307 -31.287 -44.008 1.00 88.00 621 GLU A CA 1
ATOM 5043 C C . GLU A 1 621 ? -9.854 -30.626 -45.279 1.00 88.00 621 GLU A C 1
ATOM 5045 O O . GLU A 1 621 ? -10.141 -31.307 -46.267 1.00 88.00 621 GLU A O 1
ATOM 5050 N N . TYR A 1 622 ? -9.904 -29.297 -45.280 1.00 85.69 622 TYR A N 1
ATOM 5051 C CA . TYR A 1 622 ? -10.248 -28.480 -46.440 1.00 85.69 622 TYR A CA 1
ATOM 5052 C C . TYR A 1 622 ? -9.103 -27.548 -46.799 1.00 85.69 622 TYR A C 1
ATOM 5054 O O . TYR A 1 622 ? -8.447 -26.973 -45.925 1.00 85.69 622 TYR A O 1
ATOM 5062 N N . THR A 1 623 ? -8.877 -27.334 -48.092 1.00 85.62 623 THR A N 1
ATOM 5063 C CA . THR A 1 623 ? -7.993 -26.242 -48.515 1.00 85.62 623 THR A CA 1
ATOM 5064 C C . THR A 1 623 ? -8.699 -24.895 -48.339 1.00 85.62 623 THR A C 1
ATOM 5066 O O . THR A 1 623 ? -9.920 -24.783 -48.450 1.00 85.62 623 THR A O 1
ATOM 5069 N N . LEU A 1 624 ? -7.938 -23.823 -48.097 1.00 80.06 624 LEU A N 1
ATOM 5070 C CA . LEU A 1 624 ? -8.528 -22.480 -47.970 1.00 80.06 624 LEU A CA 1
ATOM 5071 C C . LEU A 1 624 ? -9.299 -22.051 -49.234 1.00 80.06 624 LEU A C 1
ATOM 5073 O O . LEU A 1 624 ? -10.287 -21.322 -49.143 1.00 80.06 624 LEU A O 1
ATOM 5077 N N . GLN A 1 625 ? -8.863 -22.529 -50.405 1.00 79.44 625 GLN A N 1
ATOM 5078 C CA . GLN A 1 625 ? -9.515 -22.268 -51.689 1.00 79.44 625 GLN A CA 1
ATOM 5079 C C . GLN A 1 625 ? -10.882 -22.956 -51.799 1.00 79.44 625 GLN A C 1
ATOM 5081 O O . GLN A 1 625 ? -11.822 -22.320 -52.269 1.00 79.44 625 GLN A O 1
ATOM 5086 N N . GLU A 1 626 ? -11.020 -24.199 -51.321 1.00 79.00 626 GLU A N 1
ATOM 5087 C CA . GLU A 1 626 ? -12.295 -24.941 -51.315 1.00 79.00 626 GLU A CA 1
ATOM 5088 C C . GLU A 1 626 ? -13.385 -24.224 -50.515 1.00 79.00 626 GLU A C 1
ATOM 5090 O O . GLU A 1 626 ? -14.549 -24.235 -50.903 1.00 79.00 626 GLU A O 1
ATOM 5095 N N . LEU A 1 627 ? -13.002 -23.548 -49.431 1.00 81.00 627 LEU A N 1
ATOM 5096 C CA . LEU A 1 627 ? -13.923 -22.784 -48.589 1.00 81.00 627 LEU A CA 1
ATOM 5097 C C . LEU A 1 627 ? -14.021 -21.305 -49.000 1.00 81.00 627 LEU A C 1
ATOM 5099 O O . LEU A 1 627 ? -14.725 -20.525 -48.358 1.00 81.00 627 LEU A O 1
ATOM 5103 N N . GLY A 1 628 ? -13.327 -20.876 -50.060 1.00 78.75 628 GLY A N 1
ATOM 5104 C CA . GLY A 1 628 ? -13.307 -19.477 -50.496 1.00 78.75 628 GLY A CA 1
ATOM 5105 C C . GLY A 1 628 ? -12.830 -18.514 -49.399 1.00 78.75 628 GLY A C 1
ATOM 5106 O O . GLY A 1 628 ? -13.375 -17.415 -49.256 1.00 78.75 628 GLY A O 1
ATOM 5107 N N . LEU A 1 629 ? -11.867 -18.951 -48.582 1.00 80.75 629 LEU A N 1
ATOM 5108 C CA . LEU A 1 629 ? -11.295 -18.212 -47.459 1.00 80.75 629 LEU A CA 1
ATOM 5109 C C . LEU A 1 629 ? -9.845 -17.825 -47.753 1.00 80.75 629 LEU A C 1
ATOM 5111 O O . LEU A 1 629 ? -9.134 -18.474 -48.517 1.00 80.75 629 LEU A O 1
ATOM 5115 N N . THR A 1 630 ? -9.382 -16.747 -47.129 1.00 76.31 630 THR A N 1
ATOM 5116 C CA . THR A 1 630 ? -7.965 -16.363 -47.166 1.00 76.31 630 THR A CA 1
ATOM 5117 C C . THR A 1 630 ? -7.271 -16.821 -45.893 1.00 76.31 630 THR A C 1
ATOM 5119 O O . THR A 1 630 ? -7.899 -16.904 -44.835 1.00 76.31 630 THR A O 1
ATOM 5122 N N . PHE A 1 631 ? -5.959 -17.052 -45.960 1.00 67.50 631 PHE A N 1
ATOM 5123 C CA . PHE A 1 631 ? -5.165 -17.436 -44.787 1.00 67.50 631 PHE A CA 1
ATOM 5124 C C . PHE A 1 631 ? -5.374 -16.465 -43.618 1.00 67.50 631 PHE A C 1
ATOM 5126 O O . PHE A 1 631 ? -5.650 -16.885 -42.499 1.00 67.50 631 PHE A O 1
ATOM 5133 N N . TRP A 1 632 ? -5.386 -15.161 -43.906 1.00 60.97 632 TRP A N 1
ATOM 5134 C CA . TRP A 1 632 ? -5.638 -14.115 -42.916 1.00 60.97 632 TRP A CA 1
ATOM 5135 C C . TRP A 1 632 ? -7.029 -14.182 -42.279 1.00 60.97 632 TRP A C 1
ATOM 5137 O O . TRP A 1 632 ? -7.153 -13.926 -41.085 1.00 60.97 632 TRP A O 1
ATOM 5147 N N . SER A 1 633 ? -8.072 -14.547 -43.034 1.00 73.88 633 SER A N 1
ATOM 5148 C CA . SER A 1 633 ? -9.419 -14.682 -42.462 1.00 73.88 633 SER A CA 1
ATOM 5149 C C . SER A 1 633 ? -9.499 -15.806 -41.426 1.00 73.88 633 SER A C 1
ATOM 5151 O O . SER A 1 633 ? -10.122 -15.621 -40.384 1.00 73.88 633 SER A O 1
ATOM 5153 N N . VAL A 1 634 ? -8.802 -16.923 -41.656 1.00 75.06 634 VAL A N 1
ATOM 5154 C CA . VAL A 1 634 ? -8.780 -18.068 -40.734 1.00 75.06 634 VAL A CA 1
ATOM 5155 C C . VAL A 1 634 ? -7.827 -17.813 -39.565 1.00 75.06 634 VAL A C 1
ATOM 5157 O O . VAL A 1 634 ? -8.204 -18.015 -38.414 1.00 75.06 634 VAL A O 1
ATOM 5160 N N . PHE A 1 635 ? -6.633 -17.277 -39.832 1.00 70.12 635 PHE A N 1
ATOM 5161 C CA . PHE A 1 635 ? -5.611 -17.003 -38.815 1.00 70.12 635 PHE A CA 1
ATOM 5162 C C . PHE A 1 635 ? -6.064 -15.983 -37.758 1.00 70.12 635 PHE A C 1
ATOM 5164 O O . PHE A 1 635 ? -5.692 -16.083 -36.594 1.00 70.12 635 PHE A O 1
ATOM 5171 N N . VAL A 1 636 ? -6.905 -15.014 -38.135 1.00 73.06 636 VAL A N 1
ATOM 5172 C CA . VAL A 1 636 ? -7.453 -14.019 -37.194 1.00 73.06 636 VAL A CA 1
ATOM 5173 C C . VAL A 1 636 ? -8.518 -14.614 -36.268 1.00 73.06 636 VAL A C 1
ATOM 5175 O O . VAL A 1 636 ? -8.756 -14.068 -35.186 1.00 73.06 636 VAL A O 1
ATOM 5178 N N . VAL A 1 637 ? -9.180 -15.696 -36.682 1.00 80.75 637 VAL A N 1
ATOM 5179 C CA . VAL A 1 637 ? -10.366 -16.211 -35.991 1.00 80.75 637 VAL A CA 1
ATOM 5180 C C . VAL A 1 637 ? -10.109 -17.525 -35.256 1.00 80.75 637 VAL A C 1
ATOM 5182 O O . VAL A 1 637 ? -10.598 -17.679 -34.142 1.00 80.75 637 VAL A O 1
ATOM 5185 N N . ALA A 1 638 ? -9.284 -18.422 -35.798 1.00 77.94 638 ALA A N 1
ATOM 5186 C CA . ALA A 1 638 ? -8.962 -19.707 -35.173 1.00 77.94 638 ALA A CA 1
ATOM 5187 C C . ALA A 1 638 ? -8.437 -19.587 -33.719 1.00 77.94 638 ALA A C 1
ATOM 5189 O O . ALA A 1 638 ? -8.937 -20.312 -32.862 1.00 77.94 638 ALA A O 1
ATOM 5190 N N . PRO A 1 639 ? -7.551 -18.627 -33.364 1.00 75.62 639 PRO A N 1
ATOM 5191 C CA . PRO A 1 639 ? -7.092 -18.464 -31.979 1.00 75.62 639 PRO A CA 1
ATOM 5192 C C . PRO A 1 639 ? -8.165 -17.943 -31.015 1.00 75.62 639 PRO A C 1
ATOM 5194 O O . PRO A 1 639 ? -7.986 -18.013 -29.802 1.00 75.62 639 PRO A O 1
ATOM 5197 N N . LYS A 1 640 ? -9.254 -17.363 -31.538 1.00 82.31 640 LYS A N 1
ATOM 5198 C CA . LYS A 1 640 ? -10.326 -16.751 -30.737 1.00 82.31 640 LYS A CA 1
ATOM 5199 C C . LYS A 1 640 ? -11.415 -17.745 -30.351 1.00 82.31 640 LYS A C 1
ATOM 5201 O O . LYS A 1 640 ? -12.192 -17.455 -29.449 1.00 82.31 640 LYS A O 1
ATOM 5206 N N . ILE A 1 641 ? -11.472 -18.891 -31.025 1.00 86.19 641 ILE A N 1
ATOM 5207 C CA . ILE A 1 641 ? -12.504 -19.906 -30.819 1.00 86.19 641 ILE A CA 1
ATOM 5208 C C . ILE A 1 641 ? -11.837 -21.155 -30.264 1.00 86.19 641 ILE A C 1
ATOM 5210 O O . ILE A 1 641 ? -11.507 -22.105 -30.974 1.00 86.19 641 ILE A O 1
ATOM 5214 N N . THR A 1 642 ? -11.591 -21.100 -28.965 1.00 85.88 642 THR A N 1
ATOM 5215 C CA . THR A 1 642 ? -11.015 -22.182 -28.173 1.00 85.88 642 THR A CA 1
ATOM 5216 C C . THR A 1 642 ? -11.937 -22.468 -26.993 1.00 85.88 642 THR A C 1
ATOM 5218 O O . THR A 1 642 ? -12.641 -21.566 -26.543 1.00 85.88 642 THR A O 1
ATOM 5221 N N . SER A 1 643 ? -11.940 -23.688 -26.470 1.00 81.62 643 SER A N 1
ATOM 5222 C CA . SER A 1 643 ? -12.592 -24.015 -25.194 1.00 81.62 643 SER A CA 1
ATOM 5223 C C . SER A 1 643 ? -11.734 -25.012 -24.430 1.00 81.62 643 SER A C 1
ATOM 5225 O O . SER A 1 643 ? -11.124 -25.898 -25.032 1.00 81.62 643 SER A O 1
ATOM 5227 N N . GLY A 1 644 ? -11.562 -24.787 -23.124 1.00 75.38 644 GLY A N 1
ATOM 5228 C CA . GLY A 1 644 ? -10.639 -25.577 -22.297 1.00 75.38 644 GLY A CA 1
ATOM 5229 C C . GLY A 1 644 ? -9.194 -25.620 -22.830 1.00 75.38 644 GLY A C 1
ATOM 5230 O O . GLY A 1 644 ? -8.494 -26.612 -22.649 1.00 75.38 644 GLY A O 1
ATOM 5231 N N . GLY A 1 645 ? -8.758 -24.583 -23.559 1.00 73.31 645 GLY A N 1
ATOM 5232 C CA . GLY A 1 645 ? -7.444 -24.526 -24.215 1.00 73.31 645 GLY A CA 1
ATOM 5233 C C . GLY A 1 645 ? -7.324 -25.309 -25.532 1.00 73.31 645 GLY A C 1
ATOM 5234 O O . GLY A 1 645 ? -6.278 -25.238 -26.175 1.00 73.31 645 GLY A O 1
ATOM 5235 N N . LYS A 1 646 ? -8.379 -26.007 -25.973 1.00 83.38 646 LYS A N 1
ATOM 5236 C CA . LYS A 1 646 ? -8.428 -26.731 -27.252 1.00 83.38 646 LYS A CA 1
ATOM 5237 C C . LYS A 1 646 ? -9.013 -25.842 -28.360 1.00 83.38 646 LYS A C 1
ATOM 5239 O O . LYS A 1 646 ? -10.054 -25.219 -28.138 1.00 83.38 646 LYS A O 1
ATOM 5244 N N . PRO A 1 647 ? -8.383 -25.754 -29.543 1.00 87.00 647 PRO A N 1
ATOM 5245 C CA . PRO A 1 647 ? -8.906 -24.965 -30.655 1.00 87.00 647 PRO A CA 1
ATOM 5246 C C . PRO A 1 647 ? -10.065 -25.674 -31.358 1.00 87.00 647 PRO A C 1
ATOM 5248 O O . PRO A 1 647 ? -9.982 -26.867 -31.642 1.00 87.00 647 PRO A O 1
ATOM 5251 N N . LEU A 1 648 ? -11.133 -24.930 -31.676 1.00 89.12 648 LEU A N 1
ATOM 5252 C CA . LEU A 1 648 ? -12.220 -25.438 -32.521 1.00 89.12 648 LEU A CA 1
ATOM 5253 C C . LEU A 1 648 ? -11.780 -25.565 -33.979 1.00 89.12 648 LEU A C 1
ATOM 5255 O O . LEU A 1 648 ? -12.231 -26.473 -34.665 1.00 89.12 648 LEU A O 1
ATOM 5259 N N . ILE A 1 649 ? -10.918 -24.658 -34.446 1.00 89.56 649 ILE A N 1
ATOM 5260 C CA . ILE A 1 649 ? -10.406 -24.617 -35.818 1.00 89.56 649 ILE A CA 1
ATOM 5261 C C . ILE A 1 649 ? -8.888 -24.767 -35.765 1.00 89.56 649 ILE A C 1
ATOM 5263 O O . ILE A 1 649 ? -8.197 -23.944 -35.165 1.00 89.56 649 ILE A O 1
ATOM 5267 N N . GLU A 1 650 ? -8.368 -25.783 -36.436 1.00 84.75 650 GLU A N 1
ATOM 5268 C CA . GLU A 1 650 ? -6.944 -26.059 -36.559 1.00 84.75 650 GLU A CA 1
ATOM 5269 C C . GLU A 1 650 ? -6.469 -25.740 -37.974 1.00 84.75 650 GLU A C 1
ATOM 5271 O O . GLU A 1 650 ? -7.102 -26.100 -38.968 1.00 84.75 650 GLU A O 1
ATOM 5276 N N . VAL A 1 651 ? -5.333 -25.049 -38.069 1.00 81.31 651 VAL A N 1
ATOM 5277 C CA . VAL A 1 651 ? -4.698 -24.716 -39.347 1.00 81.31 651 VAL A CA 1
ATOM 5278 C C . VAL A 1 651 ? -3.460 -25.586 -39.510 1.00 81.31 651 VAL A C 1
ATOM 5280 O O . VAL A 1 651 ? -2.480 -25.436 -38.779 1.00 81.31 651 VAL A O 1
ATOM 5283 N N . ILE A 1 652 ? -3.499 -26.485 -40.487 1.00 77.25 652 ILE A N 1
ATOM 5284 C CA . ILE A 1 652 ? -2.402 -27.392 -40.814 1.00 77.25 652 ILE A CA 1
ATOM 5285 C C . ILE A 1 652 ? -1.473 -26.668 -41.790 1.00 77.25 652 ILE A C 1
ATOM 5287 O O . ILE A 1 652 ? -1.846 -26.339 -42.921 1.00 77.25 652 ILE A O 1
ATOM 5291 N N . SER A 1 653 ? -0.253 -26.392 -41.328 1.00 59.19 653 SER A N 1
ATOM 5292 C CA . SER A 1 653 ? 0.774 -25.715 -42.122 1.00 59.19 653 SER A CA 1
ATOM 5293 C C . SER A 1 653 ? 1.474 -26.709 -43.056 1.00 59.19 653 SER A C 1
ATOM 5295 O O . SER A 1 653 ? 2.033 -27.703 -42.601 1.00 59.19 653 SER A O 1
ATOM 5297 N N . GLY A 1 654 ? 1.458 -26.424 -44.357 1.00 58.47 654 GLY A N 1
ATOM 5298 C CA . GLY A 1 654 ? 2.132 -27.176 -45.420 1.00 58.47 654 GLY A CA 1
ATOM 5299 C C . GLY A 1 654 ? 2.207 -26.333 -46.700 1.00 58.47 654 GLY A C 1
ATOM 5300 O O . GLY A 1 654 ? 1.754 -25.188 -46.690 1.00 58.47 654 GLY A O 1
ATOM 5301 N N . ASP A 1 655 ? 2.743 -26.883 -47.798 1.00 58.22 655 ASP A N 1
ATOM 5302 C CA . ASP A 1 655 ? 2.905 -26.161 -49.082 1.00 58.22 655 ASP A CA 1
ATOM 5303 C C . ASP A 1 655 ? 1.595 -25.530 -49.593 1.00 58.22 655 ASP A C 1
ATOM 5305 O O . ASP A 1 655 ? 1.603 -24.474 -50.226 1.00 58.22 655 ASP A O 1
ATOM 5309 N N . VAL A 1 656 ? 0.456 -26.150 -49.264 1.00 73.38 656 VAL A N 1
ATOM 5310 C CA . VAL A 1 656 ? -0.880 -25.555 -49.371 1.00 73.38 656 VAL A CA 1
ATOM 5311 C C . VAL A 1 656 ? -1.526 -25.603 -47.981 1.00 73.38 656 VAL A C 1
ATOM 5313 O O . VAL A 1 656 ? -1.739 -26.705 -47.470 1.00 73.38 656 VAL A O 1
ATOM 5316 N N . PRO A 1 657 ? -1.843 -24.456 -47.349 1.00 70.19 657 PRO A N 1
ATOM 5317 C CA . PRO A 1 657 ? -2.451 -24.440 -46.025 1.00 70.19 657 PRO A CA 1
ATOM 5318 C C . PRO A 1 657 ? -3.844 -25.071 -46.064 1.00 70.19 657 PRO A C 1
ATOM 5320 O O . PRO A 1 657 ? -4.678 -24.734 -46.916 1.00 70.19 657 PRO A O 1
ATOM 5323 N N . LYS A 1 658 ? -4.090 -25.967 -45.111 1.00 81.94 658 LYS A N 1
ATOM 5324 C CA . LYS A 1 658 ? -5.381 -26.627 -44.915 1.00 81.94 658 LYS A CA 1
ATOM 5325 C C . LYS A 1 658 ? -5.958 -26.265 -43.557 1.00 81.94 658 LYS A C 1
ATOM 5327 O O . LYS A 1 658 ? -5.223 -25.893 -42.644 1.00 81.94 658 LYS A O 1
ATOM 5332 N N . LEU A 1 659 ? -7.271 -26.379 -43.427 1.00 88.00 659 LEU A N 1
ATOM 5333 C CA . LEU A 1 659 ? -7.972 -26.214 -42.164 1.00 88.00 659 LEU A CA 1
ATOM 5334 C C . LEU A 1 659 ? -8.808 -27.451 -41.862 1.00 88.00 659 LEU A C 1
ATOM 5336 O O . LEU A 1 659 ? -9.351 -28.071 -42.773 1.00 88.00 659 LEU A O 1
ATOM 5340 N N . VAL A 1 660 ? -8.928 -27.772 -40.583 1.00 90.25 660 VAL A N 1
ATOM 5341 C CA . VAL A 1 660 ? -9.852 -28.776 -40.055 1.00 90.25 660 VAL A CA 1
ATOM 5342 C C . VAL A 1 660 ? -10.520 -28.191 -38.814 1.00 90.25 660 VAL A C 1
ATOM 5344 O O . VAL A 1 660 ? -9.933 -27.344 -38.140 1.00 90.25 660 VAL A O 1
ATOM 5347 N N . TRP A 1 661 ? -11.760 -28.572 -38.518 1.00 92.19 661 TRP A N 1
ATOM 5348 C CA . TRP A 1 661 ? -12.456 -28.082 -37.330 1.00 92.19 661 TRP A CA 1
ATOM 5349 C C . TRP A 1 661 ? -13.138 -29.215 -36.561 1.00 92.19 661 TRP A C 1
ATOM 5351 O O . TRP A 1 661 ? -13.513 -30.232 -37.141 1.00 92.19 661 TRP A O 1
ATOM 5361 N N . GLY A 1 662 ? -13.275 -29.046 -35.246 1.00 87.31 662 GLY A N 1
ATOM 5362 C CA . GLY A 1 662 ? -13.974 -29.984 -34.364 1.00 87.31 662 GLY A CA 1
ATOM 5363 C C . GLY A 1 662 ? -13.176 -31.220 -33.924 1.00 87.31 662 GLY A C 1
ATOM 5364 O O . GLY A 1 662 ? -13.718 -32.020 -33.175 1.00 87.31 662 GLY A O 1
ATOM 5365 N N . THR A 1 663 ? -11.903 -31.367 -34.308 1.00 85.62 663 THR A N 1
ATOM 5366 C CA . THR A 1 663 ? -11.056 -32.552 -34.021 1.00 85.62 663 THR A CA 1
ATOM 5367 C C . THR A 1 663 ? -10.899 -32.882 -32.540 1.00 85.62 663 THR A C 1
ATOM 5369 O O . THR A 1 663 ? -10.760 -34.044 -32.172 1.00 85.62 663 THR A O 1
ATOM 5372 N N . ASN A 1 664 ? -10.928 -31.867 -31.679 1.00 84.94 664 ASN A N 1
ATOM 5373 C CA . ASN A 1 664 ? -10.717 -32.029 -30.241 1.00 84.94 664 ASN A CA 1
ATOM 5374 C C . ASN A 1 664 ? -12.014 -32.062 -29.415 1.00 84.94 664 ASN A C 1
ATOM 5376 O O . ASN A 1 664 ? -11.933 -32.037 -28.180 1.00 84.94 664 ASN A O 1
ATOM 5380 N N . PHE A 1 665 ? -13.172 -32.083 -30.083 1.00 85.69 665 PHE A N 1
ATOM 5381 C CA . PHE A 1 665 ? -14.500 -31.996 -29.479 1.00 85.69 665 PHE A CA 1
ATOM 5382 C C . PHE A 1 665 ? -15.323 -33.253 -29.785 1.00 85.69 665 PHE A C 1
ATOM 5384 O O . PHE A 1 665 ? -15.204 -33.869 -30.846 1.00 85.69 665 PHE A O 1
ATOM 5391 N N . ASP A 1 666 ? -16.153 -33.651 -28.829 1.00 84.75 666 ASP A N 1
ATOM 5392 C CA . ASP A 1 666 ? -17.055 -34.788 -28.964 1.00 84.75 666 ASP A CA 1
ATOM 5393 C C . ASP A 1 666 ? -18.140 -34.539 -30.026 1.00 84.75 666 ASP A C 1
ATOM 5395 O O . ASP A 1 666 ? -18.375 -33.415 -30.475 1.00 84.75 666 ASP A O 1
ATOM 5399 N N . GLU A 1 667 ? -18.750 -35.626 -30.497 1.00 83.50 667 GLU A N 1
ATOM 5400 C CA . GLU A 1 667 ? -19.761 -35.601 -31.563 1.00 83.50 667 GLU A CA 1
ATOM 5401 C C . GLU A 1 667 ? -20.969 -34.732 -31.176 1.00 83.50 667 GLU A C 1
ATOM 5403 O O . GLU A 1 667 ? -21.423 -33.925 -31.983 1.00 83.50 667 GLU A O 1
ATOM 5408 N N . GLU A 1 668 ? -21.391 -34.785 -29.908 1.00 83.44 668 GLU A N 1
ATOM 5409 C CA . GLU A 1 668 ? -22.494 -33.979 -29.375 1.00 83.44 668 GLU A CA 1
ATOM 5410 C C . GLU A 1 668 ? -22.218 -32.467 -29.483 1.00 83.44 668 GLU A C 1
ATOM 5412 O O . GLU A 1 668 ? -23.027 -31.731 -30.053 1.00 83.44 668 GLU A O 1
ATOM 5417 N N . THR A 1 669 ? -21.046 -31.989 -29.040 1.00 85.00 669 THR A N 1
ATOM 5418 C CA . THR A 1 669 ? -20.667 -30.567 -29.166 1.00 85.00 669 THR A CA 1
ATOM 5419 C C . THR A 1 669 ? -20.580 -30.127 -30.629 1.00 85.00 669 THR A C 1
ATOM 5421 O O . THR A 1 669 ? -20.994 -29.016 -30.975 1.00 85.00 669 THR A O 1
ATOM 5424 N N . ARG A 1 670 ? -20.054 -30.981 -31.517 1.00 89.50 670 ARG A N 1
ATOM 5425 C CA . ARG A 1 670 ? -19.951 -30.678 -32.955 1.00 89.50 670 ARG A CA 1
ATOM 5426 C C . ARG A 1 670 ? -21.319 -30.553 -33.616 1.00 89.50 670 ARG A C 1
ATOM 5428 O O . ARG A 1 670 ? -21.531 -29.606 -34.378 1.00 89.50 670 ARG A O 1
ATOM 5435 N N . ASP A 1 671 ? -22.233 -31.465 -33.306 1.00 85.12 671 ASP A N 1
ATOM 5436 C CA . ASP A 1 671 ? -23.591 -31.464 -33.843 1.00 85.12 671 ASP A CA 1
ATOM 5437 C C . ASP A 1 671 ? -24.385 -30.252 -33.357 1.00 85.12 671 ASP A C 1
ATOM 5439 O O . ASP A 1 671 ? -25.051 -29.596 -34.161 1.00 85.12 671 ASP A O 1
ATOM 5443 N N . LEU A 1 672 ? -24.247 -29.881 -32.080 1.00 87.19 672 LEU A N 1
ATOM 5444 C CA . LEU A 1 672 ? -24.864 -28.674 -31.530 1.00 87.19 672 LEU A CA 1
ATOM 5445 C C . LEU A 1 672 ? -24.325 -27.397 -32.197 1.00 87.19 672 LEU A C 1
ATOM 5447 O O . LEU A 1 672 ? -25.110 -26.536 -32.598 1.00 87.19 672 LEU A O 1
ATOM 5451 N N . LEU A 1 673 ? -23.003 -27.276 -32.387 1.00 87.12 673 LEU A N 1
ATOM 5452 C CA . LEU A 1 673 ? -22.393 -26.115 -33.057 1.00 87.12 673 LEU A CA 1
ATOM 5453 C C . LEU A 1 673 ? -22.831 -26.003 -34.516 1.00 87.12 673 LEU A C 1
ATOM 5455 O O . LEU A 1 673 ? -23.117 -24.905 -35.000 1.00 87.12 673 LEU A O 1
ATOM 5459 N N . ARG A 1 674 ? -22.918 -27.136 -35.217 1.00 87.56 674 ARG A N 1
ATOM 5460 C CA . ARG A 1 674 ? -23.395 -27.177 -36.598 1.00 87.56 674 ARG A CA 1
ATOM 5461 C C . ARG A 1 674 ? -24.880 -26.825 -36.674 1.00 87.56 674 ARG A C 1
ATOM 5463 O O . ARG A 1 674 ? -25.251 -25.973 -37.473 1.00 87.56 674 ARG A O 1
ATOM 5470 N N . ALA A 1 675 ? -25.721 -27.400 -35.816 1.00 84.19 675 ALA A N 1
ATOM 5471 C CA . ALA A 1 675 ? -27.152 -27.098 -35.764 1.00 84.19 675 ALA A CA 1
ATOM 5472 C C . ALA A 1 675 ? -27.432 -25.621 -35.440 1.00 84.19 675 ALA A C 1
ATOM 5474 O O . ALA A 1 675 ? -28.387 -25.049 -35.961 1.00 84.19 675 ALA A O 1
ATOM 5475 N N . ARG A 1 676 ? -26.595 -24.997 -34.602 1.00 83.69 676 ARG A N 1
ATOM 5476 C CA . ARG A 1 676 ? -26.746 -23.600 -34.180 1.00 83.69 676 ARG A CA 1
ATOM 5477 C C . ARG A 1 676 ? -26.244 -22.591 -35.214 1.00 83.69 676 ARG A C 1
ATOM 5479 O O . ARG A 1 676 ? -26.877 -21.555 -35.389 1.00 83.69 676 ARG A O 1
ATOM 5486 N N . PHE A 1 677 ? -25.118 -22.871 -35.876 1.00 83.50 677 PHE A N 1
ATOM 5487 C CA . PHE A 1 677 ? -24.385 -21.869 -36.664 1.00 83.50 677 PHE A CA 1
ATOM 5488 C C . PHE A 1 677 ? -24.196 -22.203 -38.150 1.00 83.50 677 PHE A C 1
ATOM 5490 O O . PHE A 1 677 ? -23.758 -21.334 -38.902 1.00 83.50 677 PHE A O 1
ATOM 5497 N N . ALA A 1 678 ? -24.515 -23.420 -38.605 1.00 70.75 678 ALA A N 1
ATOM 5498 C CA . ALA A 1 678 ? -24.397 -23.782 -40.022 1.00 70.75 678 ALA A CA 1
ATOM 5499 C C . ALA A 1 678 ? -25.610 -23.359 -40.875 1.00 70.75 678 ALA A C 1
ATOM 5501 O O . ALA A 1 678 ? -25.569 -23.526 -42.090 1.00 70.75 678 ALA A O 1
ATOM 5502 N N . SER A 1 679 ? -26.687 -22.831 -40.273 1.00 57.16 679 SER A N 1
ATOM 5503 C CA . SER A 1 679 ? -27.956 -22.543 -40.968 1.00 57.16 679 SER A CA 1
ATOM 5504 C C . SER A 1 679 ? -28.281 -21.059 -41.195 1.00 57.16 679 SER A C 1
ATOM 5506 O O . SER A 1 679 ? -29.378 -20.762 -41.663 1.00 57.16 679 SER A O 1
ATOM 5508 N N . GLU A 1 680 ? -27.389 -20.120 -40.872 1.00 50.25 680 GLU A N 1
ATOM 5509 C CA . GLU A 1 680 ? -27.575 -18.701 -41.230 1.00 50.25 680 GLU A CA 1
ATOM 5510 C C . GLU A 1 680 ? -26.813 -18.383 -42.532 1.00 50.25 680 GLU A C 1
ATOM 5512 O O . GLU A 1 680 ? -25.645 -17.984 -42.491 1.00 50.25 680 GLU A O 1
ATOM 5517 N N . GLU A 1 681 ? -27.467 -18.590 -43.685 1.00 43.28 681 GLU A N 1
ATOM 5518 C CA . GLU A 1 681 ? -27.057 -18.003 -44.980 1.00 43.28 681 GLU A CA 1
ATOM 5519 C C . GLU A 1 681 ? -27.316 -16.490 -45.042 1.00 43.28 681 GLU A C 1
ATOM 5521 O O . GLU A 1 681 ? -28.434 -16.053 -44.675 1.00 43.28 681 GLU A O 1
#

Radius of gyration: 42.89 Å; chains: 1; bounding box: 105×79×151 Å

pLDDT: mean 73.65, std 21.29, range [24.77, 96.56]

Foldseek 3Di:
DDDDPDDDPPQPDDVVNCLVVCVVPPPDDAWDWPDDDSFKTKIWNDDPPPCPPPVDDDQIKIKIWGQAPVRDIDMDMDSDVVVCLVVLLCRQLRDLDGDLSSLVCLVVDPCSLVSLQSSLVSVLVSLLVPDQALQSSLVSNLVSCVSCVVVCVVVVHDHLNQASNLSSLLHDYFQLDDHDPSSLVVCVSRPHDPNSLVNNVVNNLCQFQPDLVPDALLQSLLSNVVSLVVVCVSCVPRPVVDDRDPCSLVVVVVVNVVPDDDLVSLVVSLQCNQAAAQRDPVSSLVSLLSSLVVLLVVLVVLVCLLLVPPAKWWWPDKDADPCCVVVLFFGIKTWIFHWDKDADQDADPPGKGWGMDTHQWTQILQGIDHPRDGFQLVQKDKDKDKDKWLDDPDDVDRPDTDMTTDGDDQDDDDDPDDDDDRPDRRDIAIWMKIFMDGHVGPDTPIIMIDSDPSSSVSVVVSSVSSSVSNVDDDHHRHHHRNGTNRPPVPPPPPDPDDDDDDDDDDDPVVVPVVPDPDDDDDDDDDDDDDDDDDDDDDDPVVVVVVVVVVVVVVVVVVVVPPDPPPDDDDDDPPPPPDDDDDPDDDDPDDQLVLLVVLLVPDDDLLNVLVLLQLLDDAPDKDFCVRSVHDPVSCVVRQVSRAGPNHTQKDWDDDPTIIIHGQPVHDPVSSVVCSVVRNPDD